Protein AF-A0A2J6XAF5-F1 (afdb_monomer_lite)

Foldseek 3Di:
DPQQAEEEEEAELPPLLPVLLVLLQVVLCVVVVRYYYHYHYLVCCVVVVVVNLVSLLPHQEYEYEAQADPVSCVSVLVSCVVSVHNAYHYYPYDPSSNQSGDFPLDGNVVVCPDPPVLVVQLVVFPDDDPLCRVVSVVVSLVVVLVVLVPDDDDNSVRVNLSSQLVLLVLQFDSLSSNLSVLSCCCPRVVPVVGDRDHRDHDAQKFFDAPPDPHTGNDPVRVVVVVVVVVVVVPPQDQAPFEEEEEDAPCCSRSRPCVLNVVCVVCVVVRYHYGSMYHNFACLLVCLQPPCLPVRHQEYEYALLAQSGRGPNCVVPQPPCLVVLQVSCVVSVHAYAYEYEDRPDDPVCCVVPNHDPVSCCSQPVRVVSSVHPDGHYDD

InterPro domains:
  IPR003672 CobN/magnesium chelatase [PF02514] (167-377)
  IPR003672 CobN/magnesium chelatase [PTHR44119] (6-378)
  IPR022571 Magnesium chelatase, subunit H, N-terminal [PF11965] (7-162)

Secondary structure (DSSP, 8-state):
-PPPEEEEEEESTTGGGHHHHHHHHHHHHTT-TTEEEEEEEHHHHHHSHHHHHHHHHH-SEEEEE----HHHHHHHHHHHHHH--SEEEEES--HHHHTT-EETTEESTTS--S-HHHHHHHHT---S-TTTHHHHHHHHHHHHHHHHTT---HHHHHHHHHHHHHHHHHS--HHHHHHHHHHHHHHHSS-TT---PPP----SSEE--TTSSS-BSSHHHHHHHHHHHHHHSTTPPPPS-EEEEEEEHHHHHHT-SHHHHHHHHHHHTT-EEEEEEESSS-HHHHIIIIIHHHT-SEEEE-S-S-TTTHHHHGGGTTTTHHHHHHHHHHHT--EEEEEE-SS--HHHHHHH-S-HHHHIIIIIHHHHTT-EEEEEE-

Sequence (378 aa):
MSQPTEFVMVLGLQRYSQDFFRRAEAEVRKEIPDFRLHIFEDRDVTARPAEVEAAIARCQCLILSLITLNETAEVLIPMVERHDPPVVFSFEGLPEVMRLNKVGSYNLKAGKGMPKPVQNVARLLVGGREEDALYGYVKLQKITAKLINFLPGKRLNDFRNWTNVNNYWTHRSIANAANMFKLILREYSGMTHLRVDPVVELPNMGFAHPDAPKLFASPAEYERWEKERNRARKGMPAPLGTVAVLSFRAHILSGADYPHKIVHALEAVGLRVLPIFVMGIESHIVVREWLSHMQVDLIINTMGFPLVGGPAGSTKAGLTTDVARELLGKLDVPYIVAQPLFVQDEDDWRERGVGPLQSTFLYSLPEMDGAIAPVVLG

Radius of gyration: 21.85 Å; chains: 1; bounding box: 60×53×67 Å

pLDDT: mean 86.4, std 13.46, range [44.16, 98.56]

Organism: NCBI:txid152260

Structure (mmCIF, N/CA/C/O backbone):
data_AF-A0A2J6XAF5-F1
#
_entry.id   AF-A0A2J6XAF5-F1
#
loop_
_atom_site.group_PDB
_atom_site.id
_atom_site.type_symbol
_atom_site.label_atom_id
_atom_site.label_alt_id
_atom_site.label_comp_id
_atom_site.label_asym_id
_atom_site.label_entity_id
_atom_site.label_seq_id
_atom_site.pdbx_PDB_ins_code
_atom_site.Cartn_x
_atom_site.Cartn_y
_atom_site.Cartn_z
_atom_site.occupancy
_atom_site.B_iso_or_equiv
_atom_site.auth_seq_id
_atom_site.auth_comp_id
_atom_site.auth_asym_id
_atom_site.auth_atom_id
_atom_site.pdbx_PDB_model_num
ATOM 1 N N . MET A 1 1 ? 2.381 -1.249 -38.944 1.00 44.22 1 MET A N 1
ATOM 2 C CA . MET A 1 1 ? 1.677 -1.206 -37.645 1.00 44.22 1 MET A CA 1
ATOM 3 C C . MET A 1 1 ? 2.727 -0.879 -36.600 1.00 44.22 1 MET A C 1
ATOM 5 O O . MET A 1 1 ? 3.763 -1.534 -36.614 1.00 44.22 1 MET A O 1
ATOM 9 N N . SER A 1 2 ? 2.551 0.180 -35.806 1.00 57.97 2 SER A N 1
ATOM 10 C CA . SER A 1 2 ? 3.448 0.455 -34.675 1.00 57.97 2 SER A CA 1
ATOM 11 C C . SER A 1 2 ? 3.402 -0.732 -33.716 1.00 57.97 2 SER A C 1
ATOM 13 O O . SER A 1 2 ? 2.324 -1.282 -33.496 1.00 57.97 2 SER A O 1
ATOM 15 N N . GLN A 1 3 ? 4.550 -1.161 -33.187 1.00 62.12 3 GLN A N 1
ATOM 16 C CA . GLN A 1 3 ? 4.546 -2.179 -32.137 1.00 62.12 3 GLN A CA 1
ATOM 17 C C . GLN A 1 3 ? 3.716 -1.677 -30.941 1.00 62.12 3 GLN A C 1
ATOM 19 O O . GLN A 1 3 ? 3.770 -0.479 -30.643 1.00 62.12 3 GLN A O 1
ATOM 24 N N . PRO A 1 4 ? 2.933 -2.552 -30.286 1.00 75.31 4 PRO A N 1
ATOM 25 C CA . PRO A 1 4 ? 2.179 -2.178 -29.096 1.00 75.31 4 PRO A CA 1
ATOM 26 C C . PRO A 1 4 ? 3.117 -1.637 -28.010 1.00 75.31 4 PRO A C 1
ATOM 28 O O . PRO A 1 4 ? 4.250 -2.097 -27.855 1.00 75.31 4 PRO A O 1
ATOM 31 N N . THR A 1 5 ? 2.647 -0.641 -27.257 1.00 89.50 5 THR A N 1
ATOM 32 C CA . THR A 1 5 ? 3.406 -0.108 -26.124 1.00 89.50 5 THR A CA 1
ATOM 33 C C . THR A 1 5 ? 3.094 -0.919 -24.880 1.00 89.50 5 THR A C 1
ATOM 35 O O . THR A 1 5 ? 2.002 -0.815 -24.318 1.00 89.50 5 THR A O 1
ATOM 38 N N . GLU A 1 6 ? 4.067 -1.721 -24.460 1.00 95.75 6 GLU A N 1
ATOM 39 C CA . GLU A 1 6 ? 3.899 -2.702 -23.394 1.00 95.75 6 GLU A CA 1
ATOM 40 C C . GLU A 1 6 ? 4.668 -2.310 -22.135 1.00 95.75 6 GLU A C 1
ATOM 42 O O . GLU A 1 6 ? 5.883 -2.087 -22.166 1.00 95.75 6 GLU A O 1
ATOM 47 N N . PHE A 1 7 ? 3.955 -2.246 -21.014 1.00 98.31 7 PHE A N 1
ATOM 48 C CA . PHE A 1 7 ? 4.540 -2.168 -19.679 1.00 98.31 7 PHE A CA 1
ATOM 49 C C . PHE A 1 7 ? 4.429 -3.533 -19.004 1.00 98.31 7 PHE A C 1
ATOM 51 O O . PHE A 1 7 ? 3.447 -4.254 -19.194 1.00 98.31 7 PHE A O 1
ATOM 58 N N . VAL A 1 8 ? 5.423 -3.872 -18.190 1.00 98.56 8 VAL A N 1
ATOM 59 C CA . VAL A 1 8 ? 5.421 -5.071 -17.351 1.00 98.56 8 VAL A CA 1
ATOM 60 C C . VAL A 1 8 ? 5.433 -4.643 -15.896 1.00 98.56 8 VAL A C 1
ATOM 62 O O . VAL A 1 8 ? 6.184 -3.752 -15.508 1.00 98.56 8 VAL A O 1
ATOM 65 N N . MET A 1 9 ? 4.607 -5.288 -15.086 1.00 98.19 9 MET A N 1
ATOM 66 C CA . MET A 1 9 ? 4.554 -5.114 -13.649 1.00 98.19 9 MET A CA 1
ATOM 67 C C . MET A 1 9 ? 4.731 -6.467 -12.970 1.00 98.19 9 MET A C 1
ATOM 69 O O . MET A 1 9 ? 4.019 -7.409 -13.303 1.00 98.19 9 MET A O 1
ATOM 73 N N . VAL A 1 10 ? 5.655 -6.554 -12.016 1.00 97.94 10 VAL A N 1
ATOM 74 C CA . VAL A 1 10 ? 5.813 -7.727 -11.149 1.00 97.94 10 VAL A CA 1
ATOM 75 C C . VAL A 1 10 ? 5.440 -7.320 -9.727 1.00 97.94 10 VAL A C 1
ATOM 77 O O . VAL A 1 10 ? 6.086 -6.457 -9.120 1.00 97.94 10 VAL A O 1
ATOM 80 N N . LEU A 1 11 ? 4.359 -7.911 -9.225 1.00 94.31 11 LEU A N 1
ATOM 81 C CA . LEU A 1 11 ? 3.771 -7.643 -7.918 1.00 94.31 11 LEU A CA 1
ATOM 82 C C . LEU A 1 11 ? 4.163 -8.746 -6.933 1.00 94.31 11 LEU A C 1
ATOM 84 O O . LEU A 1 11 ? 3.766 -9.892 -7.109 1.00 94.31 11 LEU A O 1
ATOM 88 N N . GLY A 1 12 ? 4.906 -8.403 -5.881 1.00 91.12 12 GLY A N 1
ATOM 89 C CA . GLY A 1 12 ? 5.175 -9.329 -4.779 1.00 91.12 12 GLY A CA 1
ATOM 90 C C . GLY A 1 12 ? 4.005 -9.435 -3.802 1.00 91.12 12 GLY A C 1
ATOM 91 O O . GLY A 1 12 ? 2.889 -9.755 -4.209 1.00 91.12 12 GLY A O 1
ATOM 92 N N . LEU A 1 13 ? 4.225 -9.083 -2.530 1.00 83.50 13 LEU A N 1
ATOM 93 C CA . LEU A 1 13 ? 3.259 -9.135 -1.406 1.00 83.50 13 LEU A CA 1
ATOM 94 C C . LEU A 1 13 ? 1.995 -8.242 -1.539 1.00 83.50 13 LEU A C 1
ATOM 96 O O . LEU A 1 13 ? 1.425 -7.781 -0.555 1.00 83.50 13 LEU A O 1
ATOM 100 N N . GLN A 1 14 ? 1.544 -7.955 -2.756 1.00 84.44 14 GLN A N 1
ATOM 101 C CA . GLN A 1 14 ? 0.388 -7.118 -3.080 1.00 84.44 14 GLN A CA 1
ATOM 102 C C . GLN A 1 14 ? -0.405 -7.655 -4.276 1.00 84.44 14 GLN A C 1
ATOM 104 O O . GLN A 1 14 ? -0.941 -6.891 -5.083 1.00 84.44 14 GLN A O 1
ATOM 109 N N . ARG A 1 15 ? -0.499 -8.980 -4.393 1.00 83.50 15 ARG A N 1
ATOM 110 C CA . ARG A 1 15 ? -1.252 -9.673 -5.454 1.00 83.50 15 ARG A CA 1
ATOM 111 C C . ARG A 1 15 ? -2.707 -9.191 -5.563 1.00 83.50 15 ARG A C 1
ATOM 113 O O . ARG A 1 15 ? -3.243 -9.123 -6.664 1.00 83.50 15 ARG A O 1
ATOM 120 N N . TYR A 1 16 ? -3.304 -8.754 -4.450 1.00 83.62 16 TYR A N 1
ATOM 121 C CA . TYR A 1 16 ? -4.653 -8.171 -4.388 1.00 83.62 16 TYR A CA 1
ATOM 122 C C . TYR A 1 16 ? -4.830 -6.884 -5.220 1.00 83.62 16 TYR A C 1
ATOM 124 O O . TYR A 1 16 ? -5.955 -6.502 -5.521 1.00 83.62 16 TYR A O 1
ATOM 132 N N . SER A 1 17 ? -3.745 -6.206 -5.613 1.00 89.56 17 SER A N 1
ATOM 133 C CA . SER A 1 17 ? -3.796 -4.927 -6.341 1.00 89.56 17 SER A CA 1
ATOM 134 C C . SER A 1 17 ? -3.913 -5.057 -7.868 1.00 89.56 17 SER A C 1
ATOM 136 O O . SER A 1 17 ? -3.931 -4.049 -8.577 1.00 89.56 17 SER A O 1
ATOM 138 N N . GLN A 1 18 ? -4.018 -6.276 -8.406 1.00 92.06 18 GLN A N 1
ATOM 139 C CA . GLN A 1 18 ? -4.089 -6.502 -9.855 1.00 92.06 18 GLN A CA 1
ATOM 140 C C . GLN A 1 18 ? -5.270 -5.787 -10.519 1.00 92.06 18 GLN A C 1
ATOM 142 O O . GLN A 1 18 ? -5.068 -5.068 -11.499 1.00 92.06 18 GLN A O 1
ATOM 147 N N . ASP A 1 19 ? -6.486 -5.937 -9.980 1.00 92.81 19 ASP A N 1
ATOM 148 C CA . ASP A 1 19 ? -7.682 -5.284 -10.534 1.00 92.81 19 ASP A CA 1
ATOM 149 C C . ASP A 1 19 ? -7.536 -3.755 -10.546 1.00 92.81 19 ASP A C 1
ATOM 151 O O . ASP A 1 19 ? -7.844 -3.095 -11.541 1.00 92.81 19 ASP A O 1
ATOM 155 N N . PHE A 1 20 ? -6.961 -3.189 -9.481 1.00 94.62 20 PHE A N 1
ATOM 156 C CA . PHE A 1 20 ? -6.663 -1.762 -9.403 1.00 94.62 20 PHE A CA 1
ATOM 157 C C . PHE A 1 20 ? -5.804 -1.297 -10.593 1.00 94.62 20 PHE A C 1
ATOM 159 O O . PHE A 1 20 ? -6.145 -0.320 -11.267 1.00 94.62 20 PHE A O 1
ATOM 166 N N . PHE A 1 21 ? -4.727 -2.017 -10.917 1.00 96.38 21 PHE A N 1
ATOM 167 C CA . PHE A 1 21 ? -3.868 -1.657 -12.047 1.00 96.38 21 PHE A CA 1
ATOM 168 C C . PHE A 1 21 ? -4.504 -1.952 -13.411 1.00 96.38 21 PHE A C 1
ATOM 170 O O . PHE A 1 21 ? -4.284 -1.185 -14.349 1.00 96.38 21 PHE A O 1
ATOM 177 N N . ARG A 1 22 ? -5.351 -2.983 -13.529 1.00 96.81 22 ARG A N 1
ATOM 178 C CA . ARG A 1 22 ? -6.149 -3.248 -14.743 1.00 96.81 22 ARG A CA 1
ATOM 179 C C . ARG A 1 22 ? -7.149 -2.135 -15.035 1.00 96.81 22 ARG A C 1
ATOM 181 O O . ARG A 1 22 ? -7.307 -1.721 -16.181 1.00 96.81 22 ARG A O 1
ATOM 188 N N . ARG A 1 23 ? -7.789 -1.591 -14.003 1.00 97.31 23 ARG A N 1
ATOM 189 C CA . ARG A 1 23 ? -8.685 -0.436 -14.138 1.00 97.31 23 ARG A CA 1
ATOM 190 C C . ARG A 1 23 ? -7.920 0.824 -14.543 1.00 97.31 23 ARG A C 1
ATOM 192 O O . ARG A 1 23 ? -8.393 1.569 -15.395 1.00 97.31 23 ARG A O 1
ATOM 199 N N . ALA A 1 24 ? -6.721 1.037 -14.001 1.00 97.75 24 ALA A N 1
ATOM 200 C CA . ALA A 1 24 ? -5.845 2.122 -14.443 1.00 97.75 24 ALA A CA 1
ATOM 201 C C . ALA A 1 24 ? -5.384 1.948 -15.905 1.00 97.75 24 ALA A C 1
ATOM 203 O O . ALA A 1 24 ? -5.394 2.915 -16.663 1.00 97.75 24 ALA A O 1
ATOM 204 N N . GLU A 1 25 ? -5.047 0.723 -16.329 1.00 98.06 25 GLU A N 1
ATOM 205 C CA . GLU A 1 25 ? -4.774 0.387 -17.735 1.00 98.06 25 GLU A CA 1
ATOM 206 C C . GLU A 1 25 ? -5.976 0.736 -18.627 1.00 98.06 25 GLU A C 1
ATOM 208 O O . GLU A 1 25 ? -5.803 1.377 -19.665 1.00 98.06 25 GLU A O 1
ATOM 213 N N . ALA A 1 26 ? -7.195 0.373 -18.216 1.00 98.12 26 ALA A N 1
ATOM 214 C CA . ALA A 1 26 ? -8.413 0.671 -18.966 1.00 98.12 26 ALA A CA 1
ATOM 215 C C . ALA A 1 26 ? -8.633 2.182 -19.161 1.00 98.12 26 ALA A C 1
ATOM 217 O O . ALA A 1 26 ? -9.023 2.600 -20.250 1.00 98.12 26 ALA A O 1
ATOM 218 N N . GLU A 1 27 ? -8.333 3.009 -18.154 1.00 98.12 27 GLU A N 1
ATOM 219 C CA . GLU A 1 27 ? -8.380 4.472 -18.285 1.00 98.12 27 GLU A CA 1
ATOM 220 C C . GLU A 1 27 ? -7.362 5.003 -19.302 1.00 98.12 27 GLU A C 1
ATOM 222 O O . GLU A 1 27 ? -7.696 5.859 -20.118 1.00 98.12 27 GLU A O 1
ATOM 227 N N . VAL A 1 28 ? -6.134 4.473 -19.309 1.00 97.81 28 VAL A N 1
ATOM 228 C CA . VAL A 1 28 ? -5.111 4.857 -20.299 1.00 97.81 28 VAL A CA 1
ATOM 229 C C . VAL A 1 28 ? -5.528 4.439 -21.711 1.00 97.81 28 VAL A C 1
ATOM 231 O O . VAL A 1 28 ? -5.358 5.205 -22.662 1.00 97.81 28 VAL A O 1
ATOM 234 N N . ARG A 1 29 ? -6.140 3.258 -21.858 1.00 97.31 29 ARG A N 1
ATOM 235 C CA . ARG A 1 29 ? -6.572 2.714 -23.154 1.00 97.31 29 ARG A CA 1
ATOM 236 C C . ARG A 1 29 ? -7.693 3.499 -23.833 1.00 97.31 29 ARG A C 1
ATOM 238 O O . ARG A 1 29 ? -7.880 3.328 -25.035 1.00 97.31 29 ARG A O 1
ATOM 245 N N . LYS A 1 30 ? -8.394 4.384 -23.114 1.00 96.81 30 LYS A N 1
ATOM 246 C CA . LYS A 1 30 ? -9.350 5.333 -23.717 1.00 96.81 30 LYS A CA 1
ATOM 247 C C . LYS A 1 30 ? -8.666 6.325 -24.663 1.00 96.81 30 LYS A C 1
ATOM 249 O O . LYS A 1 30 ? -9.277 6.742 -25.639 1.00 96.81 30 LYS A O 1
ATOM 254 N N . GLU A 1 31 ? -7.413 6.683 -24.385 1.00 95.00 31 GLU A N 1
ATOM 255 C CA . GLU A 1 31 ? -6.605 7.588 -25.216 1.00 95.00 31 GLU A CA 1
ATOM 256 C C . GLU A 1 31 ? -5.543 6.834 -26.032 1.00 95.00 31 GLU A C 1
ATOM 258 O O . GLU A 1 31 ? -5.170 7.281 -27.113 1.00 95.00 31 GLU A O 1
ATOM 263 N N . ILE A 1 32 ? -5.075 5.679 -25.540 1.00 94.88 32 ILE A N 1
ATOM 264 C CA . ILE A 1 32 ? -4.003 4.882 -26.155 1.00 94.88 32 ILE A CA 1
ATOM 265 C C . ILE A 1 32 ? -4.475 3.425 -26.316 1.00 94.88 32 ILE A C 1
ATOM 267 O O . ILE A 1 32 ? -4.116 2.567 -25.504 1.00 94.88 32 ILE A O 1
ATOM 271 N N . PRO A 1 33 ? -5.284 3.106 -27.344 1.00 94.69 33 PRO A N 1
ATOM 272 C CA . PRO A 1 33 ? -5.919 1.788 -27.480 1.00 94.69 33 PRO A CA 1
ATOM 273 C C . PRO A 1 33 ? -4.947 0.598 -27.503 1.00 94.69 33 PRO A C 1
ATOM 275 O O . PRO A 1 33 ? -5.307 -0.501 -27.068 1.00 94.69 33 PRO A O 1
ATOM 278 N N . ASP A 1 34 ? -3.712 0.823 -27.959 1.00 93.56 34 ASP A N 1
ATOM 279 C CA . ASP A 1 34 ? -2.649 -0.183 -28.077 1.00 93.56 34 ASP A CA 1
ATOM 280 C C . ASP A 1 34 ? -1.759 -0.307 -26.831 1.00 93.56 34 ASP A C 1
ATOM 282 O O . ASP A 1 34 ? -0.864 -1.150 -26.806 1.00 93.56 34 ASP A O 1
ATOM 286 N N . PHE A 1 35 ? -2.007 0.484 -25.779 1.00 96.56 35 PHE A N 1
ATOM 287 C CA . PHE A 1 35 ? -1.323 0.311 -24.497 1.00 96.56 35 PHE A CA 1
ATOM 288 C C . PHE A 1 35 ? -1.682 -1.049 -23.888 1.00 96.56 35 PHE A C 1
ATOM 290 O O . PHE A 1 35 ? -2.853 -1.451 -23.876 1.00 96.56 35 PHE A O 1
ATOM 297 N N . ARG A 1 36 ? -0.672 -1.765 -23.394 1.00 96.81 36 ARG A N 1
ATOM 298 C CA . ARG A 1 36 ? -0.833 -3.046 -22.702 1.00 96.81 36 ARG A CA 1
ATOM 299 C C . ARG A 1 36 ? -0.053 -3.034 -21.399 1.00 96.81 36 ARG A C 1
ATOM 301 O O . ARG A 1 36 ? 1.121 -2.666 -21.379 1.00 96.81 36 ARG A O 1
ATOM 308 N N . LEU A 1 37 ? -0.699 -3.488 -20.331 1.00 98.06 37 LEU A N 1
ATOM 309 C CA . LEU A 1 37 ? -0.058 -3.765 -19.052 1.00 98.06 37 LEU A CA 1
ATOM 310 C C . LEU A 1 37 ? -0.047 -5.278 -18.806 1.00 98.06 37 LEU A C 1
ATOM 312 O O . LEU A 1 37 ? -1.091 -5.915 -18.647 1.00 98.06 37 LEU A O 1
ATOM 316 N N . HIS A 1 38 ? 1.144 -5.863 -18.767 1.00 98.00 38 HIS A N 1
ATOM 317 C CA . HIS A 1 38 ? 1.353 -7.239 -18.333 1.00 98.00 38 HIS A CA 1
ATOM 318 C C . HIS A 1 38 ? 1.606 -7.231 -16.832 1.00 98.00 38 HIS A C 1
ATOM 320 O O . HIS A 1 38 ? 2.525 -6.559 -16.376 1.00 98.00 38 HIS A O 1
ATOM 326 N N . ILE A 1 39 ? 0.784 -7.945 -16.069 1.00 97.75 39 ILE A N 1
ATOM 327 C CA . ILE A 1 39 ? 0.934 -8.042 -14.619 1.00 97.75 39 ILE A CA 1
ATOM 328 C C . ILE A 1 39 ? 1.262 -9.492 -14.286 1.00 97.75 39 ILE A C 1
ATOM 330 O O . ILE A 1 39 ? 0.514 -10.387 -14.672 1.00 97.75 39 ILE A O 1
ATOM 334 N N . PHE A 1 40 ? 2.378 -9.681 -13.595 1.00 97.50 40 PHE A N 1
ATOM 335 C CA . PHE A 1 40 ? 2.838 -10.942 -13.034 1.00 97.50 40 PHE A CA 1
ATOM 336 C C . PHE A 1 40 ? 2.908 -10.822 -11.518 1.00 97.50 40 PHE A C 1
ATOM 338 O O . PHE A 1 40 ? 3.073 -9.727 -10.971 1.00 97.50 40 PHE A O 1
ATOM 345 N N . GLU A 1 41 ? 2.829 -11.955 -10.844 1.00 94.31 41 GLU A N 1
ATOM 346 C CA . GLU A 1 41 ? 3.095 -12.067 -9.418 1.00 94.31 41 GLU A CA 1
ATOM 347 C C . GLU A 1 41 ? 4.540 -12.539 -9.182 1.00 94.31 41 GLU A C 1
ATOM 349 O O . GLU A 1 41 ? 5.169 -13.130 -10.060 1.00 94.31 41 GLU A O 1
ATOM 354 N N . ASP A 1 42 ? 5.085 -12.319 -7.988 1.00 91.12 42 ASP A N 1
ATOM 355 C CA . ASP A 1 42 ? 6.392 -12.865 -7.587 1.00 91.12 42 ASP A CA 1
ATOM 356 C C . ASP A 1 42 ? 6.509 -14.382 -7.812 1.00 91.12 42 ASP A C 1
ATOM 358 O O . ASP A 1 42 ? 7.528 -14.849 -8.317 1.00 91.12 42 ASP A O 1
ATOM 362 N N . ARG A 1 43 ? 5.445 -15.151 -7.540 1.00 90.06 43 ARG A N 1
ATOM 363 C CA . ARG A 1 43 ? 5.411 -16.597 -7.820 1.00 90.06 43 ARG A CA 1
ATOM 364 C C . ARG A 1 43 ? 5.539 -16.940 -9.305 1.00 90.06 43 ARG A C 1
ATOM 366 O O . ARG A 1 43 ? 6.031 -18.015 -9.626 1.00 90.06 43 ARG A O 1
ATOM 373 N N . ASP A 1 44 ? 5.125 -16.060 -10.220 1.00 95.19 44 ASP A N 1
ATOM 374 C CA . ASP A 1 44 ? 5.253 -16.319 -11.659 1.00 95.19 44 ASP A CA 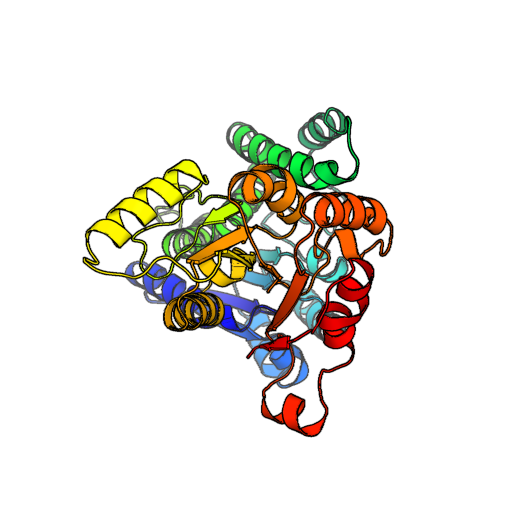1
ATOM 375 C C . ASP A 1 44 ? 6.713 -16.273 -12.109 1.00 95.19 44 ASP A C 1
ATOM 377 O O . ASP A 1 44 ? 7.089 -16.987 -13.039 1.00 95.19 44 ASP A O 1
ATOM 381 N N . VAL A 1 45 ? 7.549 -15.479 -11.429 1.00 96.38 45 VAL A N 1
ATOM 382 C CA . VAL A 1 45 ? 8.990 -15.385 -11.706 1.00 96.38 45 VAL A CA 1
ATOM 383 C C . VAL A 1 45 ? 9.653 -16.755 -11.571 1.00 96.38 45 VAL A C 1
ATOM 385 O O . VAL A 1 45 ? 10.522 -17.092 -12.370 1.00 96.38 45 VAL A O 1
ATOM 388 N N . THR A 1 46 ? 9.235 -17.557 -10.590 1.00 92.50 46 THR A N 1
ATOM 389 C CA . THR A 1 46 ? 9.794 -18.891 -10.342 1.00 92.50 46 THR A CA 1
ATOM 390 C C . THR A 1 46 ? 8.994 -20.003 -11.021 1.00 92.50 46 THR A C 1
ATOM 392 O O . THR A 1 46 ? 9.591 -20.947 -11.534 1.00 92.50 46 THR A O 1
ATOM 395 N N . ALA A 1 47 ? 7.663 -19.895 -11.083 1.00 94.62 47 ALA A N 1
ATOM 396 C CA . ALA A 1 47 ? 6.799 -20.923 -11.667 1.00 94.62 47 ALA A CA 1
ATOM 397 C C . ALA A 1 47 ? 6.773 -20.902 -13.205 1.00 94.62 47 ALA A C 1
ATOM 399 O O . ALA A 1 47 ? 6.647 -21.951 -13.837 1.00 94.62 47 ALA A O 1
ATOM 400 N N . ARG A 1 48 ? 6.874 -19.717 -13.822 1.00 96.94 48 ARG A N 1
ATOM 401 C CA . ARG A 1 48 ? 6.809 -19.515 -15.283 1.00 96.94 48 ARG A CA 1
ATOM 402 C C . ARG A 1 48 ? 7.892 -18.535 -15.776 1.00 96.94 48 ARG A C 1
ATOM 404 O O . ARG A 1 48 ? 7.583 -17.587 -16.504 1.00 96.94 48 ARG A O 1
ATOM 411 N N . PRO A 1 49 ? 9.179 -18.772 -15.453 1.00 97.12 49 PRO A N 1
ATOM 412 C CA . PRO A 1 49 ? 10.270 -17.820 -15.689 1.00 97.12 49 PRO A CA 1
ATOM 413 C C . PRO A 1 49 ? 10.407 -17.394 -17.156 1.00 97.12 49 PRO A C 1
ATOM 415 O O . PRO A 1 49 ? 10.657 -16.227 -17.439 1.00 97.12 49 PRO A O 1
ATOM 418 N N . ALA A 1 50 ? 10.203 -18.318 -18.100 1.00 97.75 50 ALA A N 1
ATOM 419 C CA . ALA A 1 50 ? 10.340 -18.037 -19.529 1.00 97.75 50 ALA A CA 1
ATOM 420 C C . ALA A 1 50 ? 9.297 -17.029 -20.049 1.00 97.75 50 ALA A C 1
ATOM 422 O O . ALA A 1 50 ? 9.605 -16.210 -20.913 1.00 97.75 50 ALA A O 1
ATOM 423 N N . GLU A 1 51 ? 8.071 -17.068 -19.520 1.00 98.19 51 GLU A N 1
ATOM 424 C CA . GLU A 1 51 ? 6.999 -16.144 -19.906 1.00 98.19 51 GLU A CA 1
ATOM 425 C C . GLU A 1 51 ? 7.268 -14.736 -19.363 1.00 98.19 51 GLU A C 1
ATOM 427 O O . GLU A 1 51 ? 7.158 -13.751 -20.099 1.00 98.19 51 GLU A O 1
ATOM 432 N N . VAL A 1 52 ? 7.686 -14.655 -18.096 1.00 98.44 52 VAL A N 1
ATOM 433 C CA . VAL A 1 52 ? 8.071 -13.399 -17.440 1.00 98.44 52 VAL A CA 1
ATOM 434 C C . VAL A 1 52 ? 9.257 -12.762 -18.161 1.00 98.44 52 VAL A C 1
ATOM 436 O O . VAL A 1 52 ? 9.209 -11.584 -18.514 1.00 98.44 52 VAL A O 1
ATOM 439 N N . GLU A 1 53 ? 10.304 -13.541 -18.439 1.00 98.25 53 GLU A N 1
ATOM 440 C CA . GLU A 1 53 ? 11.501 -13.050 -19.118 1.00 98.25 53 GLU A CA 1
ATOM 441 C C . GLU A 1 53 ? 11.187 -12.546 -20.536 1.00 98.25 53 GLU A C 1
ATOM 443 O O . GLU A 1 53 ? 11.635 -11.463 -20.915 1.00 98.25 53 GLU A O 1
ATOM 448 N N . ALA A 1 54 ? 10.361 -13.269 -21.300 1.00 97.94 54 ALA A N 1
ATOM 449 C CA . ALA A 1 54 ? 9.945 -12.841 -22.635 1.00 97.94 54 ALA A CA 1
ATOM 450 C C . ALA A 1 54 ? 9.147 -11.525 -22.616 1.00 97.94 54 ALA A C 1
ATOM 452 O O . ALA A 1 54 ? 9.271 -10.715 -23.538 1.00 97.94 54 ALA A O 1
ATOM 453 N N . ALA A 1 55 ? 8.339 -11.292 -21.578 1.00 98.06 55 ALA A N 1
ATOM 454 C CA . ALA A 1 55 ? 7.639 -10.025 -21.397 1.00 98.06 55 ALA A CA 1
ATOM 455 C C . ALA A 1 55 ? 8.606 -8.889 -21.020 1.00 98.06 55 ALA A C 1
ATOM 457 O O . ALA A 1 55 ? 8.514 -7.797 -21.581 1.00 98.06 55 ALA A O 1
ATOM 458 N N . ILE A 1 56 ? 9.568 -9.142 -20.123 1.00 98.25 56 ILE A N 1
ATOM 459 C CA . ILE A 1 56 ? 10.610 -8.167 -19.754 1.00 98.25 56 ILE A CA 1
ATOM 460 C C . ILE A 1 56 ? 11.438 -7.767 -20.984 1.00 98.25 56 ILE A C 1
ATOM 462 O O . ILE A 1 56 ? 11.683 -6.579 -21.185 1.00 98.25 56 ILE A O 1
ATOM 466 N N . ALA A 1 57 ? 11.797 -8.729 -21.840 1.00 97.31 57 ALA A N 1
ATOM 467 C CA . ALA A 1 57 ? 12.609 -8.513 -23.040 1.00 97.31 57 ALA A CA 1
ATOM 468 C C . ALA A 1 57 ? 12.004 -7.517 -24.046 1.00 97.31 57 ALA A C 1
ATOM 470 O O . ALA A 1 57 ? 12.733 -6.878 -24.802 1.00 97.31 57 ALA A O 1
ATOM 471 N N . ARG A 1 58 ? 10.673 -7.386 -24.073 1.00 95.25 58 ARG A N 1
ATOM 472 C CA . ARG A 1 58 ? 9.946 -6.529 -25.025 1.00 95.25 58 ARG A CA 1
ATOM 473 C C . ARG A 1 58 ? 9.334 -5.273 -24.400 1.00 95.25 58 ARG A C 1
ATOM 475 O O . ARG A 1 58 ? 8.780 -4.447 -25.122 1.00 95.25 58 ARG A O 1
ATOM 482 N N . CYS A 1 59 ? 9.394 -5.127 -23.076 1.00 97.12 59 CYS A N 1
ATOM 483 C CA . CYS A 1 59 ? 8.718 -4.031 -22.390 1.00 97.12 59 CYS A CA 1
ATOM 484 C C . CYS A 1 59 ? 9.446 -2.690 -22.564 1.00 97.12 59 CYS A C 1
ATOM 486 O O . CYS A 1 59 ? 10.671 -2.615 -22.636 1.00 97.12 59 CYS A O 1
ATOM 488 N N . GLN A 1 60 ? 8.676 -1.602 -22.582 1.00 95.62 60 GLN A N 1
ATOM 489 C CA . GLN A 1 60 ? 9.219 -0.238 -22.558 1.00 95.62 60 GLN A CA 1
ATOM 490 C C . GLN A 1 60 ? 9.433 0.274 -21.129 1.00 95.62 60 GLN A C 1
ATOM 492 O O . GLN A 1 60 ? 10.274 1.141 -20.893 1.00 95.62 60 GLN A O 1
ATOM 497 N N . CYS A 1 61 ? 8.670 -0.260 -20.177 1.00 97.88 61 CYS A N 1
ATOM 498 C CA . CYS A 1 61 ? 8.786 0.054 -18.763 1.00 97.88 61 CYS A CA 1
ATOM 499 C C . CYS A 1 61 ? 8.545 -1.206 -17.936 1.00 97.88 61 CYS A C 1
ATOM 501 O O . CYS A 1 61 ? 7.538 -1.894 -18.127 1.00 97.88 61 CYS A O 1
ATOM 503 N N . LEU A 1 62 ? 9.452 -1.461 -16.999 1.00 98.50 62 LEU A N 1
ATOM 504 C CA . LEU A 1 62 ? 9.324 -2.482 -15.974 1.00 98.50 62 LEU A CA 1
ATOM 505 C C . LEU A 1 62 ? 9.022 -1.819 -14.627 1.00 98.50 62 LEU A C 1
ATOM 507 O O . LEU A 1 62 ? 9.753 -0.938 -14.176 1.00 98.50 62 LEU A O 1
ATOM 511 N N . ILE A 1 63 ? 7.962 -2.266 -13.964 1.00 98.38 63 ILE A N 1
ATOM 512 C CA . ILE A 1 63 ? 7.589 -1.835 -12.620 1.00 98.38 63 ILE A CA 1
ATOM 513 C C . ILE A 1 63 ? 7.687 -3.036 -11.683 1.00 98.38 63 ILE A C 1
ATOM 515 O O . ILE A 1 63 ? 6.965 -4.016 -11.825 1.00 98.38 63 ILE A O 1
ATOM 519 N N . LEU A 1 64 ? 8.578 -2.959 -10.707 1.00 97.69 64 LEU A N 1
ATOM 520 C CA . LEU A 1 64 ? 8.773 -3.973 -9.681 1.00 97.69 64 LEU A CA 1
ATOM 521 C C . LEU A 1 64 ? 8.261 -3.414 -8.367 1.00 97.69 64 LEU A C 1
ATOM 523 O O . LEU A 1 64 ? 8.614 -2.291 -8.003 1.00 97.69 64 LEU A O 1
ATOM 527 N N . SER A 1 65 ? 7.453 -4.169 -7.630 1.00 94.00 65 SER A N 1
ATOM 528 C CA . SER A 1 65 ? 7.014 -3.677 -6.331 1.00 94.00 65 SER A CA 1
ATOM 529 C C . SER A 1 65 ? 6.768 -4.772 -5.307 1.00 94.00 65 SER A C 1
ATOM 531 O O . SER A 1 65 ? 6.096 -5.761 -5.594 1.00 94.00 65 SER A O 1
ATOM 533 N N . LEU A 1 66 ? 7.268 -4.529 -4.090 1.00 90.00 66 LEU A N 1
ATOM 534 C CA . LEU A 1 66 ? 7.267 -5.472 -2.965 1.00 90.00 66 LEU A CA 1
ATOM 535 C C . LEU A 1 66 ? 7.918 -6.822 -3.305 1.00 90.00 66 LEU A C 1
ATOM 537 O O . LEU A 1 66 ? 7.482 -7.864 -2.825 1.00 90.00 66 LEU A O 1
ATOM 541 N N . ILE A 1 67 ? 8.977 -6.812 -4.121 1.00 92.81 67 ILE A N 1
ATOM 542 C CA . ILE A 1 67 ? 9.817 -7.999 -4.329 1.00 92.81 67 ILE A CA 1
ATOM 543 C C . ILE A 1 67 ? 10.736 -8.134 -3.114 1.00 92.81 67 ILE A C 1
ATOM 545 O O . ILE A 1 67 ? 11.804 -7.519 -3.055 1.00 92.81 67 ILE A O 1
ATOM 549 N N . THR A 1 68 ? 10.260 -8.872 -2.115 1.00 87.06 68 THR A N 1
ATOM 550 C CA . THR A 1 68 ? 10.892 -8.995 -0.792 1.00 87.06 68 THR A CA 1
ATOM 551 C C . THR A 1 68 ? 11.465 -10.383 -0.510 1.00 87.06 68 THR A C 1
ATOM 553 O O . THR A 1 68 ? 12.113 -10.568 0.514 1.00 87.06 68 THR A O 1
ATOM 556 N N . LEU A 1 69 ? 11.215 -11.356 -1.390 1.00 87.94 69 LEU A N 1
ATOM 557 C CA . LEU A 1 69 ? 11.705 -12.729 -1.266 1.00 87.94 69 LEU A CA 1
ATOM 558 C C . LEU A 1 69 ? 13.023 -12.888 -2.027 1.00 87.94 69 LEU A C 1
ATOM 560 O O . LEU A 1 69 ? 13.096 -12.541 -3.211 1.00 87.94 69 LEU A O 1
ATOM 564 N N . ASN A 1 70 ? 14.044 -13.430 -1.360 1.00 89.25 70 ASN A N 1
ATOM 565 C CA . ASN A 1 70 ? 15.367 -13.637 -1.957 1.00 89.25 70 ASN A CA 1
ATOM 566 C C . ASN A 1 70 ? 15.280 -14.583 -3.157 1.00 89.25 70 ASN A C 1
ATOM 568 O O . ASN A 1 70 ? 15.827 -14.288 -4.212 1.00 89.25 70 ASN A O 1
ATOM 572 N N . GLU A 1 71 ? 14.496 -15.653 -3.038 1.00 90.56 71 GLU A N 1
ATOM 573 C CA . GLU A 1 71 ? 14.305 -16.670 -4.073 1.00 90.56 71 GLU A CA 1
ATOM 574 C C . GLU A 1 71 ? 13.714 -16.065 -5.354 1.00 90.56 71 GLU A C 1
ATOM 576 O O . GLU A 1 71 ? 14.061 -16.454 -6.467 1.00 90.56 71 GLU A O 1
ATOM 581 N N . THR A 1 72 ? 12.836 -15.066 -5.208 1.00 93.81 72 THR A N 1
ATOM 582 C CA . THR A 1 72 ? 12.295 -14.318 -6.352 1.00 93.81 72 THR A CA 1
ATOM 583 C C . THR A 1 72 ? 13.346 -13.373 -6.932 1.00 93.81 72 THR A C 1
ATOM 585 O O . THR A 1 72 ? 13.506 -13.294 -8.151 1.00 93.81 72 THR A O 1
ATOM 588 N N . ALA A 1 73 ? 14.072 -12.645 -6.078 1.00 95.19 73 ALA A N 1
ATOM 589 C CA . ALA A 1 73 ? 15.075 -11.675 -6.507 1.00 95.19 73 ALA A CA 1
ATOM 590 C C . ALA A 1 73 ? 16.254 -12.334 -7.245 1.00 95.19 73 ALA A C 1
ATOM 592 O O . ALA A 1 73 ? 16.695 -11.801 -8.264 1.00 95.19 73 ALA A O 1
ATOM 593 N N . GLU A 1 74 ? 16.714 -13.500 -6.782 1.00 96.12 74 GLU A N 1
ATOM 594 C CA . GLU A 1 74 ? 17.795 -14.289 -7.389 1.00 96.12 74 GLU A CA 1
ATOM 595 C C . GLU A 1 74 ? 17.499 -14.689 -8.839 1.00 96.12 74 GLU A C 1
ATOM 597 O O . GLU A 1 74 ? 18.412 -14.738 -9.661 1.00 96.12 74 GLU A O 1
ATOM 602 N N . VAL A 1 75 ? 16.227 -14.917 -9.175 1.00 97.69 75 VAL A N 1
ATOM 603 C CA . VAL A 1 75 ? 15.790 -15.243 -10.540 1.00 97.69 75 VAL A CA 1
ATOM 604 C C . VAL A 1 75 ? 15.509 -13.977 -11.354 1.00 97.69 75 VAL A C 1
ATOM 606 O O . VAL A 1 75 ? 15.938 -13.865 -12.505 1.00 97.69 75 VAL A O 1
ATOM 609 N N . LEU A 1 76 ? 14.823 -12.996 -10.760 1.00 98.06 76 LEU A N 1
ATOM 610 C CA . LEU A 1 76 ? 14.386 -11.780 -11.446 1.00 98.06 76 LEU A CA 1
ATOM 611 C C . LEU A 1 76 ? 15.549 -10.859 -11.832 1.00 98.06 76 LEU A C 1
ATOM 613 O O . LEU A 1 76 ? 15.569 -10.330 -12.943 1.00 98.06 76 LEU A O 1
ATOM 617 N N . ILE A 1 77 ? 16.509 -10.632 -10.929 1.00 97.81 77 ILE A N 1
ATOM 618 C CA . ILE A 1 77 ? 17.608 -9.681 -11.157 1.00 97.81 77 ILE A CA 1
ATOM 619 C C . ILE A 1 77 ? 18.407 -10.054 -12.418 1.00 97.81 77 ILE A C 1
ATOM 621 O O . ILE A 1 77 ? 18.524 -9.190 -13.292 1.00 97.81 77 ILE A O 1
ATOM 625 N N . PRO A 1 78 ? 18.877 -11.306 -12.600 1.00 98.06 78 PRO A N 1
ATOM 626 C CA . PRO A 1 78 ? 19.573 -11.703 -13.823 1.00 98.06 78 PRO A CA 1
ATOM 627 C C . PRO A 1 78 ? 18.753 -11.507 -15.104 1.00 98.06 78 PRO A C 1
ATOM 629 O O . PRO A 1 78 ? 19.321 -11.127 -16.127 1.00 98.06 78 PRO A O 1
ATOM 632 N N . MET A 1 79 ? 17.431 -11.733 -15.069 1.00 97.88 79 MET A N 1
ATOM 633 C CA . MET A 1 79 ? 16.552 -11.488 -16.224 1.00 97.88 79 MET A CA 1
ATOM 634 C C . MET A 1 79 ? 16.538 -10.003 -16.600 1.00 97.88 79 MET A C 1
ATOM 636 O O . MET A 1 79 ? 16.716 -9.650 -17.766 1.00 97.88 79 MET A O 1
ATOM 640 N N . VAL A 1 80 ? 16.368 -9.124 -15.608 1.00 98.00 80 VAL A N 1
ATOM 641 C CA . VAL A 1 80 ? 16.336 -7.671 -15.821 1.00 98.00 80 VAL A CA 1
ATOM 642 C C . VAL A 1 80 ? 17.688 -7.154 -16.303 1.00 98.00 80 VAL A C 1
ATOM 644 O O . VAL A 1 80 ? 17.737 -6.308 -17.189 1.00 98.00 80 VAL A O 1
ATOM 647 N N . GLU A 1 81 ? 18.793 -7.659 -15.757 1.00 96.69 81 GLU A N 1
ATOM 648 C CA . GLU A 1 81 ? 20.136 -7.242 -16.171 1.00 96.69 81 GLU A CA 1
ATOM 649 C C . GLU A 1 81 ? 20.503 -7.712 -17.579 1.00 96.69 81 GLU A C 1
ATOM 651 O O . GLU A 1 81 ? 21.181 -6.982 -18.299 1.00 96.69 81 GLU A O 1
ATOM 656 N N . ARG A 1 82 ? 20.033 -8.895 -17.988 1.00 97.69 82 ARG A N 1
ATOM 657 C CA . ARG A 1 82 ? 20.259 -9.444 -19.331 1.00 97.69 82 ARG A CA 1
ATOM 658 C C . ARG A 1 82 ? 19.545 -8.643 -20.417 1.00 97.69 82 ARG A C 1
ATOM 660 O O . ARG A 1 82 ? 20.139 -8.391 -21.461 1.00 97.69 82 ARG A O 1
ATOM 667 N N . HIS A 1 83 ? 18.284 -8.280 -20.182 1.00 97.56 83 HIS A N 1
ATOM 668 C CA . HIS A 1 83 ? 17.449 -7.584 -21.173 1.00 97.56 83 HIS A CA 1
ATOM 669 C C . HIS A 1 83 ? 17.514 -6.059 -21.075 1.00 97.56 83 HIS A C 1
ATOM 671 O O . HIS A 1 83 ? 17.095 -5.376 -22.002 1.00 97.56 83 HIS A O 1
ATOM 677 N N . ASP A 1 84 ? 18.038 -5.535 -19.965 1.00 96.06 84 ASP A N 1
ATOM 678 C CA . ASP A 1 84 ? 18.237 -4.111 -19.684 1.00 96.06 84 ASP A CA 1
ATOM 679 C C . ASP A 1 84 ? 17.058 -3.205 -20.111 1.00 96.06 84 ASP A C 1
ATOM 681 O O . ASP A 1 84 ? 17.243 -2.309 -20.945 1.00 96.06 84 ASP A O 1
ATOM 685 N N . PRO A 1 85 ? 15.843 -3.384 -19.541 1.00 96.44 85 PRO A N 1
ATOM 686 C CA . PRO A 1 85 ? 14.670 -2.615 -19.943 1.00 96.44 85 PRO A CA 1
ATOM 687 C C . PRO A 1 85 ? 14.933 -1.099 -19.990 1.00 96.44 85 PRO A C 1
ATOM 689 O O . PRO A 1 85 ? 15.704 -0.574 -19.168 1.00 96.44 85 PRO A O 1
ATOM 692 N N . PRO A 1 86 ? 14.303 -0.355 -20.921 1.00 94.94 86 PRO A N 1
ATOM 693 C CA . PRO A 1 86 ? 14.590 1.068 -21.104 1.00 94.94 86 PRO A CA 1
ATOM 694 C C . PRO A 1 86 ? 14.333 1.901 -19.844 1.00 94.94 86 PRO A C 1
ATOM 696 O O . PRO A 1 86 ? 15.126 2.783 -19.503 1.00 94.94 86 PRO A O 1
ATOM 699 N N . VAL A 1 87 ? 13.241 1.591 -19.142 1.00 96.88 87 VAL A N 1
ATOM 700 C CA . VAL A 1 87 ? 12.833 2.233 -17.894 1.00 96.88 87 VAL A CA 1
ATOM 701 C C . VAL A 1 87 ? 12.485 1.161 -16.868 1.00 96.88 87 VAL A C 1
ATOM 703 O O . VAL A 1 87 ? 11.756 0.220 -17.171 1.00 96.88 87 VAL A O 1
ATOM 706 N N . VAL A 1 88 ? 12.992 1.314 -1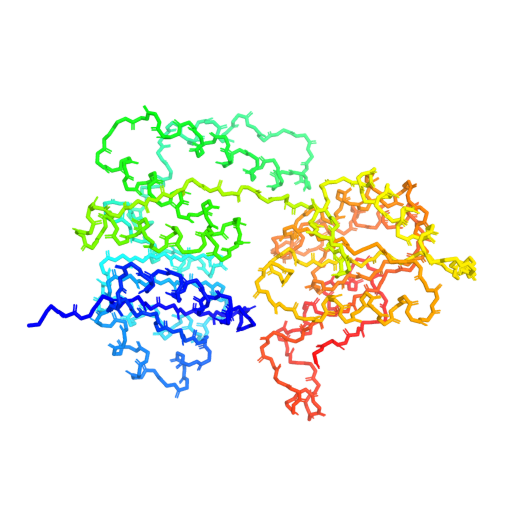5.648 1.00 97.69 88 VAL A N 1
ATOM 707 C CA . VAL A 1 88 ? 12.726 0.431 -14.514 1.00 97.69 88 VAL A CA 1
ATOM 708 C C . VAL A 1 88 ? 12.394 1.272 -13.286 1.00 97.69 88 VAL A C 1
ATOM 710 O O . VAL A 1 88 ? 13.204 2.094 -12.848 1.00 97.69 88 VAL A O 1
ATOM 713 N N . PHE A 1 89 ? 11.227 1.026 -12.701 1.00 96.56 89 PHE A N 1
ATOM 714 C CA . PHE A 1 89 ? 10.845 1.525 -11.384 1.00 96.56 89 PHE A CA 1
ATOM 715 C C . PHE A 1 89 ? 10.783 0.358 -10.407 1.00 96.56 89 PHE A C 1
ATOM 717 O O . PHE A 1 89 ? 10.012 -0.570 -10.623 1.00 96.56 89 PHE A O 1
ATOM 724 N N . SER A 1 90 ? 11.552 0.422 -9.323 1.00 92.88 90 SER A N 1
ATOM 725 C CA . SER A 1 90 ? 11.438 -0.536 -8.218 1.00 92.88 90 SER A CA 1
ATOM 726 C C . SER A 1 90 ? 10.925 0.179 -6.977 1.00 92.88 90 SER A C 1
ATOM 728 O O . SER A 1 90 ? 11.524 1.176 -6.562 1.00 92.88 90 SER A O 1
ATOM 730 N N . PHE A 1 91 ? 9.856 -0.341 -6.380 1.00 89.75 91 PHE A N 1
ATOM 731 C CA . PHE A 1 91 ? 9.220 0.188 -5.177 1.00 89.75 91 PHE A CA 1
ATOM 732 C C . PHE A 1 91 ? 9.281 -0.830 -4.036 1.00 89.75 91 PHE A C 1
ATOM 734 O O . PHE A 1 91 ? 8.895 -1.985 -4.209 1.00 89.75 91 PHE A O 1
ATOM 741 N N . GLU A 1 92 ? 9.726 -0.385 -2.859 1.00 84.06 92 GLU A N 1
ATOM 742 C CA . GLU A 1 92 ? 9.563 -1.116 -1.588 1.00 84.06 92 GLU A CA 1
ATOM 743 C C . GLU A 1 92 ? 10.066 -2.585 -1.625 1.00 84.06 92 GLU A C 1
ATOM 745 O O . GLU A 1 92 ? 9.519 -3.456 -0.961 1.00 84.06 92 GLU A O 1
ATOM 750 N N . GLY A 1 93 ? 11.094 -2.884 -2.429 1.00 85.38 93 GLY A N 1
ATOM 751 C CA . GLY A 1 93 ? 11.686 -4.224 -2.547 1.00 85.38 93 GLY A CA 1
ATOM 752 C C . GLY A 1 93 ? 13.003 -4.379 -1.783 1.00 85.38 93 GLY A C 1
ATOM 753 O O . GLY A 1 93 ? 13.486 -3.436 -1.148 1.00 85.38 93 GLY A O 1
ATOM 754 N N . LEU A 1 94 ? 13.623 -5.557 -1.903 1.00 83.00 94 LEU A N 1
ATOM 755 C CA . LEU A 1 94 ? 14.976 -5.804 -1.392 1.00 83.00 94 LEU A CA 1
ATOM 756 C C . LEU A 1 94 ? 15.983 -4.776 -1.944 1.00 83.00 94 LEU A C 1
ATOM 758 O O . LEU A 1 94 ? 15.821 -4.315 -3.082 1.00 83.00 94 LEU A O 1
ATOM 762 N N . PRO A 1 95 ? 17.047 -4.420 -1.197 1.00 81.38 95 PRO A N 1
ATOM 763 C CA . PRO A 1 95 ? 18.034 -3.429 -1.633 1.00 81.38 95 PRO A CA 1
ATOM 764 C C . PRO A 1 95 ? 18.599 -3.679 -3.042 1.00 81.38 95 PRO A C 1
ATOM 766 O O . PRO A 1 95 ? 18.796 -2.743 -3.815 1.00 81.38 95 PRO A O 1
ATOM 769 N N . GLU A 1 96 ? 18.840 -4.934 -3.402 1.00 86.38 96 GLU A N 1
ATOM 770 C CA . GLU A 1 96 ? 19.292 -5.391 -4.716 1.00 86.38 96 GLU A CA 1
ATOM 771 C C . GLU A 1 96 ? 18.268 -5.154 -5.823 1.00 86.38 96 GLU A C 1
ATOM 773 O O . GLU A 1 96 ? 18.643 -4.667 -6.889 1.00 86.38 96 GLU A O 1
ATOM 778 N N . VAL A 1 97 ? 16.982 -5.385 -5.559 1.00 91.00 97 VAL A N 1
ATOM 779 C CA . VAL A 1 97 ? 15.900 -5.071 -6.500 1.00 91.00 97 VAL A CA 1
ATOM 780 C C . VAL A 1 97 ? 15.740 -3.558 -6.630 1.00 91.00 97 VAL A C 1
ATOM 782 O O . VAL A 1 97 ? 15.559 -3.032 -7.730 1.00 91.00 97 VAL A O 1
ATOM 785 N N . MET A 1 98 ? 15.871 -2.822 -5.524 1.00 86.06 98 MET A N 1
ATOM 786 C CA . MET A 1 98 ? 15.833 -1.360 -5.525 1.00 86.06 98 MET A CA 1
ATOM 787 C C . MET A 1 98 ? 16.937 -0.759 -6.399 1.00 86.06 98 MET A C 1
ATOM 789 O O . MET A 1 98 ? 16.682 0.221 -7.105 1.00 86.06 98 MET A O 1
ATOM 793 N N . ARG A 1 99 ? 18.133 -1.367 -6.426 1.00 86.56 99 ARG A N 1
ATOM 794 C CA . ARG A 1 99 ? 19.246 -0.954 -7.302 1.00 86.56 99 ARG A CA 1
ATOM 795 C C . ARG A 1 99 ? 18.928 -1.073 -8.796 1.00 86.56 99 ARG A C 1
ATOM 797 O O . ARG A 1 99 ? 19.622 -0.430 -9.580 1.00 86.56 99 ARG A O 1
ATOM 804 N N . LEU A 1 100 ? 17.894 -1.817 -9.198 1.00 93.38 100 LEU A N 1
ATOM 805 C CA . LEU A 1 100 ? 17.463 -1.902 -10.598 1.00 93.38 100 LEU A CA 1
ATOM 806 C C . LEU A 1 100 ? 16.800 -0.615 -11.115 1.00 93.38 100 LEU A C 1
ATOM 808 O O . LEU A 1 100 ? 16.698 -0.464 -12.328 1.00 93.38 100 LEU A O 1
ATOM 812 N N . ASN A 1 101 ? 16.397 0.326 -10.244 1.00 90.50 101 ASN A N 1
ATOM 813 C CA . ASN A 1 101 ? 15.801 1.601 -10.665 1.00 90.50 101 ASN A CA 1
ATOM 814 C C . ASN A 1 101 ? 16.662 2.318 -11.723 1.00 90.50 101 ASN A C 1
ATOM 816 O O . ASN A 1 101 ? 17.826 2.671 -11.476 1.00 90.50 101 ASN A O 1
ATOM 820 N N . LYS A 1 102 ? 16.039 2.595 -12.870 1.00 93.19 102 LYS A N 1
ATOM 821 C CA . LYS A 1 102 ? 16.635 3.193 -14.067 1.00 93.19 102 LYS A CA 1
ATOM 822 C C . LYS A 1 102 ? 15.579 4.046 -14.770 1.00 93.19 102 LYS A C 1
ATOM 824 O O . LYS A 1 102 ? 14.638 3.529 -15.353 1.00 93.19 102 LYS A O 1
ATOM 829 N N . VAL A 1 103 ? 15.730 5.363 -14.726 1.00 90.81 103 VAL A N 1
ATOM 830 C CA . VAL A 1 103 ? 14.790 6.333 -15.301 1.00 90.81 103 VAL A CA 1
ATOM 831 C C . VAL A 1 103 ? 15.591 7.336 -16.120 1.00 90.81 103 VAL A C 1
ATOM 833 O O . VAL A 1 103 ? 16.204 8.250 -15.569 1.00 90.81 103 VAL A O 1
ATOM 836 N N . GLY A 1 104 ? 15.655 7.132 -17.437 1.00 87.62 104 GLY A N 1
ATOM 837 C CA . GLY A 1 104 ? 16.513 7.923 -18.320 1.00 87.62 104 GLY A CA 1
ATOM 838 C C . GLY A 1 104 ? 17.971 7.932 -17.840 1.00 87.62 104 GLY A C 1
ATOM 839 O O . GLY A 1 104 ? 18.616 6.893 -17.716 1.00 87.62 104 GLY A O 1
ATOM 840 N N . SER A 1 105 ? 18.499 9.118 -17.544 1.00 84.62 105 SER A N 1
ATOM 841 C CA . SER A 1 105 ? 19.855 9.312 -17.010 1.00 84.62 105 SER A CA 1
ATOM 842 C C . SER A 1 105 ? 19.975 9.177 -15.482 1.00 84.62 105 SER A C 1
ATOM 844 O O . SER A 1 105 ? 21.085 9.251 -14.942 1.00 84.62 105 SER A O 1
ATOM 846 N N . TYR A 1 106 ? 18.863 8.991 -14.768 1.00 80.06 106 TYR A N 1
ATOM 847 C CA . TYR A 1 106 ? 18.845 8.718 -13.334 1.00 80.06 106 TYR A CA 1
ATOM 848 C C . TYR A 1 106 ? 18.858 7.206 -13.078 1.00 80.06 106 TYR A C 1
ATOM 850 O O . TYR A 1 106 ? 17.978 6.485 -13.532 1.00 80.06 106 TYR A O 1
ATOM 858 N N . ASN A 1 107 ? 19.845 6.709 -12.333 1.00 79.00 107 ASN A N 1
ATOM 859 C CA . ASN A 1 107 ? 19.884 5.319 -11.882 1.00 79.00 107 ASN A CA 1
ATOM 860 C C . ASN A 1 107 ? 20.504 5.216 -10.484 1.00 79.00 107 ASN A C 1
ATOM 862 O O . ASN A 1 107 ? 21.311 6.065 -10.091 1.00 79.00 107 ASN A O 1
ATOM 866 N N . LEU A 1 108 ? 20.124 4.174 -9.738 1.00 68.12 108 LEU A N 1
ATOM 867 C CA . LEU A 1 108 ? 20.657 3.918 -8.394 1.00 68.12 108 LEU A CA 1
ATOM 868 C C . LEU A 1 108 ? 21.963 3.098 -8.409 1.00 68.12 108 LEU A C 1
ATOM 870 O O . LEU A 1 108 ? 22.733 3.187 -7.452 1.00 68.12 108 LEU A O 1
ATOM 874 N N . LYS A 1 109 ? 22.273 2.371 -9.498 1.00 59.84 109 LYS A N 1
ATOM 875 C CA . LYS A 1 109 ? 23.512 1.572 -9.640 1.00 59.84 109 LYS A CA 1
ATOM 876 C C . LYS A 1 109 ? 24.796 2.410 -9.597 1.00 59.84 109 LYS A C 1
ATOM 878 O O . LYS A 1 109 ? 25.805 1.948 -9.078 1.00 59.84 109 LYS A O 1
ATOM 883 N N . ALA A 1 110 ? 24.787 3.645 -10.105 1.00 51.62 110 ALA A N 1
ATOM 884 C CA . ALA A 1 110 ? 26.010 4.441 -10.256 1.00 51.62 110 ALA A CA 1
ATOM 885 C C . ALA A 1 110 ? 26.578 5.034 -8.947 1.00 51.62 110 ALA A C 1
ATOM 887 O O . ALA A 1 110 ? 27.475 5.875 -9.015 1.00 51.62 110 ALA A O 1
ATOM 888 N N . GLY A 1 111 ? 26.025 4.713 -7.768 1.00 44.16 111 GLY A N 1
ATOM 889 C CA . GLY A 1 111 ? 26.453 5.283 -6.477 1.00 44.16 111 GLY A CA 1
ATOM 890 C C . GLY A 1 111 ? 26.251 6.802 -6.353 1.00 44.16 111 GLY A C 1
ATOM 891 O O . GLY A 1 111 ? 26.521 7.405 -5.315 1.00 44.16 111 GLY A O 1
ATOM 892 N N . LYS A 1 112 ? 25.738 7.455 -7.402 1.00 47.25 112 LYS A N 1
ATOM 893 C CA . LYS A 1 112 ? 25.384 8.870 -7.406 1.00 47.25 112 LYS A CA 1
ATOM 894 C C . LYS A 1 112 ? 23.984 8.998 -6.809 1.00 47.25 112 LYS A C 1
ATOM 896 O O . LYS A 1 112 ? 23.019 9.138 -7.555 1.00 47.25 112 LYS A O 1
ATOM 901 N N . GLY A 1 113 ? 23.902 8.916 -5.479 1.00 52.53 113 GLY A N 1
ATOM 902 C CA . GLY A 1 113 ? 22.668 9.082 -4.703 1.00 52.53 113 GLY A CA 1
ATOM 903 C C . GLY A 1 113 ? 21.964 10.427 -4.939 1.00 52.53 113 GLY A C 1
ATOM 904 O O . GLY A 1 113 ? 22.297 11.171 -5.864 1.00 52.53 113 GLY A O 1
ATOM 905 N N . MET A 1 114 ? 20.981 10.754 -4.090 1.00 55.50 114 MET A N 1
ATOM 906 C CA . MET A 1 114 ? 20.211 12.007 -4.186 1.00 55.50 114 MET A CA 1
ATOM 907 C C . MET A 1 114 ? 21.119 13.220 -4.475 1.00 55.50 114 MET A C 1
ATOM 909 O O . MET A 1 114 ? 22.204 13.297 -3.891 1.00 55.50 114 MET A O 1
ATOM 913 N N . PRO A 1 115 ? 20.724 14.168 -5.349 1.00 61.16 115 PRO A N 1
ATOM 914 C CA . PRO A 1 115 ? 21.537 15.345 -5.651 1.00 61.16 115 PRO A CA 1
ATOM 915 C C . PRO A 1 115 ? 22.006 16.065 -4.377 1.00 61.16 115 PRO A C 1
ATOM 917 O O . PRO A 1 115 ? 21.246 16.172 -3.417 1.00 61.16 115 PRO A O 1
ATOM 920 N N . LYS A 1 116 ? 23.239 16.598 -4.367 1.00 65.06 116 LYS A N 1
ATOM 921 C CA . LYS A 1 116 ? 23.842 17.265 -3.188 1.00 65.06 116 LYS A CA 1
ATOM 922 C C . LYS A 1 116 ? 22.914 18.273 -2.473 1.00 65.06 116 LYS A C 1
ATOM 924 O O . LYS A 1 116 ? 22.879 18.238 -1.246 1.00 65.06 116 LYS A O 1
ATOM 929 N N . PRO A 1 117 ? 22.127 19.118 -3.175 1.00 59.44 117 PRO A N 1
ATOM 930 C CA . PRO A 1 117 ? 21.191 20.031 -2.515 1.00 59.44 117 PRO A CA 1
ATOM 931 C C . PRO A 1 117 ? 20.150 19.318 -1.643 1.00 59.44 117 PRO A C 1
ATOM 933 O O . PRO A 1 117 ? 19.845 19.786 -0.555 1.00 59.44 117 PRO A O 1
ATOM 936 N N . VAL A 1 118 ? 19.662 18.151 -2.074 1.00 58.50 118 VAL A N 1
ATOM 937 C CA . VAL A 1 118 ? 18.682 17.342 -1.333 1.00 58.50 118 VAL A CA 1
ATOM 938 C C . VAL A 1 118 ? 19.306 16.715 -0.083 1.00 58.50 118 VAL A C 1
ATOM 940 O O . VAL A 1 118 ? 18.698 16.713 0.985 1.00 58.50 118 VAL A O 1
ATOM 943 N N . GLN A 1 119 ? 20.548 16.232 -0.190 1.00 58.00 119 GLN A N 1
ATOM 944 C CA . GLN A 1 119 ? 21.273 15.644 0.944 1.00 58.00 119 GLN A CA 1
ATOM 945 C C . GLN A 1 119 ? 21.487 16.651 2.083 1.00 58.00 119 GLN A C 1
ATOM 947 O O . GLN A 1 119 ? 21.423 16.282 3.255 1.00 58.00 119 GLN A O 1
ATOM 952 N N . ASN A 1 120 ? 21.711 17.923 1.746 1.00 60.03 120 ASN A N 1
ATOM 953 C CA . ASN A 1 120 ? 21.931 18.979 2.731 1.00 60.03 120 ASN A CA 1
ATOM 954 C C . ASN A 1 120 ? 20.661 19.303 3.529 1.00 60.03 120 ASN A C 1
ATOM 956 O O . ASN A 1 120 ? 20.746 19.491 4.739 1.00 60.03 120 ASN A O 1
ATOM 960 N N . VAL A 1 121 ? 19.489 19.305 2.883 1.00 53.91 121 VAL A N 1
ATOM 961 C CA . VAL A 1 121 ? 18.207 19.514 3.578 1.00 53.91 121 VAL A CA 1
ATOM 962 C C . VAL A 1 121 ? 17.893 18.329 4.499 1.00 53.91 121 VAL A C 1
ATOM 964 O O . VAL A 1 121 ? 17.453 18.534 5.625 1.00 53.91 121 VAL A O 1
ATOM 967 N N . ALA A 1 122 ? 18.203 17.095 4.084 1.00 47.84 122 ALA A N 1
ATOM 968 C CA . ALA A 1 122 ? 17.990 15.902 4.909 1.00 47.84 122 ALA A CA 1
ATOM 969 C C . ALA A 1 122 ? 18.804 15.862 6.204 1.00 47.84 122 ALA A C 1
ATOM 971 O O . ALA A 1 122 ? 18.309 15.376 7.218 1.00 47.84 122 ALA A O 1
ATOM 972 N N . ARG A 1 123 ? 20.022 16.412 6.204 1.00 52.50 123 ARG A N 1
ATOM 973 C CA . ARG A 1 123 ? 20.874 16.457 7.404 1.00 52.50 123 ARG A CA 1
ATOM 974 C C . ARG A 1 123 ? 20.393 17.438 8.474 1.00 52.50 123 ARG A C 1
ATOM 976 O O . ARG A 1 123 ? 20.740 17.260 9.632 1.00 52.50 123 ARG A O 1
ATOM 983 N N . LEU A 1 124 ? 19.610 18.451 8.109 1.00 50.88 124 LEU A N 1
ATOM 984 C CA . LEU A 1 124 ? 19.172 19.512 9.025 1.00 50.88 124 LEU A CA 1
ATOM 985 C C . LEU A 1 124 ? 17.951 19.134 9.880 1.00 50.88 124 LEU A C 1
ATOM 987 O O . LEU A 1 124 ? 17.537 19.925 10.721 1.00 50.88 124 LEU A O 1
ATOM 991 N N . LEU A 1 125 ? 17.349 17.962 9.654 1.00 48.78 125 LEU A N 1
ATOM 992 C CA . LEU A 1 125 ? 15.989 17.659 10.119 1.00 48.78 125 LEU A CA 1
ATOM 993 C C . LEU A 1 125 ? 15.882 16.449 11.057 1.00 48.78 125 LEU A C 1
ATOM 995 O O . LEU A 1 125 ? 14.779 16.089 11.462 1.00 48.78 125 LEU A O 1
ATOM 999 N N . VAL A 1 126 ? 17.005 15.834 11.434 1.00 45.53 126 VAL A N 1
ATOM 1000 C CA . VAL A 1 126 ? 17.033 14.751 12.427 1.00 45.53 126 VAL A CA 1
ATOM 1001 C C . VAL A 1 126 ? 17.124 15.378 13.820 1.00 45.53 126 VAL A C 1
ATOM 1003 O O . VAL A 1 126 ? 18.213 15.685 14.295 1.00 45.53 126 VAL A O 1
ATOM 1006 N N . GLY A 1 127 ? 15.979 15.618 14.462 1.00 45.12 127 GLY A N 1
ATOM 1007 C CA . GLY A 1 127 ? 15.929 16.164 15.818 1.00 45.12 127 GLY A CA 1
ATOM 1008 C C . GLY A 1 127 ? 14.723 15.679 16.623 1.00 45.12 127 GLY A C 1
ATOM 1009 O O . GLY A 1 127 ? 13.595 16.053 16.318 1.00 45.12 127 GLY A O 1
ATOM 1010 N N . GLY A 1 128 ? 14.985 14.909 17.689 1.00 55.34 128 GLY A N 1
ATOM 1011 C CA . GLY A 1 128 ? 14.210 14.964 18.938 1.00 55.34 128 GLY A CA 1
ATOM 1012 C C . GLY A 1 128 ? 13.655 13.656 19.515 1.00 55.34 128 GLY A C 1
ATOM 1013 O O . GLY A 1 128 ? 13.706 13.495 20.730 1.00 55.34 128 GLY A O 1
ATOM 1014 N N . ARG A 1 129 ? 13.133 12.733 18.697 1.00 55.06 129 ARG A N 1
ATOM 1015 C CA . ARG A 1 129 ? 12.586 11.427 19.132 1.00 55.06 129 ARG A CA 1
ATOM 1016 C C . ARG A 1 129 ? 12.844 10.374 18.056 1.00 55.06 129 ARG A C 1
ATOM 1018 O O . ARG A 1 129 ? 12.561 10.633 16.885 1.00 55.06 129 ARG A O 1
ATOM 1025 N N . GLU A 1 130 ? 13.431 9.235 18.422 1.00 59.16 130 GLU A N 1
ATOM 1026 C CA . GLU A 1 130 ? 13.886 8.225 17.451 1.00 59.16 130 GLU A CA 1
ATOM 1027 C C . GLU A 1 130 ? 12.716 7.553 16.712 1.00 59.16 130 GLU A C 1
ATOM 1029 O O . GLU A 1 130 ? 12.826 7.272 15.519 1.00 59.16 130 GLU A O 1
ATOM 1034 N N . GLU A 1 131 ? 11.568 7.383 17.369 1.00 55.59 131 GLU A N 1
ATOM 1035 C CA . GLU A 1 131 ? 10.368 6.747 16.818 1.00 55.59 131 GLU A CA 1
ATOM 1036 C C . GLU A 1 131 ? 9.631 7.607 15.773 1.00 55.59 131 GLU A C 1
ATOM 1038 O O . GLU A 1 131 ? 9.021 7.079 14.843 1.00 55.59 131 GLU A O 1
ATOM 1043 N N . ASP A 1 132 ? 9.739 8.936 15.862 1.00 59.22 132 ASP A N 1
ATOM 1044 C CA . ASP A 1 132 ? 9.123 9.872 14.911 1.00 59.22 132 ASP A CA 1
ATOM 1045 C C . ASP A 1 132 ? 10.062 10.222 13.738 1.00 59.22 132 ASP A C 1
ATOM 1047 O O . ASP A 1 132 ? 9.649 10.881 12.775 1.00 59.22 132 ASP A O 1
ATOM 1051 N N . ALA A 1 133 ? 11.318 9.761 13.771 1.00 59.25 133 ALA A N 1
ATOM 1052 C CA . ALA A 1 133 ? 12.330 10.085 12.765 1.00 59.25 133 ALA A CA 1
ATOM 1053 C C . ALA A 1 133 ? 11.918 9.633 11.353 1.00 59.25 133 ALA A C 1
ATOM 1055 O O . ALA A 1 133 ? 12.101 10.371 10.380 1.00 59.25 133 ALA A O 1
ATOM 1056 N N . LEU A 1 134 ? 11.305 8.450 11.238 1.00 58.25 134 LEU A N 1
ATOM 1057 C CA . LEU A 1 134 ? 10.853 7.912 9.954 1.00 58.25 134 LEU A CA 1
ATOM 1058 C C . LEU A 1 134 ? 9.676 8.720 9.384 1.00 58.25 134 LEU A C 1
ATOM 1060 O O . LEU A 1 134 ? 9.663 9.054 8.199 1.00 58.25 134 LEU A O 1
ATOM 1064 N N . TYR A 1 135 ? 8.734 9.125 10.239 1.00 56.22 135 TYR A N 1
ATOM 1065 C CA . TYR A 1 135 ? 7.613 9.989 9.861 1.00 56.22 135 TYR A CA 1
ATOM 1066 C C . TYR A 1 135 ? 8.081 11.400 9.453 1.00 56.22 135 TYR A C 1
ATOM 1068 O O . TYR A 1 135 ? 7.607 11.965 8.459 1.00 56.22 135 TYR A O 1
ATOM 1076 N N . GLY A 1 136 ? 9.069 11.955 10.163 1.00 52.69 136 GLY A N 1
ATOM 1077 C CA . GLY A 1 136 ? 9.730 13.213 9.805 1.00 52.69 136 GLY A CA 1
ATOM 1078 C C . GLY A 1 136 ? 10.439 13.146 8.448 1.00 52.69 136 GLY A C 1
ATOM 1079 O O . GLY A 1 136 ? 10.310 14.064 7.632 1.00 52.69 136 GLY A O 1
ATOM 1080 N N . TYR A 1 137 ? 11.108 12.029 8.156 1.00 55.06 137 TYR A N 1
ATOM 1081 C CA . TYR A 1 137 ? 11.779 11.798 6.876 1.00 55.06 137 TYR A CA 1
ATOM 1082 C C . TYR A 1 137 ? 10.799 11.748 5.689 1.00 55.06 137 TYR A C 1
ATOM 1084 O O . TYR A 1 137 ? 11.056 12.354 4.646 1.00 55.06 137 TYR A O 1
ATOM 1092 N N . VAL A 1 138 ? 9.630 11.118 5.850 1.00 60.16 138 VAL A N 1
ATOM 1093 C CA . VAL A 1 138 ? 8.584 11.089 4.807 1.00 60.16 138 VAL A CA 1
ATOM 1094 C C . VAL A 1 138 ? 8.042 12.496 4.510 1.00 60.16 138 VAL A C 1
ATOM 1096 O O . VAL A 1 138 ? 7.877 12.875 3.346 1.00 60.16 138 VAL A O 1
ATOM 1099 N N . LYS A 1 139 ? 7.813 13.327 5.538 1.00 59.22 139 LYS A N 1
ATOM 1100 C CA . LYS A 1 139 ? 7.398 14.733 5.344 1.00 59.22 139 LYS A CA 1
ATOM 11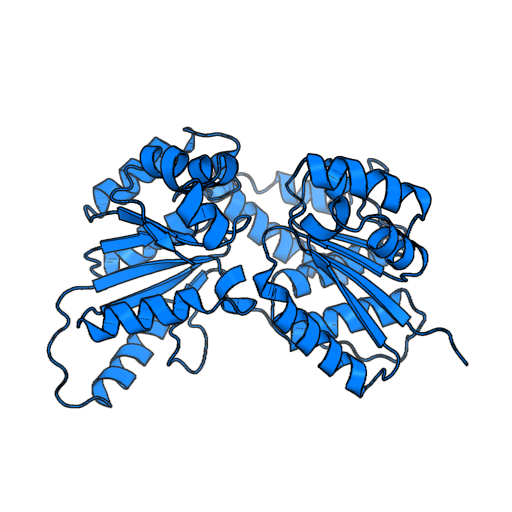01 C C . LYS A 1 139 ? 8.445 15.544 4.582 1.00 59.22 139 LYS A C 1
ATOM 1103 O O . LYS A 1 139 ? 8.095 16.369 3.736 1.00 59.22 139 LYS A O 1
ATOM 1108 N N . LEU A 1 140 ? 9.723 15.278 4.828 1.00 55.25 140 LEU A N 1
ATOM 1109 C CA . LEU A 1 140 ? 10.816 15.914 4.109 1.00 55.25 140 LEU A CA 1
ATOM 1110 C C . LEU A 1 140 ? 10.864 15.516 2.627 1.00 55.25 140 LEU A C 1
ATOM 1112 O O . LEU A 1 140 ? 11.100 16.372 1.768 1.00 55.25 140 LEU A O 1
ATOM 1116 N N . GLN A 1 141 ? 10.630 14.246 2.297 1.00 59.00 141 GLN A N 1
ATOM 1117 C CA . GLN A 1 141 ? 10.564 13.816 0.899 1.00 59.00 141 GLN A CA 1
ATOM 1118 C C . GLN A 1 141 ? 9.477 14.585 0.132 1.00 59.00 141 GLN A C 1
ATOM 1120 O O . GLN A 1 141 ? 9.730 15.033 -0.986 1.00 59.00 141 GLN A O 1
ATOM 1125 N N . LYS A 1 142 ? 8.318 14.852 0.758 1.00 62.25 142 LYS A N 1
ATOM 1126 C CA . LYS A 1 142 ? 7.253 15.684 0.161 1.00 62.25 142 LYS A CA 1
ATOM 1127 C C . LYS A 1 142 ? 7.709 17.121 -0.123 1.00 62.25 142 LYS A C 1
ATOM 1129 O O . LYS A 1 142 ? 7.420 17.653 -1.194 1.00 62.25 142 LYS A O 1
ATOM 1134 N N . ILE A 1 143 ? 8.438 17.754 0.799 1.00 61.81 143 ILE A N 1
ATOM 1135 C CA . ILE A 1 143 ? 8.977 19.115 0.599 1.00 61.81 143 ILE A CA 1
ATOM 1136 C C . ILE A 1 143 ? 10.024 19.114 -0.520 1.00 61.81 143 ILE A C 1
ATOM 1138 O O . ILE A 1 143 ? 9.989 19.958 -1.416 1.00 61.81 143 ILE A O 1
ATOM 1142 N N . THR A 1 144 ? 10.911 18.121 -0.511 1.00 58.75 144 THR A N 1
ATOM 1143 C CA . THR A 1 144 ? 11.942 17.933 -1.538 1.00 58.75 144 THR A CA 1
ATOM 1144 C C . THR A 1 144 ? 11.321 17.771 -2.928 1.00 58.75 144 THR A C 1
ATOM 1146 O O . THR A 1 144 ? 11.759 18.421 -3.877 1.00 58.75 144 THR A O 1
ATOM 1149 N N . ALA A 1 145 ? 10.262 16.966 -3.042 1.00 63.00 145 ALA A N 1
ATOM 1150 C CA . ALA A 1 145 ? 9.528 16.755 -4.286 1.00 63.00 145 ALA A CA 1
ATOM 1151 C C . ALA A 1 145 ? 8.875 18.037 -4.825 1.00 63.00 145 ALA A C 1
ATOM 1153 O O . ALA A 1 145 ? 8.840 18.248 -6.034 1.00 63.00 145 ALA A O 1
ATOM 1154 N N . LYS A 1 146 ? 8.402 18.934 -3.950 1.00 65.56 146 LYS A N 1
ATOM 1155 C CA . LYS A 1 146 ? 7.858 20.235 -4.375 1.00 65.56 146 LYS A CA 1
ATOM 1156 C C . LYS A 1 146 ? 8.951 21.175 -4.881 1.00 65.56 146 LYS A C 1
ATOM 1158 O O . LYS A 1 146 ? 8.764 21.823 -5.907 1.00 65.56 146 LYS A O 1
ATOM 1163 N N . LEU A 1 147 ? 10.095 21.218 -4.197 1.00 63.97 147 LEU A N 1
ATOM 1164 C CA . LEU A 1 147 ? 11.210 22.103 -4.551 1.00 63.97 147 LEU A CA 1
ATOM 1165 C C . LEU A 1 147 ? 11.885 21.708 -5.868 1.00 63.97 147 LEU A C 1
ATOM 1167 O O . LEU A 1 147 ? 12.353 22.572 -6.609 1.00 63.97 147 LEU A O 1
ATOM 1171 N N . ILE A 1 148 ? 11.912 20.416 -6.194 1.00 66.81 148 ILE A N 1
ATOM 1172 C CA . ILE A 1 148 ? 12.648 19.939 -7.363 1.00 66.81 148 ILE A CA 1
ATOM 1173 C C . ILE A 1 148 ? 12.011 20.295 -8.703 1.00 66.81 148 ILE A C 1
ATOM 1175 O O . ILE A 1 148 ? 12.707 20.368 -9.714 1.00 66.81 148 ILE A O 1
ATOM 1179 N N . ASN A 1 149 ? 10.708 20.577 -8.709 1.00 65.88 149 ASN A N 1
ATOM 1180 C CA . ASN A 1 149 ? 9.985 20.980 -9.911 1.00 65.88 149 ASN A CA 1
ATOM 1181 C C . ASN A 1 149 ? 10.498 22.299 -10.518 1.00 65.88 149 ASN A C 1
ATOM 1183 O O . ASN A 1 149 ? 10.231 22.554 -11.690 1.00 65.88 149 ASN A O 1
ATOM 1187 N N . PHE A 1 150 ? 11.257 23.095 -9.753 1.00 65.88 150 PHE A N 1
ATOM 1188 C CA . PHE A 1 150 ? 11.733 24.427 -10.138 1.00 65.88 150 PHE A CA 1
ATOM 1189 C C . PHE A 1 150 ? 13.193 24.482 -10.613 1.00 65.88 150 PHE A C 1
ATOM 1191 O O . PHE A 1 150 ? 13.670 25.549 -10.993 1.00 65.88 150 PHE A O 1
ATOM 1198 N N . LEU A 1 151 ? 13.927 23.369 -10.587 1.00 58.59 151 LEU A N 1
ATOM 1199 C CA . LEU A 1 151 ? 15.357 23.353 -10.900 1.00 58.59 151 LEU A CA 1
ATOM 1200 C C . LEU A 1 151 ? 15.597 22.849 -12.362 1.00 58.59 151 LEU A C 1
ATOM 1202 O O . LEU A 1 151 ? 14.958 21.878 -12.774 1.00 58.59 151 LEU A O 1
ATOM 1206 N N . PRO A 1 152 ? 16.499 23.458 -13.168 1.00 60.16 152 PRO A N 1
ATOM 1207 C CA . PRO A 1 152 ? 16.720 23.082 -14.578 1.00 60.16 152 PRO A CA 1
ATOM 1208 C C . PRO A 1 152 ? 17.836 22.034 -14.811 1.00 60.16 152 PRO A C 1
ATOM 1210 O O . PRO A 1 152 ? 18.878 22.062 -14.158 1.00 60.16 152 PRO A O 1
ATOM 1213 N N . GLY A 1 153 ? 17.658 21.139 -15.799 1.00 66.81 153 GLY A N 1
ATOM 1214 C CA . GLY A 1 153 ? 18.703 20.236 -16.330 1.00 66.81 153 GLY A CA 1
ATOM 1215 C C . GLY A 1 153 ? 18.210 18.820 -16.678 1.00 66.81 153 GLY A C 1
ATOM 1216 O O . GLY A 1 153 ? 17.319 18.298 -16.024 1.00 66.81 153 GLY A O 1
ATOM 1217 N N . LYS A 1 154 ? 18.797 18.139 -17.678 1.00 63.22 154 LYS A N 1
ATOM 1218 C CA . LYS A 1 154 ? 18.295 16.827 -18.166 1.00 63.22 154 LYS A CA 1
ATOM 1219 C C . LYS A 1 154 ? 18.279 15.723 -17.095 1.00 63.22 154 LYS A C 1
ATOM 1221 O O . LYS A 1 154 ? 17.252 15.093 -16.882 1.00 63.22 154 LYS A O 1
ATOM 1226 N N . ARG A 1 155 ? 19.379 15.547 -16.353 1.00 66.00 155 ARG A N 1
ATOM 1227 C CA . ARG A 1 155 ? 19.448 14.590 -15.226 1.00 66.00 155 ARG A CA 1
ATOM 1228 C C . ARG A 1 155 ? 18.452 14.913 -14.117 1.00 66.00 155 ARG A C 1
ATOM 1230 O O . ARG A 1 155 ? 17.973 14.035 -13.406 1.00 66.00 155 ARG A O 1
ATOM 1237 N N . LEU A 1 156 ? 18.174 16.194 -13.958 1.00 75.75 156 LEU A N 1
ATOM 1238 C CA . LEU A 1 156 ? 17.247 16.683 -12.968 1.00 75.75 156 LEU A CA 1
ATOM 1239 C C . LEU A 1 156 ? 15.790 16.509 -13.420 1.00 75.75 156 LEU A C 1
ATOM 1241 O O . LEU A 1 156 ? 14.953 16.204 -12.581 1.00 75.75 156 LEU A O 1
ATOM 1245 N N . ASN A 1 157 ? 15.511 16.585 -14.725 1.00 82.25 157 ASN A N 1
ATOM 1246 C CA . ASN A 1 157 ? 14.218 16.222 -15.305 1.00 82.25 157 ASN A CA 1
ATOM 1247 C C . ASN A 1 157 ? 13.912 14.737 -15.084 1.00 82.25 157 ASN A C 1
ATOM 1249 O O . ASN A 1 157 ? 12.820 14.419 -14.630 1.00 82.25 157 ASN A O 1
ATOM 1253 N N . ASP A 1 158 ? 14.877 13.843 -15.320 1.00 87.56 158 ASP A N 1
ATOM 1254 C CA . ASP A 1 158 ? 14.695 12.406 -15.071 1.00 87.56 158 ASP A CA 1
ATOM 1255 C C . ASP A 1 158 ? 14.479 12.095 -13.585 1.00 87.56 158 ASP A C 1
ATOM 1257 O O . ASP A 1 158 ? 13.590 11.330 -13.217 1.00 87.56 158 ASP A O 1
ATOM 1261 N N . PHE A 1 159 ? 15.241 12.746 -12.703 1.00 83.44 159 PHE A N 1
ATOM 1262 C CA . PHE A 1 159 ? 15.045 12.611 -11.261 1.00 83.44 159 PHE A CA 1
ATOM 1263 C C . PHE A 1 159 ? 13.707 13.211 -10.787 1.00 83.44 159 PHE A C 1
ATOM 1265 O O . PHE A 1 159 ? 13.050 12.654 -9.905 1.00 83.44 159 PHE A O 1
ATOM 1272 N N . ARG A 1 160 ? 13.252 14.309 -11.402 1.00 84.06 160 ARG A N 1
ATOM 1273 C CA . ARG A 1 160 ? 11.917 14.882 -11.183 1.00 84.06 160 ARG A CA 1
ATOM 1274 C C . ARG A 1 160 ? 10.825 13.926 -11.655 1.00 84.06 160 ARG A C 1
ATOM 1276 O O . ARG A 1 160 ? 9.860 13.725 -10.928 1.00 84.06 160 ARG A O 1
ATOM 1283 N N . ASN A 1 161 ? 10.981 13.307 -12.822 1.00 90.94 161 ASN A N 1
ATOM 1284 C CA . ASN A 1 161 ? 10.042 12.312 -13.337 1.00 90.94 161 ASN A CA 1
ATOM 1285 C C . ASN A 1 161 ? 9.980 11.096 -12.407 1.00 90.94 161 ASN A C 1
ATOM 1287 O O . ASN A 1 161 ? 8.883 10.688 -12.034 1.00 90.94 161 ASN A O 1
ATOM 1291 N N . TRP A 1 162 ? 11.128 10.599 -11.931 1.00 89.31 162 TRP A N 1
ATOM 1292 C CA . TRP A 1 162 ? 11.172 9.560 -10.900 1.00 89.31 162 TRP A CA 1
ATOM 1293 C C . TRP A 1 162 ? 10.424 9.977 -9.630 1.00 89.31 162 TRP A C 1
ATOM 1295 O O . TRP A 1 162 ? 9.587 9.230 -9.130 1.00 89.31 162 TRP A O 1
ATOM 1305 N N . THR A 1 163 ? 10.649 11.200 -9.150 1.00 84.06 163 THR A N 1
ATOM 1306 C CA . THR A 1 163 ? 9.969 11.737 -7.962 1.00 84.06 163 THR A CA 1
ATOM 1307 C C . THR A 1 163 ? 8.454 11.852 -8.168 1.00 84.06 163 THR A C 1
ATOM 1309 O O . THR A 1 163 ? 7.679 11.473 -7.293 1.00 84.06 163 THR A O 1
ATOM 1312 N N . ASN A 1 164 ? 8.011 12.325 -9.334 1.00 90.00 164 ASN A N 1
ATOM 1313 C CA . ASN A 1 164 ? 6.593 12.457 -9.667 1.00 90.00 164 ASN A CA 1
ATOM 1314 C C . ASN A 1 164 ? 5.907 11.093 -9.787 1.00 90.00 164 ASN A C 1
ATOM 1316 O O . ASN A 1 164 ? 4.813 10.922 -9.254 1.00 90.00 164 ASN A O 1
ATOM 1320 N N . VAL A 1 165 ? 6.560 10.108 -10.413 1.00 94.38 165 VAL A N 1
ATOM 1321 C CA . VAL A 1 165 ? 6.073 8.721 -10.460 1.00 94.38 165 VAL A CA 1
ATOM 1322 C C . VAL A 1 165 ? 5.936 8.149 -9.045 1.00 94.38 165 VAL A C 1
ATOM 1324 O O . VAL A 1 165 ? 4.879 7.622 -8.714 1.00 94.38 165 VAL A O 1
ATOM 1327 N N . ASN A 1 166 ? 6.929 8.345 -8.168 1.00 88.25 166 ASN A N 1
ATOM 1328 C CA . ASN A 1 166 ? 6.834 7.950 -6.754 1.00 88.25 166 ASN A CA 1
ATOM 1329 C C . ASN A 1 166 ? 5.689 8.665 -6.013 1.00 88.25 166 ASN A C 1
ATOM 1331 O O . ASN A 1 166 ? 5.062 8.086 -5.122 1.00 88.25 166 ASN A O 1
ATOM 1335 N N . ASN A 1 167 ? 5.382 9.910 -6.384 1.00 88.12 167 ASN A N 1
ATOM 1336 C CA . ASN A 1 167 ? 4.289 10.663 -5.781 1.00 88.12 167 ASN A CA 1
ATOM 1337 C C . ASN A 1 167 ? 2.910 10.126 -6.211 1.00 88.12 167 ASN A C 1
ATOM 1339 O O . ASN A 1 167 ? 2.036 9.969 -5.355 1.00 88.12 167 ASN A O 1
ATOM 1343 N N . TYR A 1 168 ? 2.721 9.770 -7.490 1.00 93.50 168 TYR A N 1
ATOM 1344 C CA . TYR A 1 168 ? 1.520 9.040 -7.928 1.00 93.50 168 TYR A CA 1
ATOM 1345 C C . TYR A 1 168 ? 1.420 7.672 -7.255 1.00 93.50 168 TYR A C 1
ATOM 1347 O O . TYR A 1 168 ? 0.351 7.312 -6.766 1.00 93.50 168 TYR A O 1
ATOM 1355 N N . TRP A 1 169 ? 2.536 6.937 -7.196 1.00 91.44 169 TRP A N 1
ATOM 1356 C CA . TRP A 1 169 ? 2.610 5.616 -6.575 1.00 91.44 169 TRP A CA 1
ATOM 1357 C C . TRP A 1 169 ? 2.184 5.650 -5.104 1.00 91.44 169 TRP A C 1
ATOM 1359 O O . TRP A 1 169 ? 1.397 4.819 -4.665 1.00 91.44 169 TRP A O 1
ATOM 1369 N N . THR A 1 170 ? 2.645 6.651 -4.351 1.00 86.12 170 THR A N 1
ATOM 1370 C CA . THR A 1 170 ? 2.278 6.842 -2.939 1.00 86.12 170 THR A CA 1
ATOM 1371 C C . THR A 1 170 ? 0.800 7.206 -2.769 1.00 86.12 170 THR A C 1
ATOM 1373 O O . THR A 1 170 ? 0.141 6.767 -1.821 1.00 86.12 170 THR A O 1
ATOM 1376 N N . HIS A 1 171 ? 0.232 8.001 -3.674 1.00 88.69 171 HIS A N 1
ATOM 1377 C CA . HIS A 1 171 ? -1.166 8.427 -3.613 1.00 88.69 171 HIS A CA 1
ATOM 1378 C C . HIS A 1 171 ? -2.052 7.552 -4.506 1.00 88.69 171 HIS A C 1
ATOM 1380 O O . HIS A 1 171 ? -2.650 8.027 -5.464 1.00 88.69 171 HIS A O 1
ATOM 1386 N N . ARG A 1 172 ? -2.149 6.256 -4.192 1.00 87.31 172 ARG A N 1
ATOM 1387 C CA . ARG A 1 172 ? -2.872 5.283 -5.026 1.00 87.31 172 ARG A CA 1
ATOM 1388 C C . ARG A 1 172 ? -4.347 5.648 -5.221 1.00 87.31 172 ARG A C 1
ATOM 1390 O O . ARG A 1 172 ? -5.143 5.648 -4.291 1.00 87.31 172 ARG A O 1
ATOM 1397 N N . SER A 1 173 ? -4.697 5.932 -6.467 1.00 92.25 173 SER A N 1
ATOM 1398 C CA . SER A 1 173 ? -6.059 5.986 -6.992 1.00 92.25 173 SER A CA 1
ATOM 1399 C C . SER A 1 173 ? -6.003 5.578 -8.463 1.00 92.25 173 SER A C 1
ATOM 1401 O O . SER A 1 173 ? -4.941 5.687 -9.083 1.00 92.25 173 SER A O 1
ATOM 1403 N N . ILE A 1 174 ? -7.121 5.139 -9.043 1.00 95.25 174 ILE A N 1
ATOM 1404 C CA . ILE A 1 174 ? -7.168 4.776 -10.470 1.00 95.25 174 ILE A CA 1
ATOM 1405 C C . ILE A 1 174 ? -6.698 5.945 -11.348 1.00 95.25 174 ILE A C 1
ATOM 1407 O O . ILE A 1 174 ? -5.879 5.758 -12.244 1.00 95.25 174 ILE A O 1
ATOM 1411 N N . ALA A 1 175 ? -7.142 7.166 -11.033 1.00 95.75 175 ALA A N 1
ATOM 1412 C CA . ALA A 1 175 ? -6.736 8.373 -11.748 1.00 95.75 175 ALA A CA 1
ATOM 1413 C C . ALA A 1 175 ? -5.230 8.658 -11.616 1.00 95.75 175 ALA A C 1
ATOM 1415 O O . ALA A 1 175 ? -4.576 8.997 -12.601 1.00 95.75 175 ALA A O 1
ATOM 1416 N N . ASN A 1 176 ? -4.660 8.495 -10.419 1.00 96.56 176 ASN A N 1
ATOM 1417 C CA . ASN A 1 176 ? -3.230 8.707 -10.198 1.00 96.56 176 ASN A CA 1
ATOM 1418 C C . ASN A 1 176 ? -2.381 7.632 -10.888 1.00 96.56 176 ASN A C 1
ATOM 1420 O O . ASN A 1 176 ? -1.381 7.969 -11.511 1.00 96.56 176 ASN A O 1
ATOM 1424 N N . ALA A 1 177 ? -2.785 6.361 -10.846 1.00 97.12 177 ALA A N 1
ATOM 1425 C CA . ALA A 1 177 ? -2.087 5.284 -11.548 1.00 97.12 177 ALA A CA 1
ATOM 1426 C C . ALA A 1 177 ? -2.152 5.459 -13.077 1.00 97.12 177 ALA A C 1
ATOM 1428 O O . ALA A 1 177 ? -1.140 5.307 -13.759 1.00 97.12 177 ALA A O 1
ATOM 1429 N N . ALA A 1 178 ? -3.301 5.871 -13.622 1.00 98.00 178 ALA A N 1
ATOM 1430 C CA . ALA A 1 178 ? -3.425 6.181 -15.044 1.00 98.00 178 ALA A CA 1
ATOM 1431 C C . ALA A 1 178 ? -2.525 7.364 -15.451 1.00 98.00 178 ALA A C 1
ATOM 1433 O O . ALA A 1 178 ? -1.803 7.280 -16.445 1.00 98.00 178 ALA A O 1
ATOM 1434 N N . ASN A 1 179 ? -2.501 8.446 -14.663 1.00 98.31 179 ASN A N 1
ATOM 1435 C CA . ASN A 1 179 ? -1.608 9.586 -14.908 1.00 98.31 179 ASN A CA 1
ATOM 1436 C C . ASN A 1 179 ? -0.125 9.231 -14.722 1.00 98.31 179 ASN A C 1
ATOM 1438 O O . ASN A 1 179 ? 0.717 9.748 -15.454 1.00 98.31 179 ASN A O 1
ATOM 1442 N N . MET A 1 180 ? 0.204 8.308 -13.817 1.00 98.06 180 MET A N 1
ATOM 1443 C CA . MET A 1 180 ? 1.551 7.755 -13.677 1.00 98.06 180 MET A CA 1
ATOM 1444 C C . MET A 1 180 ? 1.996 7.051 -14.961 1.00 98.06 180 MET A C 1
ATOM 1446 O O . MET A 1 180 ? 3.078 7.338 -15.470 1.00 98.06 180 MET A O 1
ATOM 1450 N N . PHE A 1 181 ? 1.159 6.173 -15.523 1.00 98.31 181 PHE A N 1
ATOM 1451 C CA . PHE A 1 181 ? 1.461 5.504 -16.789 1.00 98.31 181 PHE A CA 1
ATOM 1452 C C . PHE A 1 181 ? 1.582 6.508 -17.939 1.00 98.31 181 PHE A C 1
ATOM 1454 O O . PHE A 1 181 ? 2.567 6.467 -18.673 1.00 98.31 181 PHE A O 1
ATOM 1461 N N . LYS A 1 182 ? 0.657 7.471 -18.047 1.00 97.94 182 LYS A N 1
ATOM 1462 C CA . LYS A 1 182 ? 0.727 8.551 -19.047 1.00 97.94 182 LYS A CA 1
ATOM 1463 C C . LYS A 1 182 ? 2.001 9.384 -18.923 1.00 97.94 182 LYS A C 1
ATOM 1465 O O . LYS A 1 182 ? 2.591 9.726 -19.942 1.00 97.94 182 LYS A O 1
ATOM 1470 N N . LEU A 1 183 ? 2.452 9.683 -17.701 1.00 97.19 183 LEU A N 1
ATOM 1471 C CA . LEU A 1 183 ? 3.716 10.383 -17.470 1.00 97.19 183 LEU A CA 1
ATOM 1472 C C . LEU A 1 183 ? 4.892 9.586 -18.032 1.00 97.19 183 LEU A C 1
ATOM 1474 O O . LEU A 1 183 ? 5.709 10.144 -18.755 1.00 97.19 183 LEU A O 1
ATOM 1478 N N . ILE A 1 184 ? 4.961 8.285 -17.749 1.00 97.44 184 ILE A N 1
ATOM 1479 C CA . ILE A 1 184 ? 6.042 7.433 -18.259 1.00 97.44 184 ILE A CA 1
ATOM 1480 C C . ILE A 1 184 ? 5.999 7.383 -19.793 1.00 97.44 184 ILE A C 1
ATOM 1482 O O . ILE A 1 184 ? 7.021 7.605 -20.437 1.00 97.44 184 ILE A O 1
ATOM 1486 N N . LEU A 1 185 ? 4.818 7.181 -20.384 1.00 96.69 185 LEU A N 1
ATOM 1487 C CA . LEU A 1 185 ? 4.628 7.142 -21.838 1.00 96.69 185 LEU A CA 1
ATOM 1488 C C . LEU A 1 185 ? 5.033 8.459 -22.518 1.00 96.69 185 LEU A C 1
ATOM 1490 O O . LEU A 1 185 ? 5.697 8.460 -23.558 1.00 96.69 185 LEU A O 1
ATOM 1494 N N . ARG A 1 186 ? 4.663 9.595 -21.922 1.00 95.75 186 ARG A N 1
ATOM 1495 C CA . ARG A 1 186 ? 4.980 10.923 -22.451 1.00 95.75 186 ARG A CA 1
ATOM 1496 C C . ARG A 1 186 ? 6.479 11.190 -22.473 1.00 95.75 186 ARG A C 1
ATOM 1498 O O . ARG A 1 186 ? 6.993 11.710 -23.459 1.00 95.75 186 ARG A O 1
ATOM 1505 N N . GLU A 1 187 ? 7.158 10.857 -21.380 1.00 94.50 187 GLU A N 1
ATOM 1506 C CA . GLU A 1 187 ? 8.559 11.222 -21.164 1.00 94.50 187 GLU A CA 1
ATOM 1507 C C . GLU A 1 187 ? 9.534 10.196 -21.766 1.00 94.50 187 GLU A C 1
ATOM 1509 O O . GLU A 1 187 ? 10.633 10.574 -22.168 1.00 94.50 187 GLU A O 1
ATOM 1514 N N . TYR A 1 188 ? 9.137 8.919 -21.862 1.00 94.25 188 TYR A N 1
ATOM 1515 C CA . TYR A 1 188 ? 10.036 7.814 -22.230 1.00 94.25 188 TYR A CA 1
ATOM 1516 C C . TYR A 1 188 ? 9.573 6.957 -23.418 1.00 94.25 188 TYR A C 1
ATOM 1518 O O . TYR A 1 188 ? 10.364 6.155 -23.908 1.00 94.25 188 TYR A O 1
ATOM 1526 N N . SER A 1 189 ? 8.357 7.160 -23.937 1.00 91.31 189 SER A N 1
ATOM 1527 C CA . SER A 1 189 ? 7.827 6.427 -25.105 1.00 91.31 189 SER A CA 1
ATOM 1528 C C . SER A 1 189 ? 7.487 7.334 -26.295 1.00 91.31 189 SER A C 1
ATOM 1530 O O . SER A 1 189 ? 6.803 6.916 -27.226 1.00 91.31 189 SER A O 1
ATOM 1532 N N . GLY A 1 190 ? 7.933 8.597 -26.279 1.00 88.81 190 GLY A N 1
ATOM 1533 C CA . GLY A 1 190 ? 7.738 9.546 -27.385 1.00 88.81 190 GLY A CA 1
ATOM 1534 C C . GLY A 1 190 ? 6.307 10.077 -27.543 1.00 88.81 190 GLY A C 1
ATOM 1535 O O . GLY A 1 190 ? 6.022 10.798 -28.498 1.00 88.81 190 GLY A O 1
ATOM 1536 N N . MET A 1 191 ? 5.402 9.778 -26.605 1.00 93.19 191 MET A N 1
ATOM 1537 C CA . MET A 1 191 ? 4.000 10.210 -26.646 1.00 93.19 191 MET A CA 1
ATOM 1538 C C . MET A 1 191 ? 3.824 11.617 -26.053 1.00 93.19 191 MET A C 1
ATOM 1540 O O . MET A 1 191 ? 3.038 11.838 -25.135 1.00 93.19 191 MET A O 1
ATOM 1544 N N . THR A 1 192 ? 4.578 12.591 -26.569 1.00 92.06 192 THR A N 1
ATOM 1545 C CA . THR A 1 192 ? 4.703 13.950 -25.998 1.00 92.06 192 THR A CA 1
ATOM 1546 C C . THR A 1 192 ? 3.393 14.743 -25.941 1.00 92.06 192 THR A C 1
ATOM 1548 O O . THR A 1 192 ? 3.293 15.702 -25.180 1.00 92.06 192 THR A O 1
ATOM 1551 N N . HIS A 1 193 ? 2.383 14.331 -26.708 1.00 92.88 193 HIS A N 1
ATOM 1552 C CA . HIS A 1 193 ? 1.051 14.936 -26.754 1.00 92.88 193 HIS A CA 1
ATOM 1553 C C . HIS A 1 193 ? 0.157 14.571 -25.557 1.00 92.88 193 HIS A C 1
ATOM 1555 O O . HIS A 1 193 ? -0.886 15.195 -25.372 1.00 92.88 193 HIS A O 1
ATOM 1561 N N . LEU A 1 194 ? 0.531 13.570 -24.749 1.00 95.31 194 LEU A N 1
ATOM 1562 C CA . LEU A 1 194 ? -0.293 13.127 -23.626 1.00 95.31 194 LEU A CA 1
ATOM 1563 C C . LEU A 1 194 ? -0.407 14.209 -22.550 1.00 95.31 194 LEU A C 1
ATOM 1565 O O . LEU A 1 194 ? 0.585 14.722 -22.019 1.00 95.31 194 LEU A O 1
ATOM 1569 N N . ARG A 1 195 ? -1.646 14.504 -22.158 1.00 95.94 195 ARG A N 1
ATOM 1570 C CA . ARG A 1 195 ? -1.919 15.304 -20.969 1.00 95.94 195 ARG A CA 1
ATOM 1571 C C . ARG A 1 195 ? -1.750 14.432 -19.725 1.00 95.94 195 ARG A C 1
ATOM 1573 O O . ARG A 1 195 ? -2.274 13.325 -19.656 1.00 95.94 195 ARG A O 1
ATOM 1580 N N . VAL A 1 196 ? -1.029 14.959 -18.739 1.00 96.81 196 VAL A N 1
ATOM 1581 C CA . VAL A 1 196 ? -0.836 14.329 -17.427 1.00 96.81 196 VAL A CA 1
ATOM 1582 C C . VAL A 1 196 ? -1.335 15.316 -16.384 1.00 96.81 196 VAL A C 1
ATOM 1584 O O . VAL A 1 196 ? -0.745 16.388 -16.229 1.00 96.81 196 VAL A O 1
ATOM 1587 N N . ASP A 1 197 ? -2.427 14.973 -15.713 1.00 96.12 197 ASP A N 1
ATOM 1588 C CA . ASP A 1 197 ? -2.992 15.785 -14.634 1.00 96.12 197 ASP A CA 1
ATOM 1589 C C . ASP A 1 197 ? -2.194 15.585 -13.342 1.00 96.12 197 ASP A C 1
ATOM 1591 O O . ASP A 1 197 ? -1.681 14.490 -13.144 1.00 96.12 197 ASP A O 1
ATOM 1595 N N . PRO A 1 198 ? -2.080 16.599 -12.463 1.00 93.56 198 PRO A N 1
ATOM 1596 C CA . PRO A 1 198 ? -1.291 16.509 -11.236 1.00 93.56 198 PRO A CA 1
ATOM 1597 C C . PRO A 1 198 ? -1.811 15.440 -10.263 1.00 93.56 198 PRO A C 1
ATOM 1599 O O . PRO A 1 198 ? -2.987 15.083 -10.271 1.00 93.56 198 PRO A O 1
ATOM 1602 N N . VAL A 1 199 ? -0.927 14.986 -9.368 1.00 91.88 199 VAL A N 1
ATOM 1603 C CA . VAL A 1 199 ? -1.254 14.018 -8.310 1.00 91.88 199 VAL A CA 1
ATOM 1604 C C . VAL A 1 199 ? -2.402 14.537 -7.447 1.00 91.88 199 VAL A C 1
ATOM 1606 O O . VAL A 1 199 ? -2.315 15.616 -6.860 1.00 91.88 199 VAL A O 1
ATOM 1609 N N . VAL A 1 200 ? -3.443 13.720 -7.304 1.00 91.75 200 VAL A N 1
ATOM 1610 C CA . VAL A 1 200 ? -4.480 13.925 -6.291 1.00 91.75 200 VAL A CA 1
ATOM 1611 C C . VAL A 1 200 ? -3.972 13.364 -4.967 1.00 91.75 200 VAL A C 1
ATOM 1613 O O . VAL A 1 200 ? -3.828 12.149 -4.822 1.00 91.75 200 VAL A O 1
ATOM 1616 N N . GLU A 1 201 ? -3.663 14.239 -4.011 1.00 89.62 201 GLU A N 1
ATOM 1617 C CA . GLU A 1 201 ? -3.193 13.823 -2.688 1.00 89.62 201 GLU A CA 1
ATOM 1618 C C . GLU A 1 201 ? -4.317 13.143 -1.888 1.00 89.62 201 GLU A C 1
ATOM 1620 O O . GLU A 1 201 ? -5.484 13.529 -1.927 1.00 89.62 201 GLU A O 1
ATOM 1625 N N . LEU A 1 202 ? -3.938 12.119 -1.132 1.00 87.44 202 LEU A N 1
ATOM 1626 C CA . LEU A 1 202 ? -4.803 11.329 -0.262 1.00 87.44 202 LEU A CA 1
ATOM 1627 C C . LEU A 1 202 ? -4.179 11.326 1.138 1.00 87.44 202 LEU A C 1
ATOM 1629 O O . LEU A 1 202 ? -2.948 11.238 1.217 1.00 87.44 202 LEU A O 1
ATOM 1633 N N . PRO A 1 203 ? -4.968 11.370 2.228 1.00 90.88 203 PRO A N 1
ATOM 1634 C CA . PRO A 1 203 ? -4.425 11.415 3.585 1.00 90.88 203 PRO A CA 1
ATOM 1635 C C . PRO A 1 203 ? -3.464 10.249 3.845 1.00 90.88 203 PRO A C 1
ATOM 1637 O O . PRO A 1 203 ? -3.685 9.152 3.336 1.00 90.88 203 PRO A O 1
ATOM 1640 N N . ASN A 1 204 ? -2.398 10.475 4.616 1.00 88.44 204 ASN A N 1
ATOM 1641 C CA . ASN A 1 204 ? -1.440 9.418 4.982 1.00 88.44 204 ASN A CA 1
ATOM 1642 C C . ASN A 1 204 ? -2.025 8.463 6.035 1.00 88.44 204 ASN A C 1
ATOM 1644 O O . ASN A 1 204 ? -1.783 7.262 5.995 1.00 88.44 204 ASN A O 1
ATOM 1648 N N . MET A 1 205 ? -2.820 9.014 6.946 1.00 93.69 205 MET A N 1
ATOM 1649 C CA . MET A 1 205 ? -3.607 8.291 7.933 1.00 93.69 205 MET A CA 1
ATOM 1650 C C . MET A 1 205 ? -4.988 8.933 8.024 1.00 93.69 205 MET A C 1
ATOM 1652 O O . MET A 1 205 ? -5.150 10.102 7.658 1.00 93.69 205 MET A O 1
ATOM 1656 N N . GLY A 1 206 ? -5.978 8.183 8.486 1.00 96.50 206 GLY A N 1
ATOM 1657 C CA . GLY A 1 206 ? -7.351 8.661 8.548 1.00 96.50 206 GLY A CA 1
ATOM 1658 C C . GLY A 1 206 ? -8.344 7.533 8.755 1.00 96.50 206 GLY A C 1
ATOM 1659 O O . GLY A 1 206 ? -7.970 6.449 9.189 1.00 96.50 206 GLY A O 1
ATOM 1660 N N . PHE A 1 207 ? -9.602 7.787 8.409 1.00 97.81 207 PHE A N 1
ATOM 1661 C CA . PHE A 1 207 ? -10.697 6.831 8.556 1.00 97.81 207 PHE A CA 1
ATOM 1662 C C . PHE A 1 207 ? -11.253 6.433 7.188 1.00 97.81 207 PHE A C 1
ATOM 1664 O O . PHE A 1 207 ? -11.506 7.297 6.340 1.00 97.81 207 PHE A O 1
ATOM 1671 N N . ALA A 1 208 ? -11.448 5.130 6.986 1.00 96.38 208 ALA A N 1
ATOM 1672 C CA . ALA A 1 208 ? -11.964 4.522 5.763 1.00 96.38 208 ALA A CA 1
ATOM 1673 C C . ALA A 1 208 ? -13.148 3.604 6.084 1.00 96.38 208 ALA A C 1
ATOM 1675 O O . ALA A 1 208 ? -13.013 2.385 6.148 1.00 96.38 208 ALA A O 1
ATOM 1676 N N . HIS A 1 209 ? -14.319 4.195 6.312 1.00 97.25 209 HIS A N 1
ATOM 1677 C CA . HIS A 1 209 ? -15.528 3.411 6.530 1.00 97.25 209 HIS A CA 1
ATOM 1678 C C . HIS A 1 209 ? -16.160 3.012 5.182 1.00 97.25 209 HIS A C 1
ATOM 1680 O O . HIS A 1 209 ? -16.332 3.893 4.340 1.00 97.25 209 HIS A O 1
ATOM 1686 N N . PRO A 1 210 ? -16.562 1.742 4.969 1.00 95.56 210 PRO A N 1
ATOM 1687 C CA . PRO A 1 210 ? -17.126 1.272 3.696 1.00 95.56 210 PRO A CA 1
ATOM 1688 C C . PRO A 1 210 ? -18.377 2.044 3.242 1.00 95.56 210 PRO A C 1
ATOM 1690 O O . PRO A 1 210 ? -18.538 2.321 2.060 1.00 95.56 210 PRO A O 1
ATOM 1693 N N . ASP A 1 211 ? -19.242 2.439 4.181 1.00 95.50 211 ASP A N 1
ATOM 1694 C CA . ASP A 1 211 ? -20.439 3.248 3.888 1.00 95.50 211 ASP A CA 1
ATOM 1695 C C . ASP A 1 211 ? -20.162 4.757 3.700 1.00 95.50 211 ASP A C 1
ATOM 1697 O O . ASP A 1 211 ? -21.093 5.532 3.457 1.00 95.50 211 ASP A O 1
ATOM 1701 N N . ALA A 1 212 ? -18.923 5.222 3.892 1.00 96.12 212 ALA A N 1
ATOM 1702 C CA . ALA A 1 212 ? -18.602 6.639 3.771 1.00 96.12 212 ALA A CA 1
ATOM 1703 C C . ALA A 1 212 ? -18.364 7.036 2.308 1.00 96.12 212 ALA A C 1
ATOM 1705 O O . ALA A 1 212 ? -17.734 6.298 1.553 1.00 96.12 212 ALA A O 1
ATOM 1706 N N . PRO A 1 213 ? -18.768 8.250 1.896 1.00 94.19 213 PRO A N 1
ATOM 1707 C CA . PRO A 1 213 ? -18.552 8.714 0.525 1.00 94.19 213 PRO A CA 1
ATOM 1708 C C . PRO A 1 213 ? -17.087 9.077 0.233 1.00 94.19 213 PRO A C 1
ATOM 1710 O O . PRO A 1 213 ? -16.734 9.353 -0.913 1.00 94.19 213 PRO A O 1
ATOM 1713 N N . LYS A 1 214 ? -16.244 9.166 1.268 1.00 94.06 214 LYS A N 1
ATOM 1714 C CA . LYS A 1 214 ? -14.843 9.579 1.176 1.00 94.06 214 LYS A CA 1
ATOM 1715 C C . LYS A 1 214 ? -14.044 9.106 2.388 1.00 94.06 214 LYS A C 1
ATOM 1717 O O . LYS A 1 214 ? -14.611 8.725 3.408 1.00 94.06 214 LYS A O 1
ATOM 1722 N N . LEU A 1 215 ? -12.725 9.236 2.282 1.00 94.94 215 LEU A N 1
ATOM 1723 C CA . LEU A 1 215 ? -11.808 9.136 3.415 1.00 94.94 215 LEU A CA 1
ATOM 1724 C C . LEU A 1 215 ? -11.871 10.408 4.269 1.00 94.94 215 LEU A C 1
ATOM 1726 O O . LEU A 1 215 ? -12.034 11.510 3.737 1.00 94.94 215 LEU A O 1
ATOM 1730 N N . PHE A 1 216 ? -11.672 10.262 5.577 1.00 97.06 216 PHE A N 1
ATOM 1731 C CA . PHE A 1 216 ? -11.593 11.387 6.515 1.00 97.06 216 PHE A CA 1
ATOM 1732 C C . PHE A 1 216 ? -10.178 11.519 7.062 1.00 97.06 216 PHE A C 1
ATOM 1734 O O . PHE A 1 216 ? -9.584 10.527 7.476 1.00 97.06 216 PHE A O 1
ATOM 1741 N N . ALA A 1 217 ? -9.637 12.737 7.075 1.00 94.94 217 ALA A N 1
ATOM 1742 C CA . ALA A 1 217 ? -8.242 12.975 7.454 1.00 94.94 217 ALA A CA 1
ATOM 1743 C C . ALA A 1 217 ? -8.042 13.193 8.965 1.00 94.94 217 ALA A C 1
ATOM 1745 O O . ALA A 1 217 ? -6.905 13.261 9.429 1.00 94.94 217 ALA A O 1
ATOM 1746 N N . SER A 1 218 ? -9.128 13.344 9.731 1.00 95.62 218 SER A N 1
ATOM 1747 C CA . SER A 1 218 ? -9.078 13.619 11.168 1.00 95.62 218 SER A CA 1
ATOM 1748 C C . SER A 1 218 ? -10.237 12.966 11.932 1.00 95.62 218 SER A C 1
ATOM 1750 O O . SER A 1 218 ? -11.311 12.772 11.349 1.00 95.62 218 SER A O 1
ATOM 1752 N N . PRO A 1 219 ? -10.068 12.697 13.244 1.00 96.69 219 PRO A N 1
ATOM 1753 C CA . PRO A 1 219 ? -11.146 12.196 14.100 1.00 96.69 219 PRO A CA 1
ATOM 1754 C C . PRO A 1 219 ? -12.400 13.072 14.051 1.00 96.69 219 PRO A C 1
ATOM 1756 O O . PRO A 1 219 ? -13.501 12.575 13.845 1.00 96.69 219 PRO A O 1
ATOM 1759 N N . ALA A 1 220 ? -12.233 14.395 14.124 1.00 96.56 220 ALA A N 1
ATOM 1760 C CA . ALA A 1 220 ? -13.355 15.328 14.137 1.00 96.56 220 ALA A CA 1
ATOM 1761 C C . ALA A 1 220 ? -14.197 15.276 12.848 1.00 96.56 220 ALA A C 1
ATOM 1763 O O . ALA A 1 220 ? -15.413 15.457 12.896 1.00 96.56 220 ALA A O 1
ATOM 1764 N N . GLU A 1 221 ? -13.572 15.067 11.684 1.00 97.12 221 GLU A N 1
ATOM 1765 C CA . GLU A 1 221 ? -14.300 14.869 10.424 1.00 97.12 221 GLU A CA 1
ATOM 1766 C C . GLU A 1 221 ? -15.086 13.560 10.414 1.00 97.12 221 GLU A C 1
ATOM 1768 O O . GLU A 1 221 ? -16.256 13.563 10.027 1.00 97.12 221 GLU A O 1
ATOM 1773 N N . TYR A 1 222 ? -14.455 12.473 10.862 1.00 97.75 222 TYR A N 1
ATOM 1774 C CA . TYR A 1 222 ? -15.079 11.157 10.923 1.00 97.75 222 TYR A CA 1
ATOM 1775 C C . TYR A 1 222 ? -16.278 11.139 11.876 1.00 97.75 222 TYR A C 1
ATOM 1777 O O . TYR A 1 222 ? -17.369 10.738 11.484 1.00 97.75 222 TYR A O 1
ATOM 1785 N N . GLU A 1 223 ? -16.118 11.659 13.094 1.00 96.38 223 GLU A N 1
ATOM 1786 C CA . GLU A 1 223 ? -17.178 11.686 14.107 1.00 96.38 223 GLU A CA 1
ATOM 1787 C C . GLU A 1 223 ? -18.387 12.529 13.686 1.00 96.38 223 GLU A C 1
ATOM 1789 O O . GLU A 1 223 ? -19.518 12.225 14.066 1.00 96.38 223 GLU A O 1
ATOM 1794 N N . ARG A 1 224 ? -18.180 13.600 12.906 1.00 96.88 224 ARG A N 1
ATOM 1795 C CA . ARG A 1 224 ? -19.298 14.376 12.345 1.00 96.88 224 ARG A CA 1
ATOM 1796 C C . ARG A 1 224 ? -20.122 13.527 11.383 1.00 96.88 224 ARG A C 1
ATOM 1798 O O . ARG A 1 224 ? -21.337 13.449 11.544 1.00 96.88 224 ARG A O 1
ATOM 1805 N N . TRP A 1 225 ? -19.457 12.862 10.441 1.00 97.31 225 TRP A N 1
ATOM 1806 C CA . TRP A 1 225 ? -20.119 11.967 9.495 1.00 97.31 225 TRP A CA 1
ATOM 1807 C C . TRP A 1 225 ? -20.794 10.780 10.201 1.00 97.31 225 TRP A C 1
ATOM 1809 O O . TRP A 1 225 ? -21.946 10.462 9.909 1.00 97.31 225 TRP A O 1
ATOM 1819 N N . GLU A 1 226 ? -20.126 10.168 11.179 1.00 95.38 226 GLU A N 1
ATOM 1820 C CA . GLU A 1 226 ? -20.665 9.060 11.973 1.00 95.38 226 GLU A CA 1
ATOM 1821 C C . GLU A 1 226 ? -21.953 9.475 12.705 1.00 95.38 226 GLU A C 1
ATOM 1823 O O . GLU A 1 226 ? -22.965 8.773 12.647 1.00 95.38 226 GLU A O 1
ATOM 1828 N N . LYS A 1 227 ? -21.964 10.657 13.339 1.00 93.44 227 LYS A N 1
ATOM 1829 C CA . LYS A 1 227 ? -23.160 11.202 14.004 1.00 93.44 227 LYS A CA 1
ATOM 1830 C C . LYS A 1 227 ? -24.313 11.421 13.025 1.00 93.44 227 LYS A C 1
ATOM 1832 O O . LYS A 1 227 ? -25.460 11.143 13.372 1.00 93.44 227 LYS A O 1
ATOM 1837 N N . GLU A 1 228 ? -24.037 11.915 11.821 1.00 94.19 228 GLU A N 1
ATOM 1838 C CA . GLU A 1 228 ? -25.048 12.095 10.770 1.00 94.19 228 GLU A CA 1
ATOM 1839 C C . GLU A 1 228 ? -25.613 10.751 10.290 1.00 94.19 228 GLU A C 1
ATOM 1841 O O . GLU A 1 228 ? -26.834 10.579 10.243 1.00 94.19 228 GLU A O 1
ATOM 1846 N N . ARG A 1 229 ? -24.741 9.767 10.032 1.00 93.31 229 ARG A N 1
ATOM 1847 C CA . ARG A 1 229 ? -25.122 8.392 9.675 1.00 93.31 229 ARG A CA 1
ATOM 1848 C C . ARG A 1 229 ? -26.008 7.755 10.746 1.00 93.31 229 ARG A C 1
ATOM 1850 O O . ARG A 1 229 ? -27.053 7.193 10.421 1.00 93.31 229 ARG A O 1
ATOM 1857 N N . ASN A 1 230 ? -25.634 7.885 12.016 1.00 90.06 230 ASN A N 1
ATOM 1858 C CA . ASN A 1 230 ? -26.381 7.297 13.127 1.00 90.06 230 ASN A CA 1
ATOM 1859 C C . ASN A 1 230 ? -27.734 7.993 13.342 1.00 90.06 230 ASN A C 1
ATOM 1861 O O . ASN A 1 230 ? -28.722 7.328 13.633 1.00 90.06 230 ASN A O 1
ATOM 1865 N N . ARG A 1 231 ? -27.831 9.313 13.118 1.00 88.81 231 ARG A N 1
ATOM 1866 C CA . ARG A 1 231 ? -29.121 10.033 13.141 1.00 88.81 231 ARG A CA 1
ATOM 1867 C C . ARG A 1 231 ? -30.079 9.565 12.047 1.00 88.81 231 ARG A C 1
ATOM 1869 O O . ARG A 1 231 ? -31.286 9.522 12.283 1.00 88.81 231 ARG A O 1
ATOM 1876 N N . ALA A 1 232 ? -29.561 9.223 10.867 1.00 87.94 232 ALA A N 1
ATOM 1877 C CA . ALA A 1 232 ? -30.371 8.673 9.782 1.00 87.94 232 ALA A CA 1
ATOM 1878 C C . ALA A 1 232 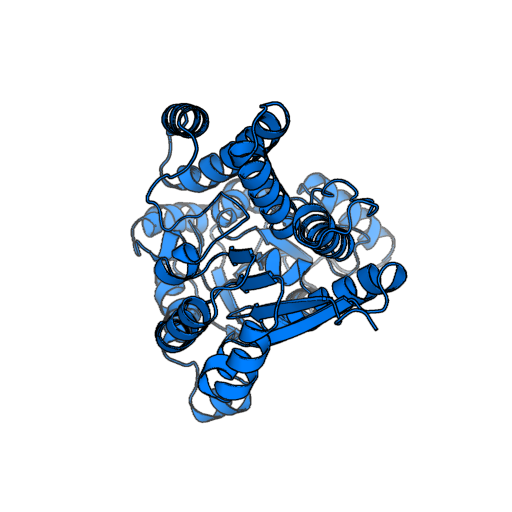? -30.909 7.267 10.115 1.00 87.94 232 ALA A C 1
ATOM 1880 O O . ALA A 1 232 ? -32.007 6.907 9.690 1.00 87.94 232 ALA A O 1
ATOM 1881 N N . ARG A 1 233 ? -30.181 6.494 10.932 1.00 85.75 233 ARG A N 1
ATOM 1882 C CA . ARG A 1 233 ? -30.576 5.169 11.433 1.00 85.75 233 ARG A CA 1
ATOM 1883 C C . ARG A 1 233 ? -31.349 5.288 12.755 1.00 85.75 233 ARG A C 1
ATOM 1885 O O . ARG A 1 233 ? -30.833 4.998 13.832 1.00 85.75 233 ARG A O 1
ATOM 1892 N N . LYS A 1 234 ? -32.603 5.752 12.683 1.00 78.38 234 LYS A N 1
ATOM 1893 C CA . LYS A 1 234 ? -33.474 5.902 13.866 1.00 78.38 234 LYS A CA 1
ATOM 1894 C C . LYS A 1 234 ? -33.574 4.597 14.668 1.00 78.38 234 LYS A C 1
ATOM 1896 O O . LYS A 1 234 ? -33.858 3.549 14.101 1.00 78.38 234 LYS A O 1
ATOM 1901 N N . GLY A 1 235 ? -33.435 4.698 15.991 1.00 78.50 235 GLY A N 1
ATOM 1902 C CA . GLY A 1 235 ? -33.712 3.597 16.920 1.00 78.50 235 GLY A CA 1
ATOM 1903 C C . GLY A 1 235 ? -32.588 2.575 17.091 1.00 78.50 235 GLY A C 1
ATOM 1904 O O . GLY A 1 235 ? -32.838 1.522 17.670 1.00 78.50 235 GLY A O 1
ATOM 1905 N N . MET A 1 236 ? -31.368 2.856 16.619 1.00 79.50 236 MET A N 1
ATOM 1906 C CA . MET A 1 236 ? -30.232 1.990 16.938 1.00 79.50 236 MET A CA 1
ATOM 1907 C C . MET A 1 236 ? -29.931 2.005 18.447 1.00 79.50 236 MET A C 1
ATOM 1909 O O . MET A 1 236 ? -29.900 3.088 19.043 1.00 79.50 236 MET A O 1
ATOM 1913 N N . PRO A 1 237 ? -29.702 0.833 19.069 1.00 85.94 237 PRO A N 1
ATOM 1914 C CA . PRO A 1 237 ? -29.243 0.761 20.450 1.00 85.94 237 PRO A CA 1
ATOM 1915 C C . PRO A 1 237 ? -27.860 1.407 20.595 1.00 85.94 237 PRO A C 1
ATOM 1917 O O . PRO A 1 237 ? -27.127 1.575 19.617 1.00 85.94 237 PRO A O 1
ATOM 1920 N N . ALA A 1 238 ? -27.505 1.767 21.829 1.00 90.19 238 ALA A N 1
ATOM 1921 C CA . ALA A 1 238 ? -26.144 2.191 22.132 1.00 90.19 238 ALA A CA 1
ATOM 1922 C C . ALA A 1 238 ? -25.155 1.066 21.756 1.00 90.19 238 ALA A C 1
ATOM 1924 O O . ALA A 1 238 ? -25.479 -0.104 21.985 1.00 90.19 238 ALA A O 1
ATOM 1925 N N . PRO A 1 239 ? -23.980 1.392 21.186 1.00 94.50 239 PRO A N 1
ATOM 1926 C CA . PRO A 1 239 ? -22.969 0.387 20.883 1.00 94.50 239 PRO A CA 1
ATOM 1927 C C . PRO A 1 239 ? -22.549 -0.384 22.137 1.00 94.50 239 PRO A C 1
ATOM 1929 O O . PRO A 1 239 ? -22.450 0.199 23.215 1.00 94.50 239 PRO A O 1
ATOM 1932 N N . LEU A 1 240 ? -22.256 -1.676 21.980 1.00 96.69 240 LEU A N 1
ATOM 1933 C CA . LEU A 1 240 ? -21.756 -2.531 23.067 1.00 96.69 240 LEU A CA 1
ATOM 1934 C C . LEU A 1 240 ? -20.329 -2.165 23.505 1.00 96.69 240 LEU A C 1
ATOM 1936 O O . LEU A 1 240 ? -19.919 -2.503 24.608 1.00 96.69 240 LEU A O 1
ATOM 1940 N N . GLY A 1 241 ? -19.591 -1.496 22.623 1.00 97.31 241 GLY A N 1
ATOM 1941 C CA . GLY A 1 241 ? -18.220 -1.042 22.811 1.00 97.31 241 GLY A CA 1
ATOM 1942 C C . GLY A 1 241 ? -17.683 -0.428 21.518 1.00 97.31 241 GLY A C 1
ATOM 1943 O O . GLY A 1 241 ? -18.331 -0.502 20.466 1.00 97.31 241 GLY A O 1
ATOM 1944 N N . THR A 1 242 ? -16.507 0.185 21.592 1.00 98.00 242 THR A N 1
ATOM 1945 C CA . THR A 1 242 ? -15.801 0.818 20.477 1.00 98.00 242 THR A CA 1
ATOM 1946 C C . THR A 1 242 ? -14.543 0.027 20.129 1.00 98.00 242 THR A C 1
ATOM 1948 O O . THR A 1 242 ? -13.669 -0.169 20.966 1.00 98.00 242 THR A O 1
ATOM 1951 N N . VAL A 1 243 ? -14.404 -0.376 18.869 1.00 98.25 243 VAL A N 1
ATOM 1952 C CA . VAL A 1 243 ? -13.242 -1.121 18.369 1.00 98.25 243 VAL A CA 1
ATOM 1953 C C . VAL A 1 243 ? -12.481 -0.286 17.350 1.00 98.25 243 VAL A C 1
ATOM 1955 O O . VAL A 1 243 ? -13.048 0.145 16.345 1.00 98.25 243 VAL A O 1
ATOM 1958 N N . ALA A 1 244 ? -11.184 -0.085 17.574 1.00 98.12 244 ALA A N 1
ATOM 1959 C CA . ALA A 1 244 ? -10.294 0.482 16.571 1.00 98.12 244 ALA A CA 1
ATOM 1960 C C . ALA A 1 244 ? -9.725 -0.623 15.687 1.00 98.12 244 ALA A C 1
ATOM 1962 O O . ALA A 1 244 ? -9.098 -1.554 16.180 1.00 98.12 244 ALA A O 1
ATOM 1963 N N . VAL A 1 245 ? -9.910 -0.497 14.376 1.00 97.31 245 VAL A N 1
ATOM 1964 C CA . VAL A 1 245 ? -9.352 -1.425 13.389 1.00 97.31 245 VAL A CA 1
ATOM 1965 C C . VAL A 1 245 ? -8.260 -0.693 12.627 1.00 97.31 245 VAL A C 1
ATOM 1967 O O . VAL A 1 245 ? -8.556 0.208 11.847 1.00 97.31 245 VAL A O 1
ATOM 1970 N N . LEU A 1 246 ? -7.001 -1.064 12.859 1.00 95.94 246 LEU A N 1
ATOM 1971 C CA . LEU A 1 246 ? -5.840 -0.491 12.180 1.00 95.94 246 LEU A CA 1
ATOM 1972 C C . LEU A 1 246 ? -5.546 -1.290 10.907 1.00 95.94 246 LEU A C 1
ATOM 1974 O O . LEU A 1 246 ? -5.403 -2.512 10.951 1.00 95.94 246 LEU A O 1
ATOM 1978 N N . SER A 1 247 ? -5.455 -0.608 9.770 1.00 94.50 247 SER A N 1
ATOM 1979 C CA . SER A 1 247 ? -5.217 -1.223 8.459 1.00 94.50 247 SER A CA 1
ATOM 1980 C C . SER A 1 247 ? -4.136 -0.493 7.671 1.00 94.50 247 SER A C 1
ATOM 1982 O O . SER A 1 247 ? -3.973 0.726 7.780 1.00 94.50 247 SER A O 1
ATOM 1984 N N . PHE A 1 248 ? -3.446 -1.216 6.788 1.00 91.94 248 PHE A N 1
ATOM 1985 C CA . PHE A 1 248 ? -2.594 -0.569 5.800 1.00 91.94 248 PHE A CA 1
ATOM 1986 C C . PHE A 1 248 ? -3.444 0.241 4.826 1.00 91.94 248 PHE A C 1
ATOM 1988 O O . PHE A 1 248 ? -4.351 -0.269 4.167 1.00 91.94 248 PHE A O 1
ATOM 1995 N N . ARG A 1 249 ? -3.073 1.503 4.634 1.00 93.06 249 ARG A N 1
ATOM 1996 C CA . ARG A 1 249 ? -3.636 2.382 3.608 1.00 93.06 249 ARG A CA 1
ATOM 1997 C C . ARG A 1 249 ? -3.528 1.768 2.218 1.00 93.06 249 ARG A C 1
ATOM 1999 O O . ARG A 1 249 ? -4.432 1.929 1.408 1.00 93.06 249 ARG A O 1
ATOM 2006 N N . ALA A 1 250 ? -2.437 1.055 1.943 1.00 89.12 250 ALA A N 1
ATOM 2007 C CA . ALA A 1 250 ? -2.253 0.340 0.686 1.00 89.12 250 ALA A CA 1
ATOM 2008 C C . ALA A 1 250 ? -3.393 -0.654 0.406 1.00 89.12 250 ALA A C 1
ATOM 2010 O O . ALA A 1 250 ? -3.845 -0.731 -0.734 1.00 89.12 250 ALA A O 1
ATOM 2011 N N . HIS A 1 251 ? -3.887 -1.351 1.432 1.00 90.06 251 HIS A N 1
ATOM 2012 C CA . HIS A 1 251 ? -4.942 -2.358 1.295 1.00 90.06 251 HIS A CA 1
ATOM 2013 C C . HIS A 1 251 ? -6.280 -1.689 0.981 1.00 90.06 251 HIS A C 1
ATOM 2015 O O . HIS A 1 251 ? -6.953 -2.075 0.028 1.00 90.06 251 HIS A O 1
ATOM 2021 N N . ILE A 1 252 ? -6.593 -0.609 1.704 1.00 90.75 252 ILE A N 1
ATOM 2022 C CA . ILE A 1 252 ? -7.792 0.209 1.479 1.00 90.75 252 ILE A CA 1
ATOM 2023 C C . ILE A 1 252 ? -7.816 0.789 0.059 1.00 90.75 252 ILE A C 1
ATOM 2025 O O . ILE A 1 252 ? -8.828 0.725 -0.631 1.00 90.75 252 ILE A O 1
ATOM 2029 N N . LEU A 1 253 ? -6.700 1.368 -0.392 1.00 88.75 253 LEU A N 1
ATOM 2030 C CA . LEU A 1 253 ? -6.661 2.097 -1.663 1.00 88.75 253 LEU A CA 1
ATOM 2031 C C . LEU A 1 253 ? -6.519 1.205 -2.896 1.00 88.75 253 LEU A C 1
ATOM 2033 O O . LEU A 1 253 ? -6.890 1.632 -3.989 1.00 88.75 253 LEU A O 1
ATOM 2037 N N . SER A 1 254 ? -5.960 0.003 -2.739 1.00 83.06 254 SER A N 1
ATOM 2038 C CA . SER A 1 254 ? -5.620 -0.871 -3.871 1.00 83.06 254 SER A CA 1
ATOM 2039 C C . SER A 1 254 ? -6.574 -2.058 -4.030 1.00 83.06 254 SER A C 1
ATOM 2041 O O . SER A 1 254 ? -6.302 -2.926 -4.850 1.00 83.06 254 SER A O 1
ATOM 2043 N N . GLY A 1 255 ? -7.693 -2.082 -3.293 1.00 75.06 255 GLY A N 1
ATOM 2044 C CA . GLY A 1 255 ? -8.817 -2.986 -3.564 1.00 75.06 255 GLY A CA 1
ATOM 2045 C C . GLY A 1 255 ? -8.910 -4.243 -2.698 1.00 75.06 255 GLY A C 1
ATOM 2046 O O . GLY A 1 255 ? -9.642 -5.153 -3.072 1.00 75.06 255 GLY A O 1
ATOM 2047 N N . ALA A 1 256 ? -8.220 -4.312 -1.553 1.00 85.88 256 ALA A N 1
ATOM 2048 C CA . ALA A 1 256 ? -8.462 -5.394 -0.599 1.00 85.88 256 ALA A CA 1
ATOM 2049 C C . ALA A 1 256 ? -9.869 -5.254 0.013 1.00 85.88 256 ALA A C 1
ATOM 2051 O O . ALA A 1 256 ? -10.268 -4.163 0.424 1.00 85.88 256 ALA A O 1
ATOM 2052 N N . ASP A 1 257 ? -10.620 -6.352 0.092 1.00 87.38 257 ASP A N 1
ATOM 2053 C CA . ASP A 1 257 ? -12.015 -6.355 0.548 1.00 87.38 257 ASP A CA 1
ATOM 2054 C C . ASP A 1 257 ? -12.163 -6.618 2.056 1.00 87.38 257 ASP A C 1
ATOM 2056 O O . ASP A 1 257 ? -13.106 -6.134 2.689 1.00 87.38 257 ASP A O 1
ATOM 2060 N N . TYR A 1 258 ? -11.211 -7.344 2.646 1.00 91.00 258 TYR A N 1
ATOM 2061 C CA . TYR A 1 258 ? -11.228 -7.747 4.047 1.00 91.00 258 TYR A CA 1
ATOM 2062 C C . TYR A 1 258 ? -11.412 -6.578 5.035 1.00 91.00 258 TYR A C 1
ATOM 2064 O O . TYR A 1 258 ? -12.162 -6.770 5.995 1.00 91.00 258 TYR A O 1
ATOM 2072 N N . PRO A 1 259 ? -10.846 -5.360 4.839 1.00 92.88 259 PRO A N 1
ATOM 2073 C CA . PRO A 1 259 ? -11.043 -4.278 5.800 1.00 92.88 259 PRO A CA 1
ATOM 2074 C C . PRO A 1 259 ? -12.516 -3.872 5.881 1.00 92.88 259 PRO A C 1
ATOM 2076 O O . PRO A 1 259 ? -13.039 -3.650 6.969 1.00 92.88 259 PRO A O 1
ATOM 2079 N N . HIS A 1 260 ? -13.217 -3.843 4.742 1.00 93.25 260 HIS A N 1
ATOM 2080 C CA . HIS A 1 260 ? -14.646 -3.534 4.697 1.00 93.25 260 HIS A CA 1
ATOM 2081 C C . HIS A 1 260 ? -15.474 -4.634 5.368 1.00 93.25 260 HIS A C 1
ATOM 2083 O O . HIS A 1 260 ? -16.363 -4.329 6.163 1.00 93.25 260 HIS A O 1
ATOM 2089 N N . LYS A 1 261 ? -15.145 -5.906 5.097 1.00 94.81 261 LYS A N 1
ATOM 2090 C CA . LYS A 1 261 ? -15.823 -7.060 5.707 1.00 94.81 261 LYS A CA 1
ATOM 2091 C C . LYS A 1 261 ? -15.689 -7.060 7.229 1.00 94.81 261 LYS A C 1
ATOM 2093 O O . LYS A 1 261 ? -16.679 -7.306 7.910 1.00 94.81 261 LYS A O 1
ATOM 2098 N N . ILE A 1 262 ? -14.508 -6.738 7.763 1.00 95.44 262 ILE A N 1
ATOM 2099 C CA . ILE A 1 262 ? -14.289 -6.622 9.214 1.00 95.44 262 ILE A CA 1
ATOM 2100 C C . ILE A 1 262 ? -15.172 -5.529 9.808 1.00 95.44 262 ILE A C 1
ATOM 2102 O O . ILE A 1 262 ? -15.833 -5.767 10.815 1.00 95.44 262 ILE A O 1
ATOM 2106 N N . VAL A 1 263 ? -15.211 -4.347 9.183 1.00 97.06 263 VAL A N 1
ATOM 2107 C CA . VAL A 1 263 ? -16.033 -3.236 9.678 1.00 97.06 263 VAL A CA 1
ATOM 2108 C C . VAL A 1 263 ? -17.499 -3.639 9.740 1.00 97.06 263 VAL A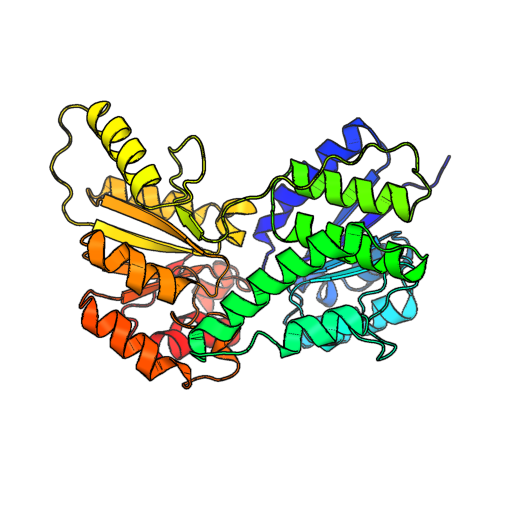 C 1
ATOM 2110 O O . VAL A 1 263 ? -18.115 -3.528 10.796 1.00 97.06 263 VAL A O 1
ATOM 2113 N N . HIS A 1 264 ? -18.046 -4.169 8.645 1.00 96.94 264 HIS A N 1
ATOM 2114 C CA . HIS A 1 264 ? -19.443 -4.599 8.611 1.00 96.94 264 HIS A CA 1
ATOM 2115 C C . HIS A 1 264 ? -19.734 -5.742 9.589 1.00 96.94 264 HIS A C 1
ATOM 2117 O O . HIS A 1 264 ? -20.784 -5.725 10.226 1.00 96.94 264 HIS A O 1
ATOM 2123 N N . ALA A 1 265 ? -18.820 -6.702 9.757 1.00 96.81 265 ALA A N 1
ATOM 2124 C CA . ALA A 1 265 ? -18.993 -7.809 10.699 1.00 96.81 265 ALA A CA 1
ATOM 2125 C C . ALA A 1 265 ? -19.036 -7.334 12.161 1.00 96.81 265 ALA A C 1
ATOM 2127 O O . ALA A 1 265 ? -19.893 -7.777 12.925 1.00 96.81 265 ALA A O 1
ATOM 2128 N N . LEU A 1 266 ? -18.155 -6.406 12.545 1.00 97.25 266 LEU A N 1
ATOM 2129 C CA . LEU A 1 266 ? -18.130 -5.830 13.892 1.00 97.25 266 LEU A CA 1
ATOM 2130 C C . LEU A 1 266 ? -19.357 -4.939 14.155 1.00 97.25 266 LEU A C 1
ATOM 2132 O O . LEU A 1 266 ? -19.967 -5.023 15.220 1.00 97.25 266 LEU A O 1
ATOM 2136 N N . GLU A 1 267 ? -19.775 -4.128 13.179 1.00 96.69 267 GLU A N 1
ATOM 2137 C CA . GLU A 1 267 ? -21.001 -3.330 13.304 1.00 96.69 267 GLU A CA 1
ATOM 2138 C C . GLU A 1 267 ? -22.257 -4.207 13.415 1.00 96.69 267 GLU A C 1
ATOM 2140 O O . GLU A 1 267 ? -23.167 -3.889 14.183 1.00 96.69 267 GLU A O 1
ATOM 2145 N N . ALA A 1 268 ? -22.310 -5.328 12.687 1.00 96.25 268 ALA A N 1
ATOM 2146 C CA . ALA A 1 268 ? -23.441 -6.255 12.715 1.00 96.25 268 ALA A CA 1
ATOM 2147 C C . ALA A 1 268 ? -23.653 -6.905 14.092 1.00 96.25 268 ALA A C 1
ATOM 2149 O O . ALA A 1 268 ? -24.787 -7.233 14.439 1.00 96.25 268 ALA A O 1
ATOM 2150 N N . VAL A 1 269 ? -22.592 -7.047 14.895 1.00 96.56 269 VAL A N 1
ATOM 2151 C CA . VAL A 1 269 ? -22.681 -7.523 16.286 1.00 96.56 269 VAL A CA 1
ATOM 2152 C C . VAL A 1 269 ? -22.871 -6.388 17.302 1.00 96.56 269 VAL A C 1
ATOM 2154 O O . VAL A 1 269 ? -22.823 -6.627 18.504 1.00 96.56 269 VAL A O 1
ATOM 2157 N N . GLY A 1 270 ? -23.123 -5.157 16.844 1.00 95.81 270 GLY A N 1
ATOM 2158 C CA . GLY A 1 270 ? -23.472 -4.018 17.698 1.00 95.81 270 GLY A CA 1
ATOM 2159 C C . GLY A 1 270 ? -22.283 -3.221 18.240 1.00 95.81 270 GLY A C 1
ATOM 2160 O O . GLY A 1 270 ? -22.456 -2.457 19.190 1.00 95.81 270 GLY A O 1
ATOM 2161 N N . LEU A 1 271 ? -21.087 -3.374 17.666 1.00 97.56 271 LEU A N 1
ATOM 2162 C CA . LEU A 1 271 ? -19.914 -2.579 18.035 1.00 97.56 271 LEU A CA 1
ATOM 2163 C C . LEU A 1 271 ? -19.841 -1.293 17.206 1.00 97.56 271 LEU A C 1
ATOM 2165 O O . LEU A 1 271 ? -20.189 -1.262 16.026 1.00 97.56 271 LEU A O 1
ATOM 2169 N N . ARG A 1 272 ? -19.328 -0.223 17.814 1.00 97.25 272 ARG A N 1
ATOM 2170 C CA . ARG A 1 272 ? -18.887 0.971 17.092 1.00 97.25 272 ARG A CA 1
ATOM 2171 C C . ARG A 1 272 ? -17.498 0.699 16.539 1.00 97.25 272 ARG A C 1
ATOM 2173 O O . ARG A 1 272 ? -16.610 0.306 17.289 1.00 97.25 272 ARG A O 1
ATOM 2180 N N . VAL A 1 273 ? -17.281 0.946 15.254 1.00 98.19 273 VAL A N 1
ATOM 2181 C CA . VAL A 1 273 ? -15.989 0.674 14.616 1.00 98.19 273 VAL A CA 1
ATOM 2182 C C . VAL A 1 273 ? -15.301 1.978 14.225 1.00 98.19 273 VAL A C 1
ATOM 2184 O O . VAL A 1 273 ? -15.905 2.861 13.616 1.00 98.19 273 VAL A O 1
ATOM 2187 N N . LEU A 1 274 ? -14.013 2.087 14.551 1.00 98.44 274 LEU A N 1
ATOM 2188 C CA . LEU A 1 274 ? -13.104 3.130 14.081 1.00 98.44 274 LEU A CA 1
ATOM 2189 C C . LEU A 1 274 ? -12.168 2.512 13.021 1.00 98.44 274 LEU A C 1
ATOM 2191 O O . LEU A 1 274 ? -11.129 1.955 13.385 1.00 98.44 274 LEU A O 1
ATOM 2195 N N . PRO A 1 275 ? -12.522 2.556 11.720 1.00 97.75 275 PRO A N 1
ATOM 2196 C CA . PRO A 1 275 ? -11.746 1.930 10.651 1.00 97.75 275 PRO A CA 1
ATOM 2197 C C . PRO A 1 275 ? -10.584 2.826 10.231 1.00 97.75 275 PRO A C 1
ATOM 2199 O O . PRO A 1 275 ? -10.694 3.628 9.300 1.00 97.75 275 PRO A O 1
ATOM 2202 N N . ILE A 1 276 ? -9.476 2.725 10.953 1.00 97.88 276 ILE A N 1
ATOM 2203 C CA . ILE A 1 276 ? -8.333 3.614 10.801 1.00 97.88 276 ILE A CA 1
ATOM 2204 C C . ILE A 1 276 ? -7.332 3.004 9.826 1.00 97.88 276 ILE A C 1
ATOM 2206 O O . ILE A 1 276 ? -6.899 1.862 9.970 1.00 97.88 276 ILE A O 1
ATOM 2210 N N . PHE A 1 277 ? -6.911 3.795 8.846 1.00 95.75 277 PHE A N 1
ATOM 2211 C CA . PHE A 1 277 ? -5.793 3.442 7.985 1.00 95.75 277 PHE A CA 1
ATOM 2212 C C . PHE A 1 277 ? -4.559 4.275 8.317 1.00 95.75 277 PHE A C 1
ATOM 2214 O O . PHE A 1 277 ? -4.665 5.445 8.687 1.00 95.75 277 PHE A O 1
ATOM 2221 N N . VAL A 1 278 ? -3.386 3.684 8.113 1.00 93.88 278 VAL A N 1
ATOM 2222 C CA . VAL A 1 278 ? -2.067 4.333 8.206 1.00 93.88 278 VAL A CA 1
ATOM 2223 C C . VAL A 1 278 ? -1.197 3.905 7.027 1.00 93.88 278 VAL A C 1
ATOM 2225 O O . VAL A 1 278 ? -1.470 2.878 6.404 1.00 93.88 278 VAL A O 1
ATOM 2228 N N . MET A 1 279 ? -0.142 4.651 6.685 1.00 87.50 279 MET A N 1
ATOM 2229 C CA . MET A 1 279 ? 0.781 4.185 5.640 1.00 87.50 279 MET A CA 1
ATOM 2230 C C . MET A 1 279 ? 1.524 2.928 6.084 1.00 87.50 279 MET A C 1
ATOM 2232 O O . MET A 1 279 ? 1.799 2.063 5.258 1.00 87.50 279 MET A O 1
ATOM 2236 N N . GLY A 1 280 ? 1.796 2.827 7.383 1.00 82.75 280 GLY A N 1
ATOM 2237 C CA . GLY A 1 280 ? 2.395 1.649 8.000 1.00 82.75 280 GLY A CA 1
ATOM 2238 C C . GLY A 1 280 ? 3.323 1.968 9.159 1.00 82.75 280 GLY A C 1
ATOM 2239 O O . GLY A 1 280 ? 3.763 1.051 9.835 1.00 82.75 280 GLY A O 1
ATOM 2240 N N . ILE A 1 281 ? 3.632 3.245 9.391 1.00 82.44 281 ILE A N 1
ATOM 2241 C CA . ILE A 1 281 ? 4.593 3.675 10.417 1.00 82.44 281 ILE A CA 1
ATOM 2242 C C . ILE A 1 281 ? 3.964 4.631 11.431 1.00 82.44 281 ILE A C 1
ATOM 2244 O O . ILE A 1 281 ? 4.637 5.048 12.360 1.00 82.44 281 ILE A O 1
ATOM 2248 N N . GLU A 1 282 ? 2.703 5.022 11.229 1.00 88.38 282 GLU A N 1
ATOM 2249 C CA . GLU A 1 282 ? 2.002 6.040 12.015 1.00 88.38 282 GLU A CA 1
ATOM 2250 C C . GLU A 1 282 ? 1.096 5.465 13.114 1.00 88.38 282 GLU A C 1
ATOM 2252 O O . GLU A 1 282 ? 0.417 6.228 13.799 1.00 88.38 282 GLU A O 1
ATOM 2257 N N . SER A 1 283 ? 1.038 4.143 13.301 1.00 90.12 283 SER A N 1
ATOM 2258 C CA . SER A 1 283 ? 0.094 3.520 14.244 1.00 90.12 283 SER A CA 1
ATOM 2259 C C . SER A 1 283 ? 0.303 4.001 15.682 1.00 90.12 283 SER A C 1
ATOM 2261 O O . SER A 1 283 ? -0.665 4.215 16.409 1.00 90.12 283 SER A O 1
ATOM 2263 N N . HIS A 1 284 ? 1.551 4.260 16.082 1.00 88.00 284 HIS A N 1
ATOM 2264 C CA . HIS A 1 284 ? 1.870 4.833 17.392 1.00 88.00 284 HIS A CA 1
ATOM 2265 C C . HIS A 1 284 ? 1.326 6.256 17.562 1.00 88.00 284 HIS A C 1
ATOM 2267 O O . HIS A 1 284 ? 0.885 6.617 18.651 1.00 88.00 284 HIS A O 1
ATOM 2273 N N . ILE A 1 285 ? 1.290 7.047 16.484 1.00 90.38 285 ILE A N 1
ATOM 2274 C CA . ILE A 1 285 ? 0.673 8.380 16.470 1.00 90.38 285 ILE A CA 1
ATOM 2275 C C . ILE A 1 285 ? -0.841 8.247 16.645 1.00 90.38 285 ILE A C 1
ATOM 2277 O O . ILE A 1 285 ? -1.424 8.969 17.445 1.00 90.38 285 ILE A O 1
ATOM 2281 N N . VAL A 1 286 ? -1.475 7.305 15.942 1.00 94.38 286 VAL A N 1
ATOM 2282 C CA . VAL A 1 286 ? -2.918 7.039 16.068 1.00 94.38 286 VAL A CA 1
ATOM 2283 C C . VAL A 1 286 ? -3.287 6.665 17.504 1.00 94.38 286 VAL A C 1
ATOM 2285 O O . VAL A 1 286 ? -4.216 7.242 18.068 1.00 94.38 286 VAL A O 1
ATOM 2288 N N . VAL A 1 287 ? -2.555 5.731 18.117 1.00 92.44 287 VAL A N 1
ATOM 2289 C CA . VAL A 1 287 ? -2.809 5.306 19.503 1.00 92.44 287 VAL A CA 1
ATOM 2290 C C . VAL A 1 287 ? -2.660 6.483 20.466 1.00 92.44 287 VAL A C 1
ATOM 2292 O O . VAL A 1 287 ? -3.557 6.742 21.268 1.00 92.44 287 VAL A O 1
ATOM 2295 N N . ARG A 1 288 ? -1.558 7.231 20.346 1.00 91.31 288 ARG A N 1
ATOM 2296 C CA . ARG A 1 288 ? -1.225 8.337 21.248 1.00 91.31 288 ARG A CA 1
ATOM 2297 C C . ARG A 1 288 ? -2.182 9.522 21.128 1.00 91.31 288 ARG A C 1
ATOM 2299 O O . ARG A 1 288 ? -2.643 10.033 22.144 1.00 91.31 288 ARG A O 1
ATOM 2306 N N . GLU A 1 289 ? -2.447 9.967 19.902 1.00 92.19 289 GLU A N 1
ATOM 2307 C CA . GLU A 1 289 ? -3.109 11.248 19.625 1.00 92.19 289 GLU A CA 1
ATOM 2308 C C . GLU A 1 289 ? -4.608 11.112 19.346 1.00 92.19 289 GLU A C 1
ATOM 2310 O O . GLU A 1 289 ? -5.335 12.097 19.456 1.00 92.19 289 GLU A O 1
ATOM 2315 N N . TRP A 1 290 ? -5.083 9.944 18.896 1.00 95.31 290 TRP A N 1
ATOM 2316 C CA . TRP A 1 290 ? -6.488 9.758 18.512 1.00 95.31 290 TRP A CA 1
ATOM 2317 C C . TRP A 1 290 ? -7.214 8.848 19.493 1.00 95.31 290 TRP A C 1
ATOM 2319 O O . TRP A 1 290 ? -8.199 9.265 20.100 1.00 95.31 290 TRP A O 1
ATOM 2329 N N . LEU A 1 291 ? -6.735 7.615 19.677 1.00 95.00 291 LEU A N 1
ATOM 2330 C CA . LEU A 1 291 ? -7.481 6.604 20.434 1.00 95.00 291 LEU A CA 1
ATOM 2331 C C . LEU A 1 291 ? -7.633 6.952 21.918 1.00 95.00 291 LEU A C 1
ATOM 2333 O O . LEU A 1 291 ? -8.690 6.688 22.489 1.00 95.00 291 LEU A O 1
ATOM 2337 N N . SER A 1 292 ? -6.642 7.631 22.499 1.00 87.50 292 SER A N 1
ATOM 2338 C CA . SER A 1 292 ? -6.682 8.163 23.869 1.00 87.50 292 SER A CA 1
ATOM 2339 C C . SER A 1 292 ? -7.868 9.102 24.142 1.00 87.50 292 SER A C 1
ATOM 2341 O O . SER A 1 292 ? -8.302 9.234 25.285 1.00 87.50 292 SER A O 1
ATOM 2343 N N . HIS A 1 293 ? -8.432 9.731 23.106 1.00 91.25 293 HIS A N 1
ATOM 2344 C CA . HIS A 1 293 ? -9.570 10.648 23.217 1.00 91.25 293 HIS A CA 1
ATOM 2345 C C . HIS A 1 293 ? -10.889 10.062 22.697 1.00 91.25 293 HIS A C 1
ATOM 2347 O O . HIS A 1 293 ? -11.947 10.634 22.951 1.00 91.25 293 HIS A O 1
ATOM 2353 N N . MET A 1 294 ? -10.847 8.932 21.984 1.00 93.31 294 MET A N 1
ATOM 2354 C CA . MET A 1 294 ? -12.016 8.341 21.320 1.00 93.31 294 MET A CA 1
ATOM 2355 C C . MET A 1 294 ? -12.694 7.213 22.115 1.00 93.31 294 MET A C 1
ATOM 2357 O O . MET A 1 294 ? -13.679 6.668 21.618 1.00 93.31 294 MET A O 1
ATOM 2361 N N . GLN A 1 295 ? -12.203 6.908 23.328 1.00 88.75 295 GLN A N 1
ATOM 2362 C CA . GLN A 1 295 ? -12.740 5.885 24.245 1.00 88.75 295 GLN A CA 1
ATOM 2363 C C . GLN A 1 295 ? -12.904 4.525 23.555 1.00 88.75 295 GLN A C 1
ATOM 2365 O O . GLN A 1 295 ? -14.011 4.031 23.359 1.00 88.75 295 GLN A O 1
ATOM 2370 N N . VAL A 1 296 ? -11.784 3.969 23.100 1.00 96.81 296 VAL A N 1
ATOM 2371 C CA . VAL A 1 296 ? -11.750 2.632 22.503 1.00 96.81 296 VAL A CA 1
ATOM 2372 C C . VAL A 1 296 ? -11.727 1.566 23.603 1.00 96.81 296 VAL A C 1
ATOM 2374 O O . VAL A 1 296 ? -11.123 1.796 24.642 1.00 96.81 296 VAL A O 1
ATOM 2377 N N . ASP A 1 297 ? -12.345 0.413 23.354 1.00 97.38 297 ASP A N 1
ATOM 2378 C CA . ASP A 1 297 ? -12.382 -0.747 24.258 1.00 97.38 297 ASP A CA 1
ATOM 2379 C C . ASP A 1 297 ? -11.517 -1.917 23.749 1.00 97.38 297 ASP A C 1
ATOM 2381 O O . ASP A 1 297 ? -11.223 -2.847 24.493 1.00 97.38 297 ASP A O 1
ATOM 2385 N N . LEU A 1 298 ? -11.125 -1.903 22.469 1.00 96.62 298 LEU A N 1
ATOM 2386 C CA . LEU A 1 298 ? -10.307 -2.932 21.818 1.00 96.62 298 LEU A CA 1
ATOM 2387 C C . LEU A 1 298 ? -9.575 -2.351 20.601 1.00 96.62 298 LEU A C 1
ATOM 2389 O O . LEU A 1 298 ? -10.175 -1.647 19.784 1.00 96.62 298 LEU A O 1
ATOM 2393 N N . ILE A 1 299 ? -8.306 -2.717 20.420 1.00 96.31 299 ILE A N 1
ATOM 2394 C CA . ILE A 1 299 ? -7.571 -2.478 19.173 1.00 96.31 299 ILE A CA 1
ATOM 2395 C C . ILE A 1 299 ? -7.400 -3.796 18.419 1.00 96.31 299 ILE A C 1
ATOM 2397 O O . ILE A 1 299 ? -6.893 -4.771 18.965 1.00 96.31 299 ILE A O 1
ATOM 2401 N N . ILE A 1 300 ? -7.751 -3.793 17.136 1.00 95.62 300 ILE A N 1
ATOM 2402 C CA . ILE A 1 300 ? -7.453 -4.856 16.178 1.00 95.62 300 ILE A CA 1
ATOM 2403 C C . ILE A 1 300 ? -6.470 -4.301 15.148 1.00 95.62 300 ILE A C 1
ATOM 2405 O O . ILE A 1 300 ? -6.817 -3.444 14.335 1.00 95.62 300 ILE A O 1
ATOM 2409 N N . ASN A 1 301 ? -5.235 -4.789 15.157 1.00 93.31 301 ASN A N 1
ATOM 2410 C CA . ASN A 1 301 ? -4.230 -4.472 14.152 1.00 93.31 301 ASN A CA 1
ATOM 2411 C C . ASN A 1 301 ? -4.248 -5.512 13.031 1.00 93.31 301 ASN A C 1
ATOM 2413 O O . ASN A 1 301 ? -3.853 -6.657 13.230 1.00 93.31 301 ASN A O 1
ATOM 2417 N N . THR A 1 302 ? -4.653 -5.095 11.832 1.00 93.19 302 THR A N 1
ATOM 2418 C CA . THR A 1 302 ? -4.724 -5.986 10.666 1.00 93.19 302 THR A CA 1
ATOM 2419 C C . THR A 1 302 ? -3.495 -5.981 9.766 1.00 93.19 302 THR A C 1
ATOM 2421 O O . THR A 1 302 ? -3.482 -6.600 8.704 1.00 93.19 302 THR A O 1
ATOM 2424 N N . MET A 1 303 ? -2.450 -5.260 10.167 1.00 87.62 303 MET A N 1
ATOM 2425 C CA . MET A 1 303 ? -1.225 -5.114 9.386 1.00 87.62 303 MET A CA 1
ATOM 2426 C C . MET A 1 303 ? -0.249 -6.266 9.619 1.00 87.62 303 MET A C 1
ATOM 2428 O O . MET A 1 303 ? 0.505 -6.585 8.706 1.00 87.62 303 MET A O 1
ATOM 2432 N N . GLY A 1 304 ? -0.262 -6.886 10.807 1.00 81.12 304 GLY A N 1
ATOM 2433 C CA . GLY A 1 304 ? 0.690 -7.950 11.147 1.00 81.12 304 GLY A CA 1
ATOM 2434 C C . GLY A 1 304 ? 2.120 -7.453 11.348 1.00 81.12 304 GLY A C 1
ATOM 2435 O O . GLY A 1 304 ? 3.085 -8.131 11.029 1.00 81.12 304 GLY A O 1
ATOM 2436 N N . PHE A 1 305 ? 2.273 -6.218 11.813 1.00 80.00 305 PHE A N 1
ATOM 2437 C CA . PHE A 1 305 ? 3.573 -5.643 12.145 1.00 80.00 305 PHE A CA 1
ATOM 2438 C C . PHE A 1 305 ? 3.500 -4.948 13.500 1.00 80.00 305 PHE A C 1
ATOM 2440 O O . PHE A 1 305 ? 2.394 -4.576 13.919 1.00 80.00 305 PHE A O 1
ATOM 2447 N N . PRO A 1 306 ? 4.658 -4.733 14.154 1.00 79.69 306 PRO A N 1
ATOM 2448 C CA . PRO A 1 306 ? 4.724 -3.978 15.393 1.00 79.69 306 PRO A CA 1
ATOM 2449 C C . PRO A 1 306 ? 4.014 -2.628 15.302 1.00 79.69 306 PRO A C 1
ATOM 2451 O O . PRO A 1 306 ? 4.037 -1.959 14.262 1.00 79.69 306 PRO A O 1
ATOM 2454 N N . LEU A 1 307 ? 3.415 -2.205 16.411 1.00 85.50 307 LEU A N 1
ATOM 2455 C CA . LEU A 1 307 ? 2.675 -0.952 16.518 1.00 85.50 307 LEU A CA 1
ATOM 2456 C C . LEU A 1 307 ? 3.574 0.257 16.214 1.00 85.50 307 LEU A C 1
ATOM 2458 O O . LEU A 1 307 ? 3.154 1.199 15.544 1.00 85.50 307 LEU A O 1
ATOM 2462 N N . VAL A 1 308 ? 4.815 0.239 16.699 1.00 83.12 308 VAL A N 1
ATOM 2463 C CA . VAL A 1 308 ? 5.766 1.342 16.528 1.00 83.12 308 VAL A CA 1
ATOM 2464 C C . VAL A 1 308 ? 6.763 0.997 15.424 1.00 83.12 308 VAL A C 1
ATOM 2466 O O . VAL A 1 308 ? 7.539 0.048 15.536 1.00 83.12 308 VAL A O 1
ATOM 2469 N N . GLY A 1 309 ? 6.766 1.802 14.359 1.00 71.25 309 GLY A N 1
ATOM 2470 C CA . GLY A 1 309 ? 7.688 1.673 13.226 1.00 71.25 309 GLY A CA 1
ATOM 2471 C C . GLY A 1 309 ? 7.262 0.672 12.146 1.00 71.25 309 GLY A C 1
ATOM 2472 O O . GLY A 1 309 ? 7.846 0.693 11.059 1.00 71.25 309 GLY A O 1
ATOM 2473 N N . GLY A 1 310 ? 6.255 -0.170 12.401 1.00 78.06 310 GLY A N 1
ATOM 2474 C CA . GLY A 1 310 ? 5.705 -1.107 11.419 1.00 78.06 310 GLY A CA 1
ATOM 2475 C C . GLY A 1 310 ? 6.766 -1.990 10.747 1.00 78.06 310 GLY A C 1
ATOM 2476 O O . GLY A 1 310 ? 7.728 -2.394 11.406 1.00 78.06 310 GLY A O 1
ATOM 2477 N N . PRO A 1 311 ? 6.658 -2.252 9.428 1.00 72.31 311 PRO A N 1
ATOM 2478 C CA . PRO A 1 311 ? 7.646 -3.049 8.690 1.00 72.31 311 PRO A CA 1
ATOM 2479 C C . PRO A 1 311 ? 9.079 -2.494 8.740 1.00 72.31 311 PRO A C 1
ATOM 2481 O O . PRO A 1 311 ? 10.054 -3.233 8.628 1.00 72.31 311 PRO A O 1
ATOM 2484 N N . ALA A 1 312 ? 9.241 -1.178 8.893 1.00 62.31 312 ALA A N 1
ATOM 2485 C CA . ALA A 1 312 ? 10.568 -0.579 9.007 1.00 62.31 312 ALA A CA 1
ATOM 2486 C C . ALA A 1 312 ? 11.171 -0.830 10.400 1.00 62.31 312 ALA A C 1
ATOM 2488 O O . ALA A 1 312 ? 12.360 -1.135 10.517 1.00 62.31 312 ALA A O 1
ATOM 2489 N N . GLY A 1 313 ? 10.341 -0.759 11.445 1.00 60.28 313 GLY A N 1
ATOM 2490 C CA . GLY A 1 313 ? 10.715 -1.054 12.829 1.00 60.28 313 GLY A CA 1
ATOM 2491 C C . GLY A 1 313 ? 11.132 -2.511 13.037 1.00 60.28 313 GLY A C 1
ATOM 2492 O O . GLY A 1 313 ? 12.060 -2.777 13.797 1.00 60.28 313 GLY A O 1
ATOM 2493 N N . SER A 1 314 ? 10.553 -3.453 12.283 1.00 62.09 314 SER A N 1
ATOM 2494 C CA . SER A 1 314 ? 10.905 -4.877 12.383 1.00 62.09 314 SER A CA 1
ATOM 2495 C C . SER A 1 314 ? 12.324 -5.219 11.919 1.00 62.09 314 SER A C 1
ATOM 2497 O O . SER A 1 314 ? 12.819 -6.298 12.224 1.00 62.09 314 SER A O 1
ATOM 2499 N N . THR A 1 315 ? 13.024 -4.302 11.239 1.00 63.72 315 THR A N 1
ATOM 2500 C CA . THR A 1 315 ? 14.451 -4.480 10.902 1.00 63.72 315 THR A CA 1
ATOM 2501 C C . THR A 1 315 ? 15.381 -4.348 12.115 1.00 63.72 315 THR A C 1
ATOM 2503 O O . THR A 1 315 ? 16.543 -4.748 12.050 1.00 63.72 315 THR A O 1
ATOM 2506 N N . LYS A 1 316 ? 14.876 -3.804 13.231 1.00 65.31 316 LYS A N 1
ATOM 2507 C CA . LYS A 1 316 ? 15.562 -3.692 14.524 1.00 65.31 316 LYS A CA 1
ATOM 2508 C C . LYS A 1 316 ? 14.618 -4.127 15.649 1.00 65.31 316 LYS A C 1
ATOM 2510 O O . LYS A 1 316 ? 14.237 -3.319 16.496 1.00 65.31 316 LYS A O 1
ATOM 2515 N N . ALA A 1 317 ? 14.213 -5.397 15.616 1.00 63.25 317 ALA A N 1
ATOM 2516 C CA . ALA A 1 317 ? 13.290 -5.975 16.592 1.00 63.25 317 ALA A CA 1
ATOM 2517 C C . ALA A 1 317 ? 13.714 -5.659 18.041 1.00 63.25 317 ALA A C 1
ATOM 2519 O O . ALA A 1 317 ? 14.891 -5.752 18.388 1.00 63.25 317 ALA A O 1
ATOM 2520 N N . GLY A 1 318 ? 12.750 -5.259 18.874 1.00 64.75 318 GLY A N 1
ATOM 2521 C CA . GLY A 1 318 ? 12.969 -4.906 20.280 1.00 64.75 318 GLY A CA 1
ATOM 2522 C C . GLY A 1 318 ? 13.294 -3.434 20.551 1.00 64.75 318 GLY A C 1
ATOM 2523 O O . GLY A 1 318 ? 13.062 -2.975 21.664 1.00 64.75 318 GLY A O 1
ATOM 2524 N N . LEU A 1 319 ? 13.767 -2.663 19.560 1.00 68.69 319 LEU A N 1
ATOM 2525 C CA . LEU A 1 319 ? 14.169 -1.261 19.776 1.00 68.69 319 LEU A CA 1
ATOM 2526 C C . LEU A 1 319 ? 12.997 -0.367 20.211 1.00 68.69 319 LEU A C 1
ATOM 2528 O O . LEU A 1 319 ? 13.180 0.591 20.953 1.00 68.69 319 LEU A O 1
ATOM 2532 N N . THR A 1 320 ? 11.792 -0.677 19.738 1.00 74.81 320 THR A N 1
ATOM 2533 C CA . THR A 1 320 ? 10.592 0.139 19.949 1.00 74.81 320 THR A CA 1
ATOM 2534 C C . THR A 1 320 ? 9.572 -0.509 20.886 1.00 74.81 320 THR A C 1
ATOM 2536 O O . THR A 1 320 ? 8.496 0.050 21.100 1.00 74.81 320 THR A O 1
ATOM 2539 N N . THR A 1 321 ? 9.911 -1.654 21.488 1.00 79.44 321 THR A N 1
ATOM 2540 C CA . THR A 1 321 ? 9.005 -2.417 22.359 1.00 79.44 321 THR A CA 1
ATOM 2541 C C . THR A 1 321 ? 8.648 -1.657 23.634 1.00 79.44 321 THR A C 1
ATOM 2543 O O . THR A 1 321 ? 7.489 -1.669 24.040 1.00 79.44 321 THR A O 1
ATOM 2546 N N . ASP A 1 322 ? 9.598 -0.940 24.242 1.00 84.25 322 ASP A N 1
ATOM 2547 C CA . ASP A 1 322 ? 9.315 -0.129 25.436 1.00 84.25 322 ASP A CA 1
ATOM 2548 C C . ASP A 1 322 ? 8.320 0.999 25.128 1.00 84.25 322 ASP A C 1
ATOM 2550 O O . ASP A 1 322 ? 7.411 1.260 25.916 1.00 84.25 322 ASP A O 1
ATOM 2554 N N . VAL A 1 323 ? 8.424 1.604 23.939 1.00 85.31 323 VAL A N 1
ATOM 2555 C CA . VAL A 1 323 ? 7.488 2.636 23.469 1.00 85.31 323 VAL A CA 1
ATOM 2556 C C . VAL A 1 323 ? 6.108 2.036 23.206 1.00 85.31 323 VAL A C 1
ATOM 2558 O O . VAL A 1 323 ? 5.101 2.604 23.627 1.00 85.31 323 VAL A O 1
ATOM 2561 N N . ALA A 1 324 ? 6.040 0.880 22.537 1.00 87.81 324 ALA A N 1
ATOM 2562 C CA . ALA A 1 324 ? 4.778 0.183 22.297 1.00 87.81 324 ALA A CA 1
ATOM 2563 C C . ALA A 1 324 ? 4.089 -0.176 23.622 1.00 87.81 324 ALA A C 1
ATOM 2565 O O . ALA A 1 324 ? 2.905 0.115 23.794 1.00 87.81 324 ALA A O 1
ATOM 2566 N N . ARG A 1 325 ? 4.848 -0.708 24.590 1.00 88.94 325 ARG A N 1
ATOM 2567 C CA . ARG A 1 325 ? 4.365 -1.036 25.936 1.00 88.94 325 ARG A CA 1
ATOM 2568 C C . ARG A 1 325 ? 3.872 0.193 26.689 1.00 88.94 325 ARG A C 1
ATOM 2570 O O . ARG A 1 325 ? 2.824 0.121 27.321 1.00 88.94 325 ARG A O 1
ATOM 2577 N N . GLU A 1 326 ? 4.589 1.313 26.632 1.00 91.06 326 GLU A N 1
ATOM 2578 C CA . GLU A 1 326 ? 4.156 2.556 27.276 1.00 91.06 326 GLU A CA 1
ATOM 2579 C C . GLU A 1 326 ? 2.840 3.069 26.675 1.00 91.06 326 GLU A C 1
ATOM 2581 O O . GLU A 1 326 ? 1.928 3.448 27.410 1.00 91.06 326 GLU A O 1
ATOM 2586 N N . LEU A 1 327 ? 2.723 3.074 25.344 1.00 91.38 327 LEU A N 1
ATOM 2587 C CA . LEU A 1 327 ? 1.528 3.556 24.650 1.00 91.38 327 LEU A CA 1
ATOM 2588 C C . LEU A 1 327 ? 0.315 2.658 24.902 1.00 91.38 327 LEU A C 1
ATOM 2590 O O . LEU A 1 327 ? -0.748 3.162 25.262 1.00 91.38 327 LEU A O 1
ATOM 2594 N N . LEU A 1 328 ? 0.477 1.344 24.737 1.00 92.19 328 LEU A N 1
ATOM 2595 C CA . LEU A 1 328 ? -0.594 0.375 24.962 1.00 92.19 328 LEU A CA 1
ATOM 2596 C C . LEU A 1 328 ? -0.965 0.289 26.445 1.00 92.19 328 LEU A C 1
ATOM 2598 O O . LEU A 1 328 ? -2.147 0.270 26.760 1.00 92.19 328 LEU A O 1
ATOM 2602 N N . GLY A 1 329 ? 0.012 0.337 27.356 1.00 93.12 329 GLY A N 1
ATOM 2603 C CA . GLY A 1 329 ? -0.230 0.328 28.801 1.00 93.12 329 GLY A CA 1
ATOM 2604 C C . GLY A 1 329 ? -0.921 1.592 29.320 1.00 93.12 329 GLY A C 1
ATOM 2605 O O . GLY A 1 329 ? -1.646 1.527 30.304 1.00 93.12 329 GLY A O 1
ATOM 2606 N N . LYS A 1 330 ? -0.742 2.743 28.657 1.00 93.25 330 LYS A N 1
ATOM 2607 C CA . LYS A 1 330 ? -1.511 3.964 28.958 1.00 93.25 330 LYS A CA 1
ATOM 2608 C C . LYS A 1 330 ? -2.957 3.885 28.483 1.00 93.25 330 LYS A C 1
ATOM 2610 O O . LYS A 1 330 ? -3.819 4.491 29.112 1.00 93.25 330 LYS A O 1
ATOM 2615 N N . LEU A 1 331 ? -3.199 3.225 27.352 1.00 93.81 331 LEU A N 1
ATOM 2616 C CA . LEU A 1 331 ? -4.546 3.049 26.817 1.00 93.81 331 LEU A CA 1
ATOM 2617 C C . LEU A 1 331 ? -5.310 1.941 27.560 1.00 93.81 331 LEU A C 1
ATOM 2619 O O . LEU A 1 331 ? -6.516 2.066 27.717 1.00 93.81 331 LEU A O 1
ATOM 2623 N N . ASP A 1 332 ? -4.592 0.914 28.028 1.00 95.06 332 ASP A N 1
ATOM 2624 C CA . ASP A 1 332 ? -5.066 -0.193 28.872 1.00 95.06 332 ASP A CA 1
ATOM 2625 C C . ASP A 1 332 ? -6.281 -0.942 28.299 1.00 95.06 332 ASP A C 1
ATOM 2627 O O . ASP A 1 332 ? -7.276 -1.203 28.971 1.00 95.06 332 ASP A O 1
ATOM 2631 N N . VAL A 1 333 ? -6.196 -1.285 27.011 1.00 95.50 333 VAL A N 1
ATOM 2632 C CA . VAL A 1 333 ? -7.211 -2.069 26.294 1.00 95.50 333 VAL A CA 1
ATOM 2633 C C . VAL A 1 333 ? -6.587 -3.309 25.660 1.00 95.50 333 VAL A C 1
ATOM 2635 O O . VAL A 1 333 ? -5.404 -3.284 25.306 1.00 95.50 333 VAL A O 1
ATOM 2638 N N . PRO A 1 334 ? -7.363 -4.386 25.440 1.00 95.75 334 PRO A N 1
ATOM 2639 C CA . PRO A 1 334 ? -6.900 -5.522 24.660 1.00 95.75 334 PRO A CA 1
ATOM 2640 C C . PRO A 1 334 ? -6.365 -5.098 23.282 1.00 95.75 334 PRO A C 1
ATOM 2642 O O . PRO A 1 334 ? -6.952 -4.261 22.589 1.00 95.75 334 PRO A O 1
ATOM 2645 N N . TYR A 1 335 ? -5.250 -5.706 22.879 1.00 94.56 335 TYR A N 1
ATOM 2646 C CA . TYR A 1 335 ? -4.591 -5.479 21.595 1.00 94.56 335 TYR A CA 1
ATOM 2647 C C . TYR A 1 335 ? -4.492 -6.804 20.839 1.00 94.56 335 TYR A C 1
ATOM 2649 O O . TYR A 1 335 ? -3.740 -7.694 21.224 1.00 94.56 335 TYR A O 1
ATOM 2657 N N . ILE A 1 336 ? -5.282 -6.947 19.779 1.00 93.88 336 ILE A N 1
ATOM 2658 C CA . ILE A 1 336 ? -5.340 -8.143 18.935 1.00 93.88 336 ILE A CA 1
ATOM 2659 C C . ILE A 1 336 ? -4.626 -7.862 17.621 1.00 93.88 336 ILE A C 1
ATOM 2661 O O . ILE A 1 336 ? -4.756 -6.775 17.054 1.00 93.88 336 ILE A O 1
ATOM 2665 N N . VAL A 1 337 ? -3.929 -8.864 17.090 1.00 91.19 337 VAL A N 1
ATOM 2666 C CA . VAL A 1 337 ? -3.440 -8.840 15.708 1.00 91.19 337 VAL A CA 1
ATOM 2667 C C . VAL A 1 337 ? -4.230 -9.825 14.862 1.00 91.19 337 VAL A C 1
ATOM 2669 O O . VAL A 1 337 ? -4.389 -10.986 15.223 1.00 91.19 337 VAL A O 1
ATOM 2672 N N . ALA A 1 338 ? -4.738 -9.351 13.729 1.00 91.06 338 ALA A N 1
ATOM 2673 C CA . ALA A 1 338 ? -5.522 -10.151 12.800 1.00 91.06 338 ALA A CA 1
ATOM 2674 C C . ALA A 1 338 ? -5.071 -9.884 11.360 1.00 91.06 338 ALA A C 1
ATOM 2676 O O . ALA A 1 338 ? -5.556 -8.947 10.738 1.00 91.06 338 ALA A O 1
ATOM 2677 N N . GLN A 1 339 ? -4.115 -10.643 10.829 1.00 87.25 339 GLN A N 1
ATOM 2678 C CA . GLN A 1 339 ? -3.461 -10.321 9.553 1.00 87.25 339 GLN A CA 1
ATOM 2679 C C . GLN A 1 339 ? -3.943 -11.240 8.418 1.00 87.25 339 GLN A C 1
ATOM 2681 O O . GLN A 1 339 ? -4.049 -12.451 8.631 1.00 87.25 339 GLN A O 1
ATOM 2686 N N . PRO A 1 340 ? -4.177 -10.712 7.201 1.00 85.75 340 PRO A N 1
ATOM 2687 C CA . PRO A 1 340 ? -4.362 -11.548 6.022 1.00 85.75 340 PRO A CA 1
ATOM 2688 C C . PRO A 1 340 ? -3.091 -12.320 5.644 1.00 85.75 340 PRO A C 1
ATOM 2690 O O . PRO A 1 340 ? -1.978 -11.795 5.761 1.00 85.75 340 PRO A O 1
ATOM 2693 N N . LEU A 1 341 ? -3.253 -13.540 5.126 1.00 85.69 341 LEU A N 1
ATOM 2694 C CA . LEU A 1 341 ? -2.147 -14.261 4.490 1.00 85.69 341 LEU A CA 1
ATOM 2695 C C . LEU A 1 341 ? -1.792 -13.602 3.146 1.00 85.69 341 LEU A C 1
ATOM 2697 O O . LEU A 1 341 ? -2.642 -13.400 2.283 1.00 85.69 341 LEU A O 1
ATOM 2701 N N . PHE A 1 342 ? -0.520 -13.250 2.963 1.00 76.62 342 PHE A N 1
ATOM 2702 C CA . PHE A 1 342 ? -0.000 -12.576 1.769 1.00 76.62 342 PHE A CA 1
ATOM 2703 C C . PHE A 1 342 ? 0.641 -13.523 0.752 1.00 76.62 342 PHE A C 1
ATOM 2705 O O . PHE A 1 342 ? 0.625 -13.232 -0.443 1.00 76.62 342 PHE A O 1
ATOM 2712 N N . VAL A 1 343 ? 1.242 -14.624 1.216 1.00 77.19 343 VAL A N 1
ATOM 2713 C CA . VAL A 1 343 ? 2.044 -15.538 0.370 1.00 77.19 343 VAL A CA 1
ATOM 2714 C C . VAL A 1 343 ? 1.533 -16.972 0.343 1.00 77.19 343 VAL A C 1
ATOM 2716 O O . VAL A 1 343 ? 2.116 -17.801 -0.348 1.00 77.19 343 VAL A O 1
ATOM 2719 N N . GLN A 1 344 ? 0.462 -17.256 1.076 1.00 81.12 344 GLN A N 1
ATOM 2720 C CA . GLN A 1 344 ? -0.116 -18.586 1.231 1.00 81.12 344 GLN A CA 1
ATOM 2721 C C . GLN A 1 344 ? -1.598 -18.518 0.867 1.00 81.12 344 GLN A C 1
ATOM 2723 O O . GLN A 1 344 ? -2.256 -17.532 1.202 1.00 81.12 344 GLN A O 1
ATOM 2728 N N . ASP A 1 345 ? -2.093 -19.525 0.153 1.00 83.19 345 ASP A N 1
ATOM 2729 C CA . ASP A 1 345 ? -3.523 -19.679 -0.113 1.00 83.19 345 ASP A CA 1
ATOM 2730 C C . ASP A 1 345 ? -4.229 -20.437 1.023 1.00 83.19 345 ASP A C 1
ATOM 2732 O O . ASP A 1 345 ? -3.602 -20.911 1.975 1.00 83.19 345 ASP A O 1
ATOM 2736 N N . GLU A 1 346 ? -5.558 -20.492 0.947 1.00 86.50 346 GLU A N 1
ATOM 2737 C CA . GLU A 1 346 ? -6.388 -21.112 1.980 1.00 86.50 346 GLU A CA 1
ATOM 2738 C C . GLU A 1 346 ? -6.117 -22.619 2.114 1.00 86.50 346 GLU A C 1
ATOM 2740 O O . GLU A 1 346 ? -6.066 -23.130 3.233 1.00 86.50 346 GLU A O 1
ATOM 2745 N N . ASP A 1 347 ? -5.912 -23.324 0.998 1.00 88.06 347 ASP A N 1
ATOM 2746 C CA . ASP A 1 347 ? -5.684 -24.772 0.990 1.00 88.06 347 ASP A CA 1
ATOM 2747 C C . ASP A 1 347 ? -4.361 -25.122 1.688 1.00 88.06 347 ASP A C 1
ATOM 2749 O O . ASP A 1 347 ? -4.328 -25.974 2.581 1.00 88.06 347 ASP A O 1
ATOM 2753 N N . ASP A 1 348 ? -3.284 -24.408 1.351 1.00 86.88 348 ASP A N 1
ATOM 2754 C CA . ASP A 1 348 ? -1.979 -24.544 1.996 1.00 86.88 348 ASP A CA 1
ATOM 2755 C C . ASP A 1 348 ? -2.070 -24.233 3.500 1.00 86.88 348 ASP A C 1
ATOM 2757 O O . ASP A 1 348 ? -1.590 -25.006 4.334 1.00 86.88 348 ASP A O 1
ATOM 2761 N N . TRP A 1 349 ? -2.757 -23.148 3.875 1.00 90.56 349 TRP A N 1
ATOM 2762 C CA . TRP A 1 349 ? -2.951 -22.795 5.282 1.00 90.56 349 TRP A CA 1
ATOM 2763 C C . TRP A 1 349 ? -3.713 -23.868 6.068 1.00 90.56 349 TRP A C 1
ATOM 2765 O O . TRP A 1 349 ? -3.328 -24.195 7.194 1.00 90.56 349 TRP A O 1
ATOM 2775 N N . ARG A 1 350 ? -4.773 -24.445 5.492 1.00 89.50 350 ARG A N 1
ATOM 2776 C CA . ARG A 1 350 ? -5.559 -25.505 6.142 1.00 89.50 350 ARG A CA 1
ATOM 2777 C C . ARG A 1 350 ? -4.743 -26.773 6.371 1.00 89.50 350 ARG A C 1
ATOM 2779 O O . ARG A 1 350 ? -4.942 -27.436 7.386 1.00 89.50 350 ARG A O 1
ATOM 2786 N N . GLU A 1 351 ? -3.847 -27.110 5.448 1.00 92.69 351 GLU A N 1
ATOM 2787 C CA . GLU A 1 351 ? -3.016 -28.312 5.537 1.00 92.69 351 GLU A CA 1
ATOM 2788 C C . GLU A 1 351 ? -1.808 -28.124 6.467 1.00 92.69 351 GLU A C 1
ATOM 2790 O O . GLU A 1 351 ? -1.492 -29.004 7.269 1.00 92.69 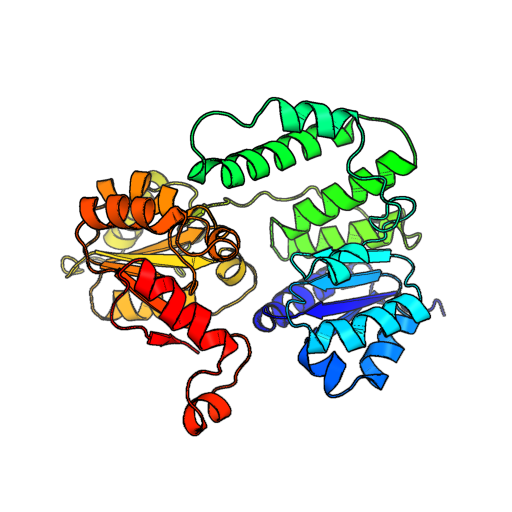351 GLU A O 1
ATOM 2795 N N . ARG A 1 352 ? -1.117 -26.983 6.358 1.00 90.38 352 ARG A N 1
ATOM 2796 C CA . ARG A 1 352 ? 0.220 -26.776 6.944 1.00 90.38 352 ARG A CA 1
ATOM 2797 C C . ARG A 1 352 ? 0.269 -25.694 8.021 1.00 90.38 352 ARG A C 1
ATOM 2799 O O . ARG A 1 352 ? 1.315 -25.495 8.638 1.00 90.38 352 ARG A O 1
ATOM 2806 N N . GLY A 1 353 ? -0.846 -25.019 8.287 1.00 90.62 353 GLY A N 1
ATOM 2807 C CA . GLY A 1 353 ? -0.887 -23.849 9.157 1.00 90.62 353 GLY A CA 1
ATOM 2808 C C . GLY A 1 353 ? -0.188 -22.647 8.523 1.00 90.62 353 GLY A C 1
ATOM 2809 O O . GLY A 1 353 ? 0.040 -22.593 7.318 1.00 90.62 353 GLY A O 1
ATOM 2810 N N . VAL A 1 354 ? 0.148 -21.645 9.335 1.00 90.06 354 VAL A N 1
ATOM 2811 C CA . VAL A 1 354 ? 0.784 -20.413 8.843 1.00 90.06 354 VAL A CA 1
ATOM 2812 C C . VAL A 1 354 ? 2.247 -20.667 8.491 1.00 90.06 354 VAL A C 1
ATOM 2814 O O . VAL A 1 354 ? 3.034 -21.082 9.341 1.00 90.06 354 VAL A O 1
ATOM 2817 N N . GLY A 1 355 ? 2.620 -20.370 7.244 1.00 87.56 355 GLY A N 1
ATOM 2818 C CA . GLY A 1 355 ? 3.990 -20.561 6.765 1.00 87.56 355 GLY A CA 1
ATOM 2819 C C . GLY A 1 355 ? 5.054 -19.745 7.536 1.00 87.56 355 GLY A C 1
ATOM 2820 O O . GLY A 1 355 ? 4.741 -18.673 8.064 1.00 87.56 355 GLY A O 1
ATOM 2821 N N . PRO A 1 356 ? 6.334 -20.178 7.545 1.00 84.62 356 PRO A N 1
ATOM 2822 C CA . PRO A 1 356 ? 7.378 -19.637 8.435 1.00 84.62 356 PRO A CA 1
ATOM 2823 C C . PRO A 1 356 ? 7.653 -18.129 8.313 1.00 84.62 356 PRO A C 1
ATOM 2825 O O . PRO A 1 356 ? 7.944 -17.442 9.294 1.00 84.62 356 PRO A O 1
ATOM 2828 N N . LEU A 1 357 ? 7.568 -17.582 7.098 1.00 80.94 357 LEU A N 1
ATOM 2829 C CA . LEU A 1 357 ? 7.751 -16.145 6.895 1.00 80.94 357 LEU A CA 1
ATOM 2830 C C . LEU A 1 357 ? 6.614 -15.353 7.555 1.00 80.94 357 LEU A C 1
ATOM 2832 O O . LEU A 1 357 ? 6.845 -14.361 8.240 1.00 80.94 357 LEU A O 1
ATOM 2836 N N . GLN A 1 358 ? 5.379 -15.818 7.377 1.00 84.56 358 GLN A N 1
ATOM 2837 C CA . GLN A 1 358 ? 4.190 -15.134 7.877 1.00 84.56 358 GLN A CA 1
ATOM 2838 C C . GLN A 1 358 ? 4.011 -15.318 9.378 1.00 84.56 358 GLN A C 1
ATOM 2840 O O . GLN A 1 358 ? 3.525 -14.401 10.028 1.00 84.56 358 GLN A O 1
ATOM 2845 N N . SER A 1 359 ? 4.455 -16.441 9.949 1.00 87.75 359 SER A N 1
ATOM 2846 C CA . SER A 1 359 ? 4.413 -16.656 11.398 1.00 87.75 359 SER A CA 1
ATOM 2847 C C . SER A 1 359 ? 5.236 -15.611 12.153 1.00 87.75 359 SER A C 1
ATOM 2849 O O . SER A 1 359 ? 4.864 -15.213 13.252 1.00 87.75 359 SER A O 1
ATOM 2851 N N . THR A 1 360 ? 6.321 -15.113 11.551 1.00 83.88 360 THR A N 1
ATOM 2852 C CA . THR A 1 360 ? 7.123 -14.027 12.135 1.00 83.88 360 THR A CA 1
ATOM 2853 C C . THR A 1 360 ? 6.320 -12.726 12.237 1.00 83.88 360 THR A C 1
ATOM 2855 O O . THR A 1 360 ? 6.357 -12.058 13.269 1.00 83.88 360 THR A O 1
ATOM 2858 N N . PHE A 1 361 ? 5.584 -12.374 11.180 1.00 79.81 361 PHE A N 1
ATOM 2859 C CA . PHE A 1 361 ? 4.780 -11.149 11.106 1.00 79.81 361 PHE A CA 1
ATOM 2860 C C . PHE A 1 361 ? 3.492 -11.250 11.928 1.00 79.81 361 PHE A C 1
ATOM 2862 O O . PHE A 1 361 ? 3.151 -10.336 12.668 1.00 79.81 361 PHE A O 1
ATOM 2869 N N . LEU A 1 362 ? 2.810 -12.390 11.867 1.00 84.12 362 LEU A N 1
ATOM 2870 C CA . LEU A 1 362 ? 1.530 -12.583 12.536 1.00 84.12 362 LEU A CA 1
ATOM 2871 C C . LEU A 1 362 ? 1.680 -12.861 14.041 1.00 84.12 362 LEU A C 1
ATOM 2873 O O . LEU A 1 362 ? 0.837 -12.410 14.815 1.00 84.12 362 LEU A O 1
ATOM 2877 N N . TYR A 1 363 ? 2.727 -13.586 14.455 1.00 87.19 363 TYR A N 1
ATOM 2878 C CA . TYR A 1 363 ? 2.899 -14.045 15.840 1.00 87.19 363 TYR A CA 1
ATOM 2879 C C . TYR A 1 363 ? 4.103 -13.403 16.525 1.00 87.19 363 TYR A C 1
ATOM 2881 O O . TYR A 1 363 ? 3.936 -12.613 17.448 1.00 87.19 363 TYR A O 1
ATOM 2889 N N . SER A 1 364 ? 5.324 -13.693 16.061 1.00 87.44 364 SER A N 1
ATOM 2890 C CA . SER A 1 364 ? 6.532 -13.403 16.846 1.00 87.44 364 SER A CA 1
ATOM 2891 C C . SER A 1 364 ? 6.763 -11.911 17.079 1.00 87.44 364 SER A C 1
ATOM 2893 O O . SER A 1 364 ? 7.093 -11.511 18.190 1.00 87.44 364 SER A O 1
ATOM 2895 N N . LEU A 1 365 ? 6.597 -11.075 16.049 1.00 83.62 365 LEU A N 1
ATOM 2896 C CA . LEU A 1 365 ? 6.786 -9.632 16.194 1.00 83.62 365 LEU A CA 1
ATOM 2897 C C . LEU A 1 365 ? 5.659 -8.975 17.008 1.00 83.62 365 LEU A C 1
ATOM 2899 O O . LEU A 1 365 ? 5.982 -8.200 17.908 1.00 83.62 365 LEU A O 1
ATOM 2903 N N . PRO A 1 366 ? 4.364 -9.260 16.768 1.00 84.12 366 PRO A N 1
ATOM 2904 C CA . PRO A 1 366 ? 3.311 -8.643 17.564 1.00 84.12 366 PRO A CA 1
ATOM 2905 C C . PRO A 1 366 ? 3.238 -9.145 19.012 1.00 84.12 366 PRO A C 1
ATOM 2907 O O . PRO A 1 366 ? 2.862 -8.372 19.892 1.00 84.12 366 PRO A O 1
ATOM 2910 N N . GLU A 1 367 ? 3.638 -10.389 19.299 1.00 87.25 367 GLU A N 1
ATOM 2911 C CA . GLU A 1 367 ? 3.757 -10.898 20.677 1.00 87.25 367 GLU A CA 1
ATOM 2912 C C . GLU A 1 367 ? 4.746 -10.068 21.508 1.00 87.25 367 GLU A C 1
ATOM 2914 O O . GLU A 1 367 ? 4.510 -9.838 22.694 1.00 87.25 367 GLU A O 1
ATOM 2919 N N . MET A 1 368 ? 5.813 -9.540 20.893 1.00 85.31 368 MET A N 1
ATOM 2920 C CA . MET A 1 368 ? 6.749 -8.637 21.578 1.00 85.31 368 MET A CA 1
ATOM 2921 C C . MET A 1 368 ? 6.090 -7.322 22.018 1.00 85.31 368 MET A C 1
ATOM 2923 O O . MET A 1 368 ? 6.502 -6.753 23.028 1.00 85.31 368 MET A O 1
ATOM 2927 N N . ASP A 1 369 ? 5.056 -6.865 21.308 1.00 83.81 369 ASP A N 1
ATOM 2928 C CA . ASP A 1 369 ? 4.258 -5.687 21.675 1.00 83.81 369 ASP A CA 1
ATOM 2929 C C . ASP A 1 369 ? 3.142 -6.015 22.687 1.00 83.81 369 ASP A C 1
ATOM 2931 O O . ASP A 1 369 ? 2.422 -5.118 23.123 1.00 83.81 369 ASP A O 1
ATOM 2935 N N . GLY A 1 370 ? 2.990 -7.285 23.079 1.00 88.31 370 GLY A N 1
ATOM 2936 C CA . GLY A 1 370 ? 1.926 -7.744 23.974 1.00 88.31 370 GLY A CA 1
ATOM 2937 C C . GLY A 1 370 ? 0.599 -8.024 23.267 1.00 88.31 370 GLY A C 1
ATOM 2938 O O . GLY A 1 370 ? -0.447 -7.997 23.916 1.00 88.31 370 GLY A O 1
ATOM 2939 N N . ALA A 1 371 ? 0.618 -8.272 21.952 1.00 90.25 371 ALA A N 1
ATOM 2940 C CA . ALA A 1 371 ? -0.580 -8.692 21.235 1.00 90.25 371 ALA A CA 1
ATOM 2941 C C . ALA A 1 371 ? -1.106 -10.037 21.749 1.00 90.25 371 ALA A C 1
ATOM 2943 O O . ALA A 1 371 ? -0.339 -10.944 22.071 1.00 90.25 371 ALA A O 1
ATOM 2944 N N . ILE A 1 372 ? -2.429 -10.174 21.777 1.00 90.06 372 ILE A N 1
ATOM 2945 C CA . ILE A 1 372 ? -3.122 -11.392 22.193 1.00 90.06 372 ILE A CA 1
ATOM 2946 C C . ILE A 1 372 ? -3.956 -11.972 21.051 1.00 90.06 372 ILE A C 1
ATOM 2948 O O . ILE A 1 372 ? -4.326 -11.262 20.116 1.00 90.06 372 ILE A O 1
ATOM 2952 N N . ALA A 1 373 ? -4.287 -13.261 21.176 1.00 85.19 373 ALA A N 1
ATOM 2953 C CA . ALA A 1 373 ? -5.237 -13.978 20.323 1.00 85.19 373 ALA A CA 1
ATOM 2954 C C . ALA A 1 373 ? -5.042 -13.702 18.817 1.00 85.19 373 ALA A C 1
ATOM 2956 O O . ALA A 1 373 ? -5.956 -13.176 18.180 1.00 85.19 373 ALA A O 1
ATOM 2957 N N . PRO A 1 374 ? -3.864 -14.011 18.243 1.00 85.12 374 PRO A N 1
ATOM 2958 C CA . PRO A 1 374 ? -3.606 -13.732 16.840 1.00 85.12 374 PRO A CA 1
ATOM 2959 C C . PRO A 1 374 ? -4.597 -14.490 15.946 1.00 85.12 374 PRO A C 1
ATOM 2961 O O . PRO A 1 374 ? -4.833 -15.685 16.137 1.00 85.12 374 PRO A O 1
ATOM 2964 N N . VAL A 1 375 ? -5.174 -13.795 14.965 1.00 87.75 375 VAL A N 1
ATOM 2965 C CA . VAL A 1 375 ? -6.175 -14.352 14.042 1.00 87.75 375 VAL A CA 1
ATOM 2966 C C . VAL A 1 375 ? -5.662 -14.282 12.608 1.00 87.75 375 VAL A C 1
ATOM 2968 O O . VAL A 1 375 ? -5.243 -13.232 12.127 1.00 87.75 375 VAL A O 1
ATOM 2971 N N . VAL A 1 376 ? -5.727 -15.400 11.895 1.00 88.44 376 VAL A N 1
ATOM 2972 C CA . VAL A 1 376 ? -5.498 -15.411 10.448 1.00 88.44 376 VAL A CA 1
ATOM 2973 C C . VAL A 1 376 ? -6.744 -14.875 9.746 1.00 88.44 376 VAL A C 1
ATOM 2975 O O . VAL A 1 376 ? -7.857 -15.310 10.041 1.00 88.44 376 VAL A O 1
ATOM 2978 N N . LEU A 1 377 ? -6.556 -13.937 8.820 1.00 83.00 377 LEU A N 1
ATOM 2979 C CA . LEU A 1 377 ? -7.589 -13.490 7.888 1.00 83.00 377 LEU A CA 1
ATOM 2980 C C . LEU A 1 377 ? -7.269 -13.991 6.473 1.00 83.00 377 LEU A C 1
ATOM 2982 O O . LEU A 1 377 ? -6.110 -14.257 6.151 1.00 83.00 377 LEU A O 1
ATOM 2986 N N . GLY A 1 378 ? -8.280 -14.026 5.610 1.00 65.50 378 GLY A N 1
ATOM 2987 C CA . GLY A 1 378 ? -8.130 -14.450 4.217 1.00 65.50 378 GLY A CA 1
ATOM 2988 C C . GLY A 1 378 ? -9.096 -15.558 3.895 1.00 65.50 378 GLY A C 1
ATOM 2989 O O . GLY A 1 378 ? -8.914 -16.643 4.484 1.00 65.50 378 GLY A O 1
#